Protein AF-A0AAN5CF04-F1 (afdb_monomer)

pLDDT: mean 75.04, std 16.61, range [27.14, 96.19]

Secondary structure (DSSP, 8-state):
----EEEEEEEEEE--TTEEEEE-TT--EEEEE-SSSPEEEEEETTEEEEEPPSSSSEEEEEEETTEEEEEETTSEEEEEEEETTTEEEEEEEEEPPTT-EE-TTSEEEEEETTEEEEEETTS-TTS--EE--S-GGGGTT-EEEEEETTEEEEEE-SS--TTSPPEEEE-SSSEEEEE--SS--EEEE-TT-SPEEEE-SSSEEEEESSS-EEEEEETT-SEEEEEEEEETTEEEEEEEETTEEEEEEEEPPHHHHTTT-S-HHHHHHHHHHHHHHHHH-----SSS----HHHHHEEEEEEEEEETTEEEEEEEETTT--EEEEEEEEE-S-HHHHHHHHHHHHHHTT---TTBPPEEEEEEE---TTHHHHHHHHHHHHTTS-GGG------TT-EEEEEEEE-SSS--TTSHHHH--SS--BHHHHHHH--SGGG--HHHHHHHHHHHHHHHHHHHHTT---SS--GGGEEEEETTEEEE---STT------SSS--------TTTTTT--HHHHTT-S---THHHHHHHHHHHHHHHS------

Foldseek 3Di:
DPDAAEFAFPDKDFDDPQWDWAAAQQGWIWTWRPPPVIWIWTQDPNDTQTDDDEADQWDQWAYDHQWIWTAYPQQWIKIWHADPVPGIDMDTDGGQDPQWDAASHQKIWHDDPNWIFIDGVNDDPPAGHQTDPDPVVVCVQWGFHDAEQQATEIEHAPDDDQPDDWDWDDPDPRYIYTYHHNQPWAWDDHLQFLWIWTFDQAQWIWIDNPPDTHTHGHPQFRGWPYFSQAAQQWTWTWTDGPVGIMTITTHHDVVRNVRHDDPLVRQLVVQLVVVVVQVVPPDDPPPDAFDDPCVVFWDFQDWPADDPFWTWTQTQGPRNQDTWTKTKGWDDPDVQRVVQLSVVLSLLSSDDDQQAWHWDHKHKGQHDFQPVVVVVCVVCVVNVHPPVVGDNDHHRRTIMMITITDQASSRHDNSDPVPRDRLVAFQVVVLVVQQDLVSQDPVLLVQQLVSVVRRLVRCVVVVFAQQQDARRQWTNRDPRGIHGHDRPNRDDPDPDDDDDDDDDRPDVPRCPLFDPCVVVVPVDDGSVRVVSSSVVRSVSSNHPDPPDD

Solvent-accessible surface area (backbone atoms only — not comparable to full-atom values): 31395 Å² total; per-residue (Å²): 137,92,80,68,49,66,38,52,73,77,44,78,43,83,44,67,87,71,58,44,64,42,35,22,62,84,53,54,51,41,42,34,33,75,57,87,80,67,42,42,33,35,76,53,97,90,39,80,49,71,41,84,71,67,77,67,73,71,38,56,74,30,66,60,59,69,29,39,34,34,34,28,81,88,44,37,31,28,41,34,35,71,42,96,90,70,45,64,47,59,37,83,70,49,69,67,54,92,75,54,43,81,45,89,50,32,34,29,34,36,75,55,96,92,39,45,26,37,41,51,66,91,50,65,84,89,52,82,46,42,59,63,88,61,66,66,80,81,45,72,79,41,47,74,55,48,76,57,67,51,21,42,33,27,37,33,46,89,81,40,63,82,91,50,79,64,43,82,43,74,82,52,95,34,35,34,33,36,39,28,23,75,68,80,66,28,74,35,74,47,78,83,50,80,45,40,37,36,23,36,64,79,29,32,37,32,43,34,73,87,86,59,75,47,57,32,31,51,71,82,39,68,24,29,67,30,54,31,34,64,33,68,33,26,41,31,32,37,27,33,33,101,90,46,45,28,44,37,30,23,45,48,59,67,85,76,12,75,80,59,50,53,58,68,65,55,41,20,49,54,50,42,51,48,40,50,53,56,63,68,60,72,71,81,64,87,85,59,83,90,73,61,68,64,68,73,46,28,51,75,75,47,79,77,45,78,55,81,47,36,41,25,28,38,24,31,29,74,82,82,50,39,57,26,34,36,38,37,35,54,37,68,86,52,69,64,66,48,51,53,53,50,51,52,52,47,55,50,48,49,55,83,50,89,22,38,56,45,59,75,49,61,49,72,46,78,52,60,71,48,48,58,59,54,52,50,52,57,49,38,54,75,68,76,44,70,68,87,80,57,85,84,68,61,67,60,70,35,29,37,42,37,40,35,29,60,44,46,86,64,58,28,93,49,50,44,105,86,62,68,59,45,46,76,43,27,46,38,58,48,49,70,74,43,56,51,70,90,73,46,51,66,68,59,52,54,56,50,51,52,38,54,50,52,33,52,54,51,39,45,77,72,76,45,62,50,84,66,54,46,46,71,36,27,32,32,52,48,102,86,39,52,23,42,48,80,72,50,86,87,60,84,84,83,79,67,95,82,73,79,83,75,87,69,82,86,50,89,75,66,62,77,42,52,29,72,57,63,74,71,63,49,98,74,82,60,65,61,41,48,53,48,15,50,53,52,52,52,49,48,63,71,43,70,68,82,94,74,132

Radius of gyration: 26.33 Å; Cα contacts (8 Å, |Δi|>4): 1046; chains: 1; bounding box: 70×70×63 Å

Organism: NCBI:txid1317129

Nearest PDB structures (foldseek):
  7qq6-assembly2_D  TM=8.889E-01  e=2.262E-14  Homo sapiens
  7qwk-assembly3_C  TM=8.958E-01  e=3.351E-13  Homo sapiens
  7qwk-assembly2_B  TM=8.814E-01  e=7.648E-13  Homo sapiens
  7qwk-assembly6_F  TM=8.794E-01  e=1.326E-12  Homo sapiens
  7qwk-assembly8_H  TM=8.498E-01  e=1.949E-12  Homo sapiens

Sequence (549 aa):
FSGVNVLKVTRKERIPDSTWIYQTDDGTIFYYYYVSPKKLYVKWMGNNIYARLPGEDLAYPSVHGNAMYFVESTKKIYKVMFTPSNGIQGGYLRDLSEGEKLHGSGLCSRLRDGQRYVYGMWEDPNRAGIIIDVPPHILDDHIMRRVHRGKVIFTNINNLPEENCPKVVQLSEKVIVIEAPENHPAIYVNDYSPFIYIANKEEHIYVHDTRTMEPLQLADADYIAYVAGVHNGEITVYATMSDGWYLVTAQLPREYVRWNNLTTAQHSEETVSRINRNLTNRNNGSGKGFESEFLKKFKPKKIIGQGAFGCVFEAENIVDEWIYAVKRIAISHDEETHNEILREVRMMARLDHPGIVRYHNTWLEYPAPGKQMKVDLQYLDSLGKPSTNYRLNYPYNSAFVYVQMQISPCCGRYICSRFVQLCKYSLGEWLDSNRASASRSLHKIKHWFKQIISAIAYIHKKGIIHRDLKPANILIFEEDTLKVCDLGLSTPRVVEEGGTEGYRTGEIGTVMYMSPEQNVAFPKYSSKTDVFALGLIFIEMCEWKPHTS

Mean predicted aligned error: 17.06 Å

InterPro domains:
  IPR000719 Protein kinase domain [PF00069] (299-365)
  IPR000719 Protein kinase domain [PF00069] (437-545)
  IPR000719 Protein kinase domain [PS50011] (298-549)
  IPR000719 Protein kinase domain [SM00220] (298-548)
  IPR008271 Serine/threonine-protein kinase, active site [PS00108] (464-476)
  IPR011009 Protein kinase-like domain superfamily [SSF56112] (294-546)
  IPR017441 Protein kinase, ATP binding site [PS00107] (304-327)
  IPR050339 Cell Cycle and Stress Response Kinase [PTHR11042] (223-542)

Structure (mmCIF, N/CA/C/O backbone):
data_AF-A0AAN5CF04-F1
#
_entry.id   AF-A0AAN5CF04-F1
#
loop_
_atom_site.group_PDB
_atom_site.id
_atom_site.type_symbol
_atom_site.label_atom_id
_atom_site.label_alt_id
_atom_site.label_comp_id
_atom_site.label_asym_id
_atom_site.label_entity_id
_atom_site.label_seq_id
_atom_site.pdbx_PDB_ins_code
_atom_site.Cartn_x
_atom_site.Cartn_y
_atom_site.Cartn_z
_atom_site.occupancy
_atom_site.B_iso_or_equiv
_atom_site.auth_seq_id
_atom_site.auth_comp_id
_atom_site.auth_asym_id
_atom_site.auth_atom_id
_atom_site.pdbx_PDB_model_num
ATOM 1 N N . PHE A 1 1 ? -30.263 -14.095 -12.518 1.00 41.47 1 PHE A N 1
ATOM 2 C CA . PHE A 1 1 ? -29.013 -13.314 -12.543 1.00 41.47 1 PHE A CA 1
ATOM 3 C C . PHE A 1 1 ? -28.198 -13.672 -13.785 1.00 41.47 1 PHE A C 1
ATOM 5 O O . PHE A 1 1 ? -27.461 -14.643 -13.773 1.00 41.47 1 PHE A O 1
ATOM 12 N N . SER A 1 2 ? -28.368 -12.942 -14.889 1.00 31.83 2 SER A N 1
ATOM 13 C CA . SER A 1 2 ? -27.526 -13.062 -16.090 1.00 31.83 2 SER A CA 1
ATOM 14 C C . SER A 1 2 ? -26.520 -11.908 -16.082 1.00 31.83 2 SER A C 1
ATOM 16 O O . SER A 1 2 ? -26.906 -10.779 -16.376 1.00 31.83 2 SER A O 1
ATOM 18 N N . GLY A 1 3 ? -25.271 -12.166 -15.678 1.00 53.41 3 GLY A N 1
ATOM 19 C CA . GLY A 1 3 ? -24.214 -11.141 -15.645 1.00 53.41 3 GLY A CA 1
ATOM 20 C C . GLY A 1 3 ? -23.184 -11.242 -14.513 1.00 53.41 3 GLY A C 1
ATOM 21 O O . GLY A 1 3 ? -22.426 -10.296 -14.331 1.00 53.41 3 GLY A O 1
ATOM 22 N N . VAL A 1 4 ? -23.143 -12.333 -13.740 1.00 64.38 4 VAL A N 1
ATOM 23 C CA . VAL A 1 4 ? -22.132 -12.498 -12.682 1.00 64.38 4 VAL A CA 1
ATOM 24 C C . VAL A 1 4 ? -20.783 -12.850 -13.314 1.00 64.38 4 VAL A C 1
ATOM 26 O O . VAL A 1 4 ? -20.693 -13.775 -14.123 1.00 64.38 4 VAL A O 1
ATOM 29 N N . ASN A 1 5 ? -19.735 -12.100 -12.969 1.00 75.88 5 ASN A N 1
ATOM 30 C CA . ASN A 1 5 ? -18.383 -12.367 -13.452 1.00 75.88 5 ASN A CA 1
ATOM 31 C C . ASN A 1 5 ? -17.828 -13.615 -12.756 1.00 75.88 5 ASN A C 1
ATOM 33 O O . ASN A 1 5 ? -17.480 -13.580 -11.574 1.00 75.88 5 ASN A O 1
ATOM 37 N N . VAL A 1 6 ? -17.735 -14.716 -13.501 1.00 84.06 6 VAL A N 1
ATOM 38 C CA . VAL A 1 6 ? -17.148 -15.967 -13.011 1.00 84.06 6 VAL A CA 1
ATOM 39 C C . VAL A 1 6 ? -15.625 -15.856 -13.027 1.00 84.06 6 VAL A C 1
ATOM 41 O O . VAL A 1 6 ? -15.008 -15.595 -14.063 1.00 84.06 6 VAL A O 1
ATOM 44 N N . LEU A 1 7 ? -15.008 -16.054 -11.866 1.00 87.81 7 LEU A N 1
ATOM 45 C CA . LEU A 1 7 ? -13.565 -15.987 -11.691 1.00 87.81 7 LEU A CA 1
ATOM 46 C C . LEU A 1 7 ? -12.876 -17.189 -12.335 1.00 87.81 7 LEU A C 1
ATOM 48 O O . LEU A 1 7 ? -13.254 -18.343 -12.132 1.00 87.81 7 LEU A O 1
ATOM 52 N N . LYS A 1 8 ? -11.793 -16.920 -13.068 1.00 87.19 8 LYS A N 1
ATOM 53 C CA . LYS A 1 8 ? -10.946 -17.974 -13.627 1.00 87.19 8 LYS A CA 1
ATOM 54 C C . LYS A 1 8 ? -10.049 -18.542 -12.530 1.00 87.19 8 LYS A C 1
ATOM 56 O O . LYS A 1 8 ? -9.077 -17.896 -12.140 1.00 87.19 8 LYS A O 1
ATOM 61 N N . VAL A 1 9 ? -10.344 -19.758 -12.076 1.00 89.94 9 VAL A N 1
ATOM 62 C CA . VAL A 1 9 ? -9.498 -20.496 -11.127 1.00 89.94 9 VAL A CA 1
ATOM 63 C C . VAL A 1 9 ? -8.130 -20.773 -11.760 1.00 89.94 9 VAL A C 1
ATOM 65 O O . VAL A 1 9 ? -8.038 -21.319 -12.860 1.00 89.94 9 VAL A O 1
ATOM 68 N N . THR A 1 10 ? -7.062 -20.375 -11.072 1.00 89.38 10 THR A N 1
ATOM 69 C CA . THR A 1 10 ? -5.667 -20.581 -11.495 1.00 89.38 10 THR A CA 1
ATOM 70 C C . THR A 1 10 ? -4.999 -21.696 -10.702 1.00 89.38 10 THR A C 1
ATOM 72 O O . THR A 1 10 ? -4.178 -22.435 -11.248 1.00 89.38 10 THR A O 1
ATOM 75 N N . ARG A 1 11 ? -5.378 -21.867 -9.431 1.00 90.81 11 ARG A N 1
ATOM 76 C CA . ARG A 1 11 ? -4.852 -22.914 -8.554 1.00 90.81 11 ARG A CA 1
ATOM 77 C C . ARG A 1 11 ? -5.937 -23.415 -7.609 1.00 90.81 11 ARG A C 1
ATOM 79 O O . ARG A 1 11 ? -6.735 -22.641 -7.093 1.00 90.81 11 ARG A O 1
ATOM 86 N N . LYS A 1 12 ? -5.927 -24.718 -7.348 1.00 92.25 12 LYS A N 1
ATOM 87 C CA . LYS A 1 12 ? -6.795 -25.379 -6.373 1.00 92.25 12 LYS A CA 1
ATOM 88 C C . LYS A 1 12 ? -5.949 -26.340 -5.551 1.00 92.25 12 LYS A C 1
ATOM 90 O O . LYS A 1 12 ? -5.176 -27.121 -6.103 1.00 92.25 12 LYS A O 1
ATOM 95 N N . GLU A 1 13 ? -6.074 -26.264 -4.235 1.00 92.44 13 GLU A N 1
ATOM 96 C CA . GLU A 1 13 ? -5.329 -27.092 -3.293 1.00 92.44 13 GLU A CA 1
ATOM 97 C C . GLU A 1 13 ? -6.283 -27.642 -2.236 1.00 92.44 13 GLU A C 1
ATOM 99 O O . GLU A 1 13 ? -6.981 -26.871 -1.585 1.00 92.44 13 GLU A O 1
ATOM 104 N N . ARG A 1 14 ? -6.331 -28.968 -2.066 1.00 92.44 14 ARG A N 1
ATOM 105 C CA . ARG A 1 14 ? -7.155 -29.592 -1.024 1.00 92.44 14 ARG A CA 1
ATOM 106 C C . ARG A 1 14 ? -6.529 -29.344 0.341 1.00 92.44 14 ARG A C 1
ATOM 108 O O . ARG A 1 14 ? -5.337 -29.595 0.528 1.00 92.44 14 ARG A O 1
ATOM 115 N N . ILE A 1 15 ? -7.340 -28.879 1.280 1.00 90.06 15 ILE A N 1
ATOM 116 C CA . ILE A 1 15 ? -6.905 -28.497 2.619 1.00 90.06 15 ILE A CA 1
ATOM 117 C C . ILE A 1 15 ? -7.530 -29.449 3.638 1.00 90.06 15 ILE A C 1
ATOM 119 O O . ILE A 1 15 ? -8.716 -29.752 3.525 1.00 90.06 15 ILE A O 1
ATOM 123 N N . PRO A 1 16 ? -6.766 -29.937 4.630 1.00 84.81 16 PRO A N 1
ATOM 124 C CA . PRO A 1 16 ? -7.341 -30.725 5.709 1.00 84.81 16 PRO A CA 1
ATOM 125 C C . PRO A 1 16 ? -8.348 -29.913 6.523 1.00 84.81 16 PRO A C 1
ATOM 127 O O . PRO A 1 16 ? -8.148 -28.717 6.760 1.00 84.81 16 PRO A O 1
ATOM 130 N N . ASP A 1 17 ? -9.372 -30.591 7.031 1.00 78.25 17 ASP A N 1
ATOM 131 C CA . ASP A 1 17 ? -10.358 -29.990 7.924 1.00 78.25 17 ASP A CA 1
ATOM 132 C C . ASP A 1 17 ? -9.678 -29.297 9.119 1.00 78.25 17 ASP A C 1
ATOM 134 O O . ASP A 1 17 ? -8.629 -29.724 9.608 1.00 78.25 17 ASP A O 1
ATOM 138 N N . SER A 1 18 ? -10.289 -28.222 9.623 1.00 82.00 18 SER A N 1
ATOM 139 C CA . SER A 1 18 ? -9.775 -27.421 10.754 1.00 82.00 18 SER A CA 1
ATOM 140 C C . SER A 1 18 ? -8.453 -26.672 10.502 1.00 82.00 18 SER A C 1
ATOM 142 O O . SER A 1 18 ? -7.793 -26.239 11.457 1.00 82.00 18 SER A O 1
ATOM 144 N N . THR A 1 19 ? -8.068 -26.475 9.238 1.00 88.19 19 THR A N 1
ATOM 145 C CA . THR A 1 19 ? -6.947 -25.599 8.867 1.00 88.19 19 THR A CA 1
ATOM 146 C C . THR A 1 19 ? -7.450 -24.195 8.564 1.00 88.19 19 THR A C 1
ATOM 148 O O . THR A 1 19 ? -8.333 -24.004 7.733 1.00 88.19 19 THR A O 1
ATOM 151 N N . TRP A 1 20 ? -6.850 -23.198 9.202 1.00 89.12 20 TRP A N 1
ATOM 152 C CA . TRP A 1 20 ? -7.069 -21.797 8.874 1.00 89.12 20 TRP A CA 1
ATOM 153 C C . TRP A 1 20 ? -5.930 -21.270 8.021 1.00 89.12 20 TRP A C 1
ATOM 155 O O . TRP A 1 20 ? -4.768 -21.622 8.234 1.00 89.12 20 TRP A O 1
ATOM 165 N N . ILE A 1 21 ? -6.274 -20.431 7.053 1.00 92.94 21 ILE A N 1
ATOM 166 C CA . ILE A 1 21 ? -5.357 -19.956 6.030 1.00 92.94 21 ILE A CA 1
ATOM 167 C C . ILE A 1 21 ? -5.288 -18.441 6.092 1.00 92.94 21 ILE A C 1
ATOM 169 O O . ILE A 1 21 ? -6.311 -17.763 6.121 1.00 92.94 21 ILE A O 1
ATOM 173 N N . TYR A 1 22 ? -4.073 -17.911 6.076 1.00 92.00 22 TYR A N 1
ATOM 174 C CA . TYR A 1 22 ? -3.844 -16.474 6.059 1.00 92.00 22 TYR A CA 1
ATOM 175 C C . TYR A 1 22 ? -2.789 -16.148 5.017 1.00 92.00 22 TYR A C 1
ATOM 177 O O . TYR A 1 22 ? -1.725 -16.767 5.009 1.00 92.00 22 TYR A O 1
ATOM 185 N N . GLN A 1 23 ? -3.070 -15.184 4.148 1.00 92.25 23 GLN A N 1
ATOM 186 C CA . GLN A 1 23 ? -2.109 -14.698 3.169 1.00 92.25 23 GLN A CA 1
ATOM 187 C C . GLN A 1 23 ? -1.626 -13.301 3.564 1.00 92.25 23 GLN A C 1
ATOM 189 O O . GLN A 1 23 ? -2.432 -12.411 3.834 1.00 92.25 23 GLN A O 1
ATOM 194 N N . THR A 1 24 ? -0.310 -13.124 3.617 1.00 85.25 24 THR A N 1
ATOM 195 C CA . THR A 1 24 ? 0.331 -11.819 3.804 1.00 85.25 24 THR A CA 1
ATOM 196 C C . THR A 1 24 ? 0.400 -11.039 2.496 1.00 85.25 24 THR A C 1
ATOM 198 O O . THR A 1 24 ? 0.190 -11.589 1.414 1.00 85.25 24 THR A O 1
ATOM 201 N N . ASP A 1 25 ? 0.739 -9.754 2.577 1.00 77.50 25 ASP A N 1
ATOM 202 C CA . ASP A 1 25 ? 0.708 -8.862 1.413 1.00 77.50 25 ASP A CA 1
ATOM 203 C C . ASP A 1 25 ? 1.736 -9.224 0.326 1.00 77.50 25 ASP A C 1
ATOM 205 O O . ASP A 1 25 ? 1.487 -9.022 -0.866 1.00 77.50 25 ASP A O 1
ATOM 209 N N . ASP A 1 26 ? 2.864 -9.833 0.706 1.00 72.94 26 ASP A N 1
ATOM 210 C CA . ASP A 1 26 ? 3.849 -10.416 -0.217 1.00 72.94 26 ASP A CA 1
ATOM 211 C C . ASP A 1 26 ? 3.433 -11.764 -0.830 1.00 72.94 26 ASP A C 1
ATOM 213 O O . ASP A 1 26 ? 4.199 -12.357 -1.589 1.00 72.94 26 ASP A O 1
ATOM 217 N N . GLY A 1 27 ? 2.228 -12.246 -0.517 1.00 82.38 27 GLY A N 1
ATOM 218 C CA . GLY A 1 27 ? 1.664 -13.474 -1.062 1.00 82.38 27 GLY A CA 1
ATOM 219 C C . GLY A 1 27 ? 2.006 -14.734 -0.280 1.00 82.38 27 GLY A C 1
ATOM 220 O O . GLY A 1 27 ? 1.532 -15.809 -0.658 1.00 82.38 27 GLY A O 1
ATOM 221 N N . THR A 1 28 ? 2.778 -14.637 0.805 1.00 85.75 28 THR A N 1
ATOM 222 C CA . THR A 1 28 ? 3.094 -15.796 1.646 1.00 85.75 28 THR A CA 1
ATOM 223 C C . THR A 1 28 ? 1.830 -16.345 2.306 1.00 85.75 28 THR A C 1
ATOM 225 O O . THR A 1 28 ? 1.071 -15.611 2.933 1.00 85.75 28 THR A O 1
ATOM 228 N N . ILE A 1 29 ? 1.604 -17.657 2.189 1.00 94.25 29 ILE A N 1
ATOM 229 C CA . ILE A 1 29 ? 0.426 -18.330 2.750 1.00 94.25 29 ILE A CA 1
ATOM 230 C C . ILE A 1 29 ? 0.823 -19.122 3.992 1.00 94.25 29 ILE A C 1
ATOM 232 O O . ILE A 1 29 ? 1.538 -20.124 3.906 1.00 94.25 29 ILE A O 1
ATOM 236 N N . PHE A 1 30 ? 0.308 -18.693 5.138 1.00 94.31 30 PHE A N 1
ATOM 237 C CA . PHE A 1 30 ? 0.403 -19.399 6.405 1.00 94.31 30 PHE A CA 1
ATOM 238 C C . PHE A 1 30 ? -0.768 -20.362 6.573 1.00 94.31 30 PHE A C 1
ATOM 240 O O . PHE A 1 30 ? -1.932 -19.989 6.431 1.00 94.31 30 PHE A O 1
ATOM 247 N N . TYR A 1 31 ? -0.437 -21.593 6.944 1.00 93.69 31 TYR A N 1
ATOM 248 C CA . TYR A 1 31 ? -1.386 -22.642 7.275 1.00 93.69 31 TYR A CA 1
ATOM 249 C C . TYR A 1 31 ? -1.329 -22.882 8.781 1.00 93.69 31 TYR A C 1
ATOM 251 O O . TYR A 1 31 ? -0.280 -23.249 9.323 1.00 93.69 31 TYR A O 1
ATOM 259 N N . TYR A 1 32 ? -2.453 -22.669 9.457 1.00 90.81 32 TYR A N 1
ATOM 260 C CA . TYR A 1 32 ? -2.554 -22.717 10.907 1.00 90.81 32 TYR A CA 1
ATOM 261 C C . TYR A 1 32 ? -3.609 -23.732 11.357 1.00 90.81 32 TYR A C 1
ATOM 263 O O . TYR A 1 32 ? -4.807 -23.556 11.136 1.00 90.81 32 TYR A O 1
ATOM 271 N N . TYR A 1 33 ? -3.162 -24.805 12.007 1.00 86.75 33 TYR A N 1
ATOM 272 C CA . TYR A 1 33 ? -4.047 -25.799 12.610 1.00 86.75 33 TYR A CA 1
ATOM 273 C C . TYR A 1 33 ? -4.472 -25.339 14.001 1.00 86.75 33 TYR A C 1
ATOM 275 O O . TYR A 1 33 ? -3.635 -25.206 14.895 1.00 86.75 33 TYR A O 1
ATOM 283 N N . TYR A 1 34 ? -5.777 -25.152 14.191 1.00 78.00 34 TYR A N 1
ATOM 284 C CA . TYR A 1 34 ? -6.343 -24.755 15.484 1.00 78.00 34 TYR A CA 1
ATOM 285 C C . TYR A 1 34 ? -6.458 -25.911 16.489 1.00 78.00 34 TYR A C 1
ATOM 287 O O . TYR A 1 34 ? -6.661 -25.670 17.679 1.00 78.00 34 TYR A O 1
ATOM 295 N N . VAL A 1 35 ? -6.315 -27.158 16.030 1.00 78.38 35 VAL A N 1
ATOM 296 C CA . VAL A 1 35 ? -6.369 -28.356 16.878 1.00 78.38 35 VAL A CA 1
ATOM 297 C C . VAL A 1 35 ? -5.085 -28.476 17.696 1.00 78.38 35 VAL A C 1
ATOM 299 O O . VAL A 1 35 ? -3.992 -28.281 17.171 1.00 78.38 35 VAL A O 1
ATOM 302 N N . SER A 1 36 ? -5.209 -28.808 18.983 1.00 73.00 36 SER A N 1
ATOM 303 C CA . SER A 1 36 ? -4.058 -28.982 19.873 1.00 73.00 36 SER A CA 1
ATOM 304 C C . SER A 1 36 ? -3.241 -30.242 19.513 1.00 73.00 36 SER A C 1
ATOM 306 O O . SER A 1 36 ? -3.837 -31.308 19.356 1.00 73.00 36 SER A O 1
ATOM 308 N N . PRO A 1 37 ? -1.897 -30.167 19.411 1.00 73.50 37 PRO A N 1
ATOM 309 C CA . PRO A 1 37 ? -1.081 -28.961 19.534 1.00 73.50 37 PRO A CA 1
ATOM 310 C C . PRO A 1 37 ? -1.192 -28.073 18.287 1.00 73.50 37 PRO A C 1
ATOM 312 O O . PRO A 1 37 ? -1.029 -28.555 17.163 1.00 73.50 37 PRO A O 1
ATOM 315 N N . LYS A 1 38 ? -1.403 -26.767 18.504 1.00 79.75 38 LYS A N 1
ATOM 316 C CA . LYS A 1 38 ? -1.477 -25.747 17.446 1.00 79.75 38 LYS A CA 1
ATOM 317 C C . LYS A 1 38 ? -0.202 -25.787 16.596 1.00 79.75 38 LYS A C 1
ATOM 319 O O . LYS A 1 38 ? 0.907 -25.759 17.134 1.00 79.75 38 LYS A O 1
ATOM 324 N N . LYS A 1 39 ? -0.343 -25.850 15.269 1.00 84.69 39 LYS A N 1
ATOM 325 C CA . LYS A 1 39 ? 0.786 -25.958 14.323 1.00 84.69 39 LYS A CA 1
ATOM 326 C C . LYS A 1 39 ? 0.693 -24.884 13.251 1.00 84.69 39 LYS A C 1
ATOM 328 O O . LYS A 1 39 ? -0.358 -24.724 12.639 1.00 84.69 39 LYS A O 1
ATOM 333 N N . LEU A 1 40 ? 1.813 -2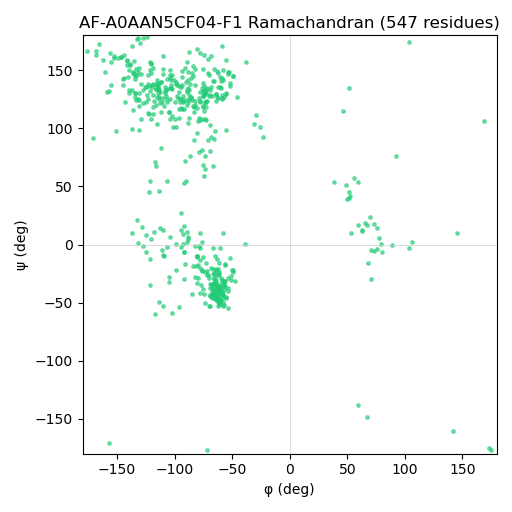4.211 12.991 1.00 91.44 40 LEU A N 1
ATOM 334 C CA . LEU A 1 40 ? 1.965 -23.233 11.916 1.00 91.44 40 LEU A CA 1
ATOM 335 C C . LEU A 1 40 ? 2.995 -23.733 10.903 1.00 91.44 40 LEU A C 1
ATOM 337 O O . LEU A 1 40 ? 4.080 -24.178 11.290 1.00 91.44 40 LEU A O 1
ATOM 341 N N . TYR A 1 41 ? 2.667 -23.640 9.618 1.00 93.25 41 TYR A N 1
ATOM 342 C CA . TYR A 1 41 ? 3.612 -23.928 8.546 1.00 93.25 41 TYR A CA 1
ATOM 343 C C . TYR A 1 41 ? 3.385 -23.063 7.306 1.00 93.25 41 TYR A C 1
ATOM 345 O O . TYR A 1 41 ? 2.310 -22.497 7.112 1.00 93.25 41 TYR A O 1
ATOM 353 N N . VAL A 1 42 ? 4.413 -22.985 6.461 1.00 91.38 42 VAL A N 1
ATOM 354 C CA . VAL A 1 42 ? 4.360 -22.390 5.116 1.00 91.38 42 VAL A CA 1
ATOM 355 C C . VAL A 1 42 ? 4.759 -23.451 4.102 1.00 91.38 42 VAL A C 1
ATOM 357 O O . VAL A 1 42 ? 5.585 -24.315 4.401 1.00 91.38 42 VAL A O 1
ATOM 360 N N . LYS A 1 43 ? 4.226 -23.371 2.884 1.00 87.44 43 LYS A N 1
ATOM 361 C CA . LYS A 1 43 ? 4.716 -24.167 1.753 1.00 87.44 43 LYS A CA 1
ATOM 362 C C . LYS A 1 43 ? 5.735 -23.357 0.961 1.00 87.44 43 LYS A C 1
ATOM 364 O O . LYS A 1 43 ? 5.386 -22.331 0.388 1.00 87.44 43 LYS A O 1
ATOM 369 N N . TRP A 1 44 ? 6.980 -23.824 0.905 1.00 83.06 44 TRP A N 1
ATOM 370 C CA . TRP A 1 44 ? 8.066 -23.162 0.179 1.00 83.06 44 TRP A CA 1
ATOM 371 C C . TRP A 1 44 ? 8.864 -24.166 -0.648 1.00 83.06 44 TRP A C 1
ATOM 373 O O . TRP A 1 44 ? 9.321 -25.183 -0.128 1.00 83.06 44 TRP A O 1
ATOM 383 N N . MET A 1 45 ? 9.017 -23.895 -1.949 1.00 82.19 45 MET A N 1
ATOM 384 C CA . MET A 1 45 ? 9.671 -24.805 -2.907 1.00 82.19 45 MET A CA 1
ATOM 385 C C . MET A 1 45 ? 9.137 -26.251 -2.828 1.00 82.19 45 MET A C 1
ATOM 387 O O . MET A 1 45 ? 9.897 -27.212 -2.885 1.00 82.19 45 MET A O 1
ATOM 391 N N . GLY A 1 46 ? 7.821 -26.402 -2.640 1.00 82.94 46 GLY A N 1
ATOM 392 C CA . GLY A 1 46 ? 7.147 -27.702 -2.515 1.00 82.94 46 GLY A CA 1
ATOM 393 C C . GLY A 1 46 ? 7.242 -28.367 -1.136 1.00 82.94 46 GLY A C 1
ATOM 394 O O . GLY A 1 46 ? 6.563 -29.363 -0.911 1.00 82.94 46 GLY A O 1
ATOM 395 N N . ASN A 1 47 ? 8.016 -27.812 -0.200 1.00 86.31 47 ASN A N 1
ATOM 396 C CA . ASN A 1 47 ? 8.203 -28.371 1.138 1.00 86.31 47 ASN A CA 1
ATOM 397 C C . ASN A 1 47 ? 7.370 -27.630 2.189 1.00 86.31 47 ASN A C 1
ATOM 399 O O . ASN A 1 47 ? 7.224 -26.408 2.131 1.00 86.31 47 ASN A O 1
ATOM 403 N N . ASN A 1 48 ? 6.881 -28.360 3.193 1.00 92.94 48 ASN A N 1
ATOM 404 C CA . ASN A 1 48 ? 6.247 -27.762 4.366 1.00 92.94 48 ASN A CA 1
ATOM 405 C C . ASN A 1 48 ? 7.329 -27.336 5.370 1.00 92.94 48 ASN A C 1
ATOM 407 O O . ASN A 1 48 ? 8.013 -28.179 5.950 1.00 92.94 48 ASN A O 1
ATOM 411 N N . ILE A 1 49 ? 7.461 -26.032 5.603 1.00 91.75 49 ILE A N 1
ATOM 412 C CA . ILE A 1 49 ? 8.340 -25.460 6.625 1.00 91.75 49 ILE A CA 1
ATOM 413 C C . ILE A 1 49 ? 7.497 -25.189 7.866 1.00 91.75 49 ILE A C 1
ATOM 415 O O . ILE A 1 49 ? 6.668 -24.283 7.863 1.00 91.75 49 ILE A O 1
ATOM 419 N N . TYR A 1 50 ? 7.701 -25.978 8.918 1.00 91.69 50 TYR A N 1
ATOM 420 C CA . TYR A 1 50 ? 7.004 -25.830 10.197 1.00 91.69 50 TYR A CA 1
ATOM 421 C C . TYR A 1 50 ? 7.779 -24.923 11.152 1.00 91.69 50 TYR A C 1
ATOM 423 O O . TYR A 1 50 ? 9.009 -24.898 11.132 1.00 91.69 50 TYR A O 1
ATOM 431 N N . ALA A 1 51 ? 7.060 -24.250 12.049 1.00 85.62 51 ALA A N 1
ATOM 432 C CA . ALA A 1 51 ? 7.661 -23.590 13.202 1.00 85.62 51 ALA A CA 1
ATOM 433 C C . ALA A 1 51 ? 6.949 -23.928 14.504 1.00 85.62 51 ALA A C 1
ATOM 435 O O . ALA A 1 51 ? 5.739 -24.159 14.553 1.00 85.62 51 ALA A O 1
ATOM 436 N N . ARG A 1 52 ? 7.732 -23.879 15.584 1.00 83.25 52 ARG A N 1
ATOM 437 C CA . ARG A 1 52 ? 7.189 -23.761 16.930 1.00 83.25 52 ARG A CA 1
ATOM 438 C C . ARG A 1 52 ? 6.679 -22.336 17.104 1.00 83.25 52 ARG A C 1
ATOM 440 O O . ARG A 1 52 ? 7.431 -21.380 16.928 1.00 83.25 52 ARG A O 1
ATOM 447 N N . LEU A 1 53 ? 5.402 -22.212 17.437 1.00 84.88 53 LEU A N 1
ATOM 448 C CA . LEU A 1 53 ? 4.798 -20.923 17.726 1.00 84.88 53 LEU A CA 1
ATOM 449 C C . LEU A 1 53 ? 5.402 -20.311 19.001 1.00 84.88 53 LEU A C 1
ATOM 451 O O . LEU A 1 53 ? 5.686 -21.049 19.949 1.00 84.88 53 LEU A O 1
ATOM 455 N N . PRO A 1 54 ? 5.630 -18.988 19.026 1.00 80.94 54 PRO A N 1
ATOM 456 C CA . PRO A 1 54 ? 6.178 -18.319 20.196 1.00 80.94 54 PRO A CA 1
ATOM 457 C C . PRO A 1 54 ? 5.062 -18.074 21.225 1.00 80.94 54 PRO A C 1
ATOM 459 O O . PRO A 1 54 ? 4.116 -17.356 20.932 1.00 80.94 54 PRO A O 1
ATOM 462 N N . GLY A 1 55 ? 5.170 -18.664 22.417 1.00 82.00 55 GLY A N 1
ATOM 463 C CA . GLY A 1 55 ? 4.152 -18.570 23.476 1.00 82.00 55 GLY A CA 1
ATOM 464 C C . GLY A 1 55 ? 3.290 -19.828 23.625 1.00 82.00 55 GLY A C 1
ATOM 465 O O . GLY A 1 55 ? 3.403 -20.783 22.851 1.00 82.00 55 GLY A O 1
ATOM 466 N N . GLU A 1 56 ? 2.442 -19.832 24.648 1.00 81.00 56 GLU A N 1
ATOM 467 C CA . GLU A 1 56 ? 1.548 -20.930 25.014 1.00 81.00 56 GLU A CA 1
ATOM 468 C C . GLU A 1 56 ? 0.084 -20.510 24.846 1.00 81.00 56 GLU A C 1
ATOM 470 O O . GLU A 1 56 ? -0.343 -19.469 25.319 1.00 81.00 56 GLU A O 1
ATOM 475 N N . ASP A 1 57 ? -0.717 -21.332 24.168 1.00 84.44 57 ASP A N 1
ATOM 476 C CA . ASP A 1 57 ? -2.138 -21.045 23.929 1.00 84.44 57 ASP A CA 1
ATOM 477 C C . ASP A 1 57 ? -2.425 -19.737 23.150 1.00 84.44 57 ASP A C 1
ATOM 479 O O . ASP A 1 57 ? -3.220 -18.883 23.539 1.00 84.44 57 ASP A O 1
ATOM 483 N N . LEU A 1 58 ? -1.794 -19.596 21.982 1.00 86.19 58 LEU A N 1
ATOM 484 C CA . LEU A 1 58 ? -2.010 -18.460 21.081 1.00 86.19 58 LEU A CA 1
ATOM 485 C C . LEU A 1 58 ? -3.404 -18.452 20.434 1.00 86.19 58 LEU A C 1
ATOM 487 O O . LEU A 1 58 ? -3.865 -19.463 19.899 1.00 86.19 58 LEU A O 1
ATOM 491 N N . ALA A 1 59 ? -4.042 -17.289 20.401 1.00 85.12 59 ALA A N 1
ATOM 492 C CA . ALA A 1 59 ? -5.350 -17.030 19.812 1.00 85.12 59 ALA A CA 1
ATOM 493 C C . ALA A 1 59 ? -5.325 -15.779 18.913 1.00 85.12 59 ALA A C 1
ATOM 495 O O . ALA A 1 59 ? -4.304 -15.104 18.780 1.00 85.12 59 ALA A O 1
ATOM 496 N N . TYR A 1 60 ? -6.469 -15.488 18.286 1.00 83.38 60 TYR A N 1
ATOM 497 C CA . TYR A 1 60 ? -6.696 -14.309 17.436 1.00 83.38 60 TYR A CA 1
ATOM 498 C C . TYR A 1 60 ? -5.617 -14.057 16.365 1.00 83.38 60 TYR A C 1
ATOM 500 O O . TYR A 1 60 ? -5.097 -12.943 16.275 1.00 83.38 60 TYR A O 1
ATOM 508 N N . PRO A 1 61 ? -5.267 -15.067 15.546 1.00 88.88 61 PRO A N 1
ATOM 509 C CA . PRO A 1 61 ? -4.374 -14.858 14.418 1.00 88.88 61 PRO A CA 1
ATOM 510 C C . PRO A 1 61 ? -4.898 -13.755 13.493 1.00 88.88 61 PRO A C 1
ATOM 512 O O . PRO A 1 61 ? -6.052 -13.773 13.060 1.00 88.88 61 PRO A O 1
ATOM 515 N N . SER A 1 62 ? -4.028 -12.810 13.158 1.00 89.06 62 SER A N 1
ATOM 516 C CA . SER A 1 62 ? -4.296 -11.800 12.136 1.00 89.06 62 SER A CA 1
ATOM 517 C C . SER A 1 62 ? -3.054 -11.562 11.299 1.00 89.06 62 SER A C 1
ATOM 519 O O . SER A 1 62 ? -1.937 -11.659 11.798 1.00 89.06 62 SER A O 1
ATOM 521 N N . VAL A 1 63 ? -3.254 -11.203 10.039 1.00 88.69 63 VAL A N 1
ATOM 522 C CA . VAL A 1 63 ? -2.186 -10.754 9.144 1.00 88.69 63 VAL A CA 1
ATOM 523 C C . VAL A 1 63 ? -2.240 -9.246 8.973 1.00 88.69 63 VAL A C 1
ATOM 525 O O . VAL A 1 63 ? -3.319 -8.657 9.024 1.00 88.69 63 VAL A O 1
ATOM 528 N N . HIS A 1 64 ? -1.064 -8.648 8.823 1.00 84.50 64 HIS A N 1
ATOM 529 C CA . HIS A 1 64 ? -0.875 -7.259 8.417 1.00 84.50 64 HIS A CA 1
ATOM 530 C C . HIS A 1 64 ? 0.541 -7.117 7.856 1.00 84.50 64 HIS A C 1
ATOM 532 O O . HIS A 1 64 ? 1.509 -7.563 8.492 1.00 84.50 64 HIS A O 1
ATOM 538 N N . GLY A 1 65 ? 0.690 -6.508 6.679 1.00 78.38 65 GLY A N 1
ATOM 539 C CA . GLY A 1 65 ? 1.969 -6.515 5.980 1.00 78.38 65 GLY A CA 1
ATOM 540 C C . GLY A 1 65 ? 2.433 -7.941 5.668 1.00 78.38 65 GLY A C 1
ATOM 541 O O . GLY A 1 65 ? 1.655 -8.844 5.352 1.00 78.38 65 GLY A O 1
ATOM 542 N N . ASN A 1 66 ? 3.732 -8.168 5.865 1.00 82.88 66 ASN A N 1
ATOM 543 C CA . ASN A 1 66 ? 4.392 -9.462 5.646 1.00 82.88 66 ASN A CA 1
ATOM 544 C C . ASN A 1 66 ? 4.486 -10.315 6.923 1.00 82.88 66 ASN A C 1
ATOM 546 O O . ASN A 1 66 ? 5.426 -11.093 7.100 1.00 82.88 66 ASN A O 1
ATOM 550 N N . ALA A 1 67 ? 3.562 -10.117 7.866 1.00 87.38 67 ALA A N 1
ATOM 551 C CA . ALA A 1 67 ? 3.617 -10.746 9.177 1.00 87.38 67 ALA A CA 1
ATOM 552 C C . ALA A 1 67 ? 2.252 -11.231 9.668 1.00 87.38 67 ALA A C 1
ATOM 554 O O . ALA A 1 67 ? 1.201 -10.687 9.332 1.00 87.38 67 ALA A O 1
ATOM 555 N N . MET A 1 68 ? 2.313 -12.239 10.533 1.00 92.12 68 MET A N 1
ATOM 556 C CA . MET A 1 68 ? 1.189 -12.790 11.269 1.00 92.12 68 MET A CA 1
ATOM 557 C C . MET A 1 68 ? 1.353 -12.479 12.757 1.00 92.12 68 MET A C 1
ATOM 559 O O . MET A 1 68 ? 2.455 -12.544 13.304 1.00 92.12 68 MET A O 1
ATOM 563 N N . TYR A 1 69 ? 0.258 -12.136 13.414 1.00 92.56 69 TYR A N 1
ATOM 564 C CA . TYR A 1 69 ? 0.217 -11.692 14.798 1.00 92.56 69 TYR A CA 1
ATOM 565 C C . TYR A 1 69 ? -0.717 -12.582 15.600 1.00 92.56 69 TYR A C 1
ATOM 567 O O . TYR A 1 69 ? -1.727 -13.045 15.074 1.00 92.56 69 TYR A O 1
ATOM 575 N N . PHE A 1 70 ? -0.383 -12.799 16.867 1.00 91.94 70 PHE A N 1
ATOM 576 C CA . PHE A 1 70 ? -1.133 -13.654 17.780 1.00 91.94 70 PHE A CA 1
ATOM 577 C C . PHE A 1 70 ? -1.228 -13.011 19.154 1.00 91.94 70 PHE A C 1
ATOM 579 O O . PHE A 1 70 ? -0.341 -12.250 19.541 1.00 91.94 70 PHE A O 1
ATOM 586 N N . VAL A 1 71 ? -2.254 -13.389 19.912 1.00 90.50 71 VAL A N 1
ATOM 587 C CA . VAL A 1 71 ? -2.403 -13.006 21.317 1.00 90.50 71 VAL A CA 1
ATOM 588 C C . VAL A 1 71 ? -2.407 -14.245 22.198 1.00 90.50 71 VAL A C 1
ATOM 590 O O . VAL A 1 71 ? -3.157 -15.183 21.958 1.00 90.50 71 VAL A O 1
ATOM 593 N N . GLU A 1 72 ? -1.570 -14.244 23.222 1.00 89.50 72 GLU A N 1
ATOM 594 C CA . GLU A 1 72 ? -1.523 -15.261 24.268 1.00 89.50 72 GLU A CA 1
ATOM 595 C C . GLU A 1 72 ? -2.588 -14.990 25.335 1.00 89.50 72 GLU A C 1
ATOM 597 O O . GLU A 1 72 ? -2.918 -13.833 25.613 1.00 89.50 72 GLU A O 1
ATOM 602 N N . SER A 1 73 ? -3.087 -16.036 25.996 1.00 81.56 73 SER A N 1
ATOM 603 C CA . SER A 1 73 ? -4.047 -15.921 27.107 1.00 81.56 73 SER A CA 1
ATOM 604 C C . SER A 1 73 ? -3.572 -14.979 28.228 1.00 81.56 73 SER A C 1
ATOM 606 O O . SER A 1 73 ? -4.389 -14.302 28.856 1.00 81.56 73 SER A O 1
ATOM 608 N N . THR A 1 74 ? -2.253 -14.842 28.419 1.00 75.44 74 THR A N 1
ATOM 609 C CA . THR A 1 74 ? -1.637 -13.900 29.371 1.00 75.44 74 THR A CA 1
ATOM 610 C C . THR A 1 74 ? -1.599 -12.442 28.891 1.00 75.44 74 THR A C 1
ATOM 612 O O . THR A 1 74 ? -0.991 -11.597 29.544 1.00 75.44 74 THR A O 1
ATOM 615 N N . LYS A 1 75 ? -2.287 -12.124 27.784 1.00 86.25 75 LYS A N 1
ATOM 616 C CA . LYS A 1 75 ? -2.366 -10.797 27.153 1.00 86.25 75 LYS A CA 1
ATOM 617 C C . LYS A 1 75 ? -1.070 -10.318 26.484 1.00 86.25 75 LYS A C 1
ATOM 619 O O . LYS A 1 75 ? -0.895 -9.119 26.275 1.00 86.25 75 LYS A O 1
ATOM 624 N N . LYS A 1 76 ? -0.193 -11.242 26.093 1.00 91.94 76 LYS A N 1
ATOM 625 C CA . LYS A 1 76 ? 1.018 -10.964 25.304 1.00 91.94 76 LYS A CA 1
ATOM 626 C C . LYS A 1 76 ? 0.739 -11.062 23.815 1.00 91.94 76 LYS A C 1
ATOM 628 O O . LYS A 1 76 ? 0.049 -11.977 23.378 1.00 91.94 76 LYS A O 1
ATOM 633 N N . ILE A 1 77 ? 1.305 -10.158 23.029 1.00 92.19 77 ILE A N 1
ATOM 634 C CA . ILE A 1 77 ? 1.210 -10.157 21.571 1.00 92.19 77 ILE A CA 1
ATOM 635 C C . ILE A 1 77 ? 2.516 -10.682 20.991 1.00 92.19 77 ILE A C 1
ATOM 637 O O . ILE A 1 77 ? 3.608 -10.266 21.384 1.00 92.19 77 ILE A O 1
ATOM 641 N N . TYR A 1 78 ? 2.393 -11.568 20.014 1.00 93.19 78 TYR A N 1
ATOM 642 C CA . TYR A 1 78 ? 3.501 -12.191 19.309 1.00 93.19 78 TYR A CA 1
ATOM 643 C C . TYR A 1 78 ? 3.426 -11.887 17.819 1.00 93.19 78 TYR A C 1
ATOM 645 O O . TYR A 1 78 ? 2.339 -11.776 17.255 1.00 93.19 78 TYR A O 1
ATOM 653 N N . LYS A 1 79 ? 4.591 -11.778 17.178 1.00 93.56 79 LYS A N 1
ATOM 654 C CA . LYS A 1 79 ? 4.738 -11.561 15.736 1.00 93.56 79 LYS A CA 1
ATOM 655 C C . LYS A 1 79 ? 5.512 -12.718 15.122 1.00 93.56 79 LYS A C 1
ATOM 657 O O . LYS A 1 79 ? 6.534 -13.132 15.664 1.00 93.56 79 LYS A O 1
ATOM 662 N N . VAL A 1 80 ? 5.054 -13.194 13.973 1.00 92.38 80 VAL A N 1
ATOM 663 C CA . VAL A 1 80 ? 5.675 -14.248 13.173 1.00 92.38 80 VAL A CA 1
ATOM 664 C C . VAL A 1 80 ? 5.819 -13.765 11.730 1.00 92.38 80 VAL A C 1
ATOM 666 O O . VAL A 1 80 ? 4.919 -13.135 11.186 1.00 92.38 80 VAL A O 1
ATOM 669 N N . MET A 1 81 ? 6.960 -14.043 11.107 1.00 88.56 81 MET A N 1
ATOM 670 C CA . MET A 1 81 ? 7.276 -13.713 9.717 1.00 88.56 81 MET A CA 1
ATOM 671 C C . MET A 1 81 ? 7.936 -14.910 9.040 1.00 88.56 81 MET A C 1
ATOM 673 O O . MET A 1 81 ? 8.526 -15.763 9.703 1.00 88.56 81 MET A O 1
ATOM 677 N N . PHE A 1 82 ? 7.878 -14.953 7.715 1.00 86.62 82 PHE A N 1
ATOM 678 C CA . PHE A 1 82 ? 8.595 -15.936 6.915 1.00 86.62 82 PHE A CA 1
ATOM 679 C C . PHE A 1 82 ? 9.656 -15.243 6.063 1.00 86.62 82 PHE A C 1
ATOM 681 O O . PHE A 1 82 ? 9.408 -14.191 5.482 1.00 86.62 82 PHE A O 1
ATOM 688 N N . THR A 1 83 ? 10.844 -15.839 5.974 1.00 79.38 83 THR A N 1
ATOM 689 C CA . THR A 1 83 ? 11.867 -15.434 5.003 1.00 79.38 83 THR A CA 1
ATOM 690 C C . THR A 1 83 ? 12.454 -16.672 4.329 1.00 79.38 83 THR A C 1
ATOM 692 O O . THR A 1 83 ? 12.698 -17.670 5.013 1.00 79.38 83 THR A O 1
ATOM 695 N N . PRO A 1 84 ? 12.766 -16.628 3.022 1.00 75.44 84 PRO A N 1
ATOM 696 C CA . PRO A 1 84 ? 13.367 -17.772 2.337 1.00 75.44 84 PRO A CA 1
ATOM 697 C C . PRO A 1 84 ? 14.684 -18.257 2.958 1.00 75.44 84 PRO A C 1
ATOM 699 O O . PRO A 1 84 ? 14.980 -19.445 2.896 1.00 75.44 84 PRO A O 1
ATOM 702 N N . SER A 1 85 ? 15.475 -17.357 3.554 1.00 76.25 85 SER A N 1
ATOM 703 C CA . SER A 1 85 ? 16.773 -17.704 4.144 1.00 76.25 85 SER A CA 1
ATOM 704 C C . SER A 1 85 ? 16.662 -18.329 5.533 1.00 76.25 85 SER A C 1
ATOM 706 O O . SER A 1 85 ? 17.485 -19.172 5.874 1.00 76.25 85 SER A O 1
ATOM 708 N N . ASN A 1 86 ? 15.669 -17.922 6.333 1.00 75.81 86 ASN A N 1
ATOM 709 C CA . ASN A 1 86 ? 15.604 -18.284 7.751 1.00 75.81 86 ASN A CA 1
ATOM 710 C C . ASN A 1 86 ? 14.332 -19.051 8.142 1.00 75.81 86 ASN A C 1
ATOM 712 O O . ASN A 1 86 ? 14.120 -19.318 9.324 1.00 75.81 86 ASN A O 1
ATOM 716 N N . GLY A 1 87 ? 13.475 -19.389 7.177 1.00 87.75 87 GLY A N 1
ATOM 717 C CA . GLY A 1 87 ? 12.197 -20.042 7.434 1.00 87.75 87 GLY A CA 1
ATOM 718 C C . GLY A 1 87 ? 11.221 -19.135 8.185 1.00 87.75 87 GLY A C 1
ATOM 719 O O . GLY A 1 87 ? 11.221 -17.913 8.013 1.00 87.75 87 GLY A O 1
ATOM 720 N N . ILE A 1 88 ? 10.364 -19.747 9.004 1.00 92.38 88 ILE A N 1
ATOM 721 C CA . ILE A 1 88 ? 9.433 -19.022 9.871 1.00 92.38 88 ILE A CA 1
ATOM 722 C C . ILE A 1 88 ? 10.166 -18.598 11.145 1.00 92.38 88 ILE A C 1
ATOM 724 O O . ILE A 1 88 ? 10.675 -19.438 11.886 1.00 92.38 88 ILE A O 1
ATOM 728 N N . GLN A 1 89 ? 10.159 -17.301 11.433 1.00 87.19 89 GLN A N 1
ATOM 729 C CA . GLN A 1 89 ? 10.715 -16.725 12.652 1.00 87.19 89 GLN A CA 1
ATOM 730 C C . GLN A 1 89 ? 9.642 -15.939 13.389 1.00 87.19 89 GLN A C 1
ATOM 732 O O . GLN A 1 89 ? 8.879 -15.196 12.777 1.00 87.19 89 GLN A O 1
ATOM 737 N N . GLY A 1 90 ? 9.590 -16.071 14.710 1.00 87.38 90 GLY A N 1
ATOM 738 C CA . GLY A 1 90 ? 8.636 -15.326 15.514 1.00 87.38 90 GLY A CA 1
ATOM 739 C C . GLY A 1 90 ? 9.114 -15.081 16.931 1.00 87.38 90 GLY A C 1
ATOM 740 O O . GLY A 1 90 ? 10.008 -15.764 17.427 1.00 87.38 90 GLY A O 1
ATOM 741 N N . GLY A 1 91 ? 8.510 -14.088 17.573 1.00 90.50 91 GLY A N 1
ATOM 742 C CA . GLY A 1 91 ? 8.879 -13.669 18.915 1.00 90.50 91 GLY A CA 1
ATOM 743 C C . GLY A 1 91 ? 7.840 -12.762 19.554 1.00 90.50 91 GLY A C 1
ATOM 744 O O . GLY A 1 91 ? 6.861 -12.352 18.926 1.00 90.50 91 GLY A O 1
ATOM 745 N N . TYR A 1 92 ? 8.062 -12.489 20.835 1.00 93.69 92 TYR A N 1
ATOM 746 C CA . TYR A 1 92 ? 7.280 -11.531 21.606 1.00 93.69 92 TYR A CA 1
ATOM 747 C C . TYR A 1 92 ? 7.384 -10.137 20.976 1.00 93.69 92 TYR A C 1
ATOM 749 O O . TYR A 1 92 ? 8.474 -9.702 20.603 1.00 93.69 92 TYR A O 1
ATOM 757 N N . LEU A 1 93 ? 6.246 -9.458 20.853 1.00 90.62 93 LEU A N 1
ATOM 758 C CA . LEU A 1 93 ? 6.158 -8.092 20.349 1.00 90.62 93 LEU A CA 1
ATOM 759 C C . LEU A 1 93 ? 5.965 -7.101 21.498 1.00 90.62 93 LEU A C 1
ATOM 761 O O . LEU A 1 93 ? 6.765 -6.181 21.649 1.00 90.62 93 LEU A O 1
ATOM 765 N N . ARG A 1 94 ? 4.885 -7.268 22.271 1.00 92.25 94 ARG A N 1
ATOM 766 C CA . ARG A 1 94 ? 4.494 -6.380 23.376 1.00 92.25 94 ARG A CA 1
ATOM 767 C C . ARG A 1 94 ? 3.391 -7.002 24.232 1.00 92.25 94 ARG A C 1
ATOM 769 O O . ARG A 1 94 ? 2.702 -7.908 23.776 1.00 92.25 94 ARG A O 1
ATOM 776 N N . ASP A 1 95 ? 3.140 -6.432 25.400 1.00 91.31 95 ASP A N 1
ATOM 777 C CA . ASP A 1 95 ? 1.952 -6.714 26.206 1.00 91.31 95 ASP A CA 1
ATOM 778 C C . ASP A 1 95 ? 0.754 -5.864 25.734 1.00 91.31 95 ASP A C 1
ATOM 780 O O . ASP A 1 95 ? 0.919 -4.761 25.190 1.00 91.31 95 ASP A O 1
ATOM 784 N N . LEU A 1 96 ? -0.471 -6.349 25.955 1.00 89.44 96 LEU A N 1
ATOM 785 C CA . LEU A 1 96 ? -1.658 -5.491 25.930 1.00 89.44 96 LEU A CA 1
ATOM 786 C C . LEU A 1 96 ? -1.591 -4.530 27.118 1.00 89.44 96 LEU A C 1
ATOM 788 O O . LEU A 1 96 ? -1.439 -4.937 28.270 1.00 89.44 96 LEU A O 1
ATOM 792 N N . SER A 1 97 ? -1.732 -3.242 26.829 1.00 86.19 97 SER A N 1
ATOM 793 C CA . SER A 1 97 ? -1.688 -2.192 27.843 1.00 86.19 97 SER A CA 1
ATOM 794 C C . SER A 1 97 ? -2.931 -2.200 28.734 1.00 86.19 97 SER A C 1
ATOM 796 O O . SER A 1 97 ? -4.008 -2.658 28.351 1.00 86.19 97 SER A O 1
ATOM 798 N N . GLU A 1 98 ? -2.822 -1.601 29.919 1.00 84.69 98 GLU A N 1
ATOM 799 C CA . GLU A 1 98 ? -3.968 -1.434 30.811 1.00 84.69 98 GLU A CA 1
ATOM 800 C C . GLU A 1 98 ? -5.097 -0.619 30.146 1.00 84.69 98 GLU A C 1
ATOM 802 O O . GLU A 1 98 ? -4.883 0.469 29.595 1.00 84.69 98 GLU A O 1
ATOM 807 N N . GLY A 1 99 ? -6.316 -1.165 30.176 1.00 86.69 99 GLY A N 1
ATOM 808 C CA . GLY A 1 99 ? -7.498 -0.586 29.528 1.00 86.69 99 GLY A CA 1
ATOM 809 C C . GLY A 1 99 ? -7.600 -0.825 28.014 1.00 86.69 99 GLY A C 1
ATOM 810 O O . GLY A 1 99 ? -8.568 -0.372 27.401 1.00 86.69 99 GLY A O 1
ATOM 811 N N . GLU A 1 100 ? -6.641 -1.525 27.399 1.00 90.12 100 GLU A N 1
ATOM 812 C CA . GLU A 1 100 ? -6.732 -1.990 26.011 1.00 90.12 100 GLU A CA 1
ATOM 813 C C . GLU A 1 100 ? -7.701 -3.184 25.918 1.00 90.12 100 GLU A C 1
ATOM 815 O O . GLU A 1 100 ? -7.611 -4.146 26.683 1.00 90.12 100 GLU A O 1
ATOM 820 N N . LYS A 1 101 ? -8.656 -3.117 24.985 1.00 89.69 101 LYS A N 1
ATOM 821 C CA . LYS A 1 101 ? -9.595 -4.203 24.669 1.00 89.69 101 LYS A CA 1
ATOM 822 C C . LYS A 1 101 ? -9.269 -4.781 23.299 1.00 89.69 101 LYS A C 1
ATOM 824 O O . LYS A 1 101 ? -9.238 -4.023 22.332 1.00 89.69 101 LYS A O 1
ATOM 829 N N . LEU A 1 102 ? -9.076 -6.095 23.230 1.00 88.88 102 LEU A N 1
ATOM 830 C CA . LEU A 1 102 ? -8.868 -6.842 21.989 1.00 88.88 102 LEU A CA 1
ATOM 831 C C . LEU A 1 102 ? -10.209 -7.204 21.336 1.00 88.88 102 LEU A C 1
ATOM 833 O O . LEU A 1 102 ? -11.173 -7.528 22.029 1.00 88.88 102 LEU A O 1
ATOM 837 N N . HIS A 1 103 ? -10.237 -7.203 20.008 1.00 86.69 103 HIS A N 1
ATOM 838 C CA . HIS A 1 103 ? -11.367 -7.593 19.169 1.00 86.69 103 HIS A CA 1
ATOM 839 C C . HIS A 1 103 ? -10.984 -8.765 18.254 1.00 86.69 103 HIS A C 1
ATOM 841 O O . HIS A 1 103 ? -9.811 -8.957 17.930 1.00 86.69 103 HIS A O 1
ATOM 847 N N . GLY A 1 104 ? -11.983 -9.535 17.804 1.00 69.69 104 GLY A N 1
ATOM 848 C CA . GLY A 1 104 ? -11.823 -10.825 17.105 1.00 69.69 104 GLY A CA 1
ATOM 849 C C . GLY A 1 104 ? -11.047 -10.814 15.779 1.00 69.69 104 GLY A C 1
ATOM 850 O O . GLY A 1 104 ? -10.813 -11.866 15.195 1.00 69.69 104 GLY A O 1
ATOM 851 N N . SER A 1 105 ? -10.627 -9.644 15.311 1.00 74.12 105 SER A N 1
ATOM 852 C CA . SER A 1 105 ? -9.865 -9.422 14.086 1.00 74.12 105 SER A CA 1
ATOM 853 C C . SER A 1 105 ? -8.434 -8.931 14.337 1.00 74.12 105 SER A C 1
ATOM 855 O O . SER A 1 105 ? -7.779 -8.445 13.425 1.00 74.12 105 SER A O 1
ATOM 857 N N . GLY A 1 106 ? -7.915 -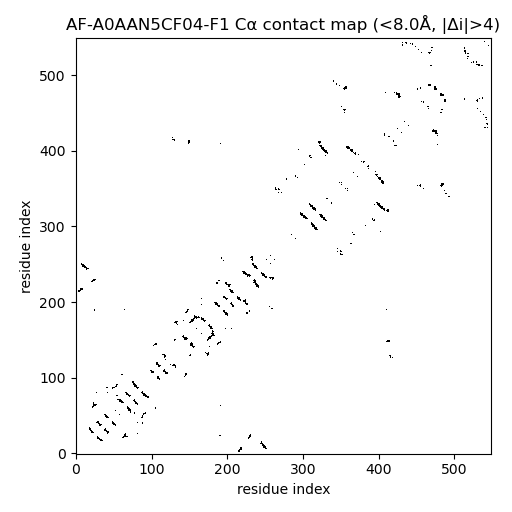9.015 15.562 1.00 84.19 106 GLY A N 1
ATOM 858 C CA . GLY A 1 106 ? -6.590 -8.459 15.864 1.00 84.19 106 GLY A CA 1
ATOM 859 C C . GLY A 1 106 ? -6.576 -6.931 15.921 1.00 84.19 106 GLY A C 1
ATOM 860 O O . GLY A 1 106 ? -5.514 -6.317 15.841 1.00 84.19 106 GLY A O 1
ATOM 861 N N . LEU A 1 107 ? -7.753 -6.318 16.054 1.00 89.94 107 LEU A N 1
ATOM 862 C CA . LEU A 1 107 ? -7.888 -4.913 16.407 1.00 89.94 107 LEU A CA 1
ATOM 863 C C . LEU A 1 107 ? -7.912 -4.757 17.923 1.00 89.94 107 LEU A C 1
ATOM 865 O O . LEU A 1 107 ? -8.443 -5.592 18.652 1.00 89.94 107 LEU A O 1
ATOM 869 N N . CYS A 1 108 ? -7.399 -3.631 18.376 1.00 91.06 108 CYS A N 1
ATOM 870 C CA . CYS A 1 108 ? -7.426 -3.175 19.744 1.00 91.06 108 CYS A CA 1
ATOM 871 C C . CYS A 1 108 ? -8.186 -1.853 19.829 1.00 91.06 108 CYS A C 1
ATOM 873 O O . CYS A 1 108 ? -8.233 -1.062 18.886 1.00 91.06 108 CYS A O 1
ATOM 875 N N . SER A 1 109 ? -8.785 -1.597 20.987 1.00 91.19 109 SER A N 1
ATOM 876 C CA . SER A 1 109 ? -9.388 -0.304 21.288 1.00 91.19 109 SER A CA 1
ATOM 877 C C . SER A 1 109 ? -9.049 0.164 22.691 1.00 91.19 109 SER A C 1
ATOM 879 O O . SER A 1 109 ? -8.908 -0.654 23.602 1.00 91.19 109 SER A O 1
ATOM 881 N N . ARG A 1 110 ? -8.956 1.480 22.880 1.00 89.38 110 ARG A N 1
ATOM 882 C CA . ARG A 1 110 ? -8.701 2.096 24.187 1.00 89.38 110 ARG A CA 1
ATOM 883 C C . ARG A 1 110 ? -9.466 3.407 24.320 1.00 89.38 110 ARG A C 1
ATOM 885 O O . ARG A 1 110 ? -9.600 4.148 23.348 1.00 89.38 110 ARG A O 1
ATOM 892 N N . LEU A 1 111 ? -9.958 3.689 25.523 1.00 88.62 111 LEU A N 1
ATOM 893 C CA . LEU A 1 111 ? -10.546 4.986 25.857 1.00 88.62 111 LEU A CA 1
ATOM 894 C C . LEU A 1 111 ? -9.443 5.941 26.328 1.00 88.62 111 LEU A C 1
ATOM 896 O O . LEU A 1 111 ? -8.661 5.585 27.208 1.00 88.62 111 LEU A O 1
ATOM 900 N N . ARG A 1 112 ? -9.382 7.140 25.743 1.00 83.06 112 ARG A N 1
ATOM 901 C CA . ARG A 1 112 ? -8.530 8.256 26.184 1.00 83.06 112 ARG A CA 1
ATOM 902 C C . ARG A 1 112 ? -9.319 9.549 26.065 1.00 83.06 112 ARG A C 1
ATOM 904 O O . ARG A 1 112 ? -9.931 9.779 25.028 1.00 83.06 112 ARG A O 1
ATOM 911 N N . ASP A 1 113 ? -9.336 10.350 27.125 1.00 83.62 113 ASP A N 1
ATOM 912 C CA . ASP A 1 113 ? -10.021 11.650 27.153 1.00 83.62 113 ASP A CA 1
ATOM 913 C C . ASP A 1 113 ? -11.491 11.572 26.684 1.00 83.62 113 ASP A C 1
ATOM 915 O O . ASP A 1 113 ? -11.978 12.404 25.924 1.00 83.62 113 ASP A O 1
ATOM 919 N N . GLY A 1 114 ? -12.195 10.504 27.084 1.00 82.31 114 GLY A N 1
ATOM 920 C CA . GLY A 1 114 ? -13.589 10.244 26.700 1.00 82.31 114 GLY A CA 1
ATOM 921 C C . GLY A 1 114 ? -13.798 9.727 25.269 1.00 82.31 114 GLY A C 1
ATOM 922 O O . GLY A 1 114 ? -14.919 9.370 24.917 1.00 82.31 114 GLY A O 1
ATOM 923 N N . GLN A 1 115 ? -12.746 9.624 24.453 1.00 84.44 115 GLN A N 1
ATOM 924 C CA . GLN A 1 115 ? -12.816 9.150 23.069 1.00 84.44 115 GLN A CA 1
ATOM 925 C C . GLN A 1 115 ? -12.294 7.718 22.922 1.00 84.44 115 GLN A C 1
ATOM 927 O O . GLN A 1 115 ? -11.324 7.315 23.569 1.00 84.44 115 GLN A O 1
ATOM 932 N N . ARG A 1 116 ? -12.934 6.932 22.047 1.00 88.81 116 ARG A N 1
ATOM 933 C CA . ARG A 1 116 ? -12.515 5.562 21.721 1.00 88.81 116 ARG A CA 1
ATOM 934 C C . ARG A 1 116 ? -11.571 5.580 20.522 1.00 88.81 116 ARG A C 1
ATOM 936 O O . ARG A 1 116 ? -11.980 5.929 19.419 1.00 88.81 116 ARG A O 1
ATOM 943 N N . TYR A 1 117 ? -10.336 5.150 20.751 1.00 88.69 117 TYR A N 1
ATOM 944 C CA . TYR A 1 117 ? -9.313 4.959 19.728 1.00 88.69 117 TYR A CA 1
ATOM 945 C C . TYR A 1 117 ? -9.266 3.489 19.325 1.00 88.69 117 TYR A C 1
ATOM 947 O O . TYR A 1 117 ? -9.308 2.624 20.201 1.00 88.69 117 TYR A O 1
ATOM 955 N N . VAL A 1 118 ? -9.155 3.219 18.028 1.00 90.31 118 VAL A N 1
ATOM 956 C CA . VAL A 1 118 ? -9.056 1.879 17.433 1.00 90.31 118 VAL A CA 1
ATOM 957 C C . VAL A 1 118 ? -7.769 1.775 16.626 1.00 90.31 118 VAL A C 1
ATOM 959 O O . VAL A 1 118 ? -7.413 2.703 15.907 1.00 90.31 118 VAL A O 1
ATOM 962 N N . TYR A 1 119 ? -7.060 0.665 16.769 1.00 87.06 119 TYR A N 1
ATOM 963 C CA . TYR A 1 119 ? -5.766 0.414 16.133 1.00 87.06 119 TYR A CA 1
ATOM 964 C C . TYR A 1 119 ? -5.533 -1.096 16.008 1.00 87.06 119 TYR A C 1
ATOM 966 O O . TYR A 1 119 ? -6.242 -1.885 16.627 1.00 87.06 119 TYR A O 1
ATOM 974 N N . GLY A 1 120 ? -4.580 -1.530 15.194 1.00 88.12 120 GLY A N 1
ATOM 975 C CA . GLY A 1 120 ? -4.172 -2.930 15.106 1.00 88.12 120 GLY A CA 1
ATOM 976 C C . GLY A 1 120 ? -3.321 -3.358 16.302 1.00 88.12 120 GLY A C 1
ATOM 977 O O . GLY A 1 120 ? -2.570 -2.563 16.864 1.00 88.12 120 GLY A O 1
ATOM 978 N N . MET A 1 121 ? -3.360 -4.635 16.684 1.00 89.38 121 MET A N 1
ATOM 979 C CA . MET A 1 121 ? -2.504 -5.150 17.768 1.00 89.38 121 MET A CA 1
ATOM 980 C C . MET A 1 121 ? -0.999 -5.033 17.459 1.00 89.38 121 MET A C 1
ATOM 982 O O . MET A 1 121 ? -0.170 -5.005 18.367 1.00 89.38 121 MET A O 1
ATOM 986 N N . TRP A 1 122 ? -0.646 -4.919 16.178 1.00 86.50 122 TRP A N 1
ATOM 987 C CA . TRP A 1 122 ? 0.709 -4.659 15.692 1.00 86.50 122 TRP A CA 1
ATOM 988 C C . TRP A 1 122 ? 1.170 -3.209 15.864 1.00 86.50 122 TRP A C 1
ATOM 990 O O . TRP A 1 122 ? 2.351 -2.924 15.669 1.00 86.50 122 TRP A O 1
ATOM 1000 N N . GLU A 1 123 ? 0.262 -2.299 16.209 1.00 83.56 123 GLU A N 1
ATOM 1001 C CA . GLU A 1 123 ? 0.561 -0.887 16.408 1.00 83.56 123 GLU A CA 1
ATOM 1002 C C . GLU A 1 123 ? 0.955 -0.603 17.864 1.00 83.56 123 GLU A C 1
ATOM 1004 O O . GLU A 1 123 ? 0.621 -1.346 18.795 1.00 83.56 123 GLU A O 1
ATOM 1009 N N . ASP A 1 124 ? 1.687 0.494 18.057 1.00 77.81 124 ASP A N 1
ATOM 1010 C CA . ASP A 1 124 ? 2.041 1.002 19.381 1.00 77.81 124 ASP A CA 1
ATOM 1011 C C . ASP A 1 124 ? 0.792 1.614 20.043 1.00 77.81 124 ASP A C 1
ATOM 1013 O O . ASP A 1 124 ? 0.258 2.608 19.536 1.00 77.81 124 ASP A O 1
ATOM 1017 N N . PRO A 1 125 ? 0.335 1.080 21.192 1.00 76.25 125 PRO A N 1
ATOM 1018 C CA . PRO A 1 125 ? -0.876 1.552 21.850 1.00 76.25 125 PRO A CA 1
ATOM 1019 C C . PRO A 1 125 ? -0.750 2.998 22.331 1.00 76.25 125 PRO A C 1
ATOM 1021 O O . PRO A 1 125 ? -1.767 3.650 22.555 1.00 76.25 125 PRO A O 1
ATOM 1024 N N . ASN A 1 126 ? 0.460 3.534 22.516 1.00 72.81 126 ASN A N 1
ATOM 1025 C CA . ASN A 1 126 ? 0.693 4.924 22.919 1.00 72.81 126 ASN A CA 1
ATOM 1026 C C . ASN A 1 126 ? 0.591 5.918 21.758 1.00 72.81 126 ASN A C 1
ATOM 1028 O O . ASN A 1 126 ? 0.502 7.124 21.996 1.00 72.81 126 ASN A O 1
ATOM 1032 N N . ARG A 1 127 ? 0.516 5.434 20.515 1.00 66.50 127 ARG A N 1
ATOM 1033 C CA . ARG A 1 127 ? 0.215 6.274 19.355 1.00 66.50 127 ARG A CA 1
ATOM 1034 C C . ARG A 1 127 ? -1.282 6.572 19.273 1.00 66.50 127 ARG A C 1
ATOM 1036 O O . ARG A 1 127 ? -2.116 5.975 19.958 1.00 66.50 127 ARG A O 1
ATOM 1043 N N . ALA A 1 128 ? -1.618 7.570 18.466 1.00 58.12 128 ALA A N 1
ATOM 1044 C CA . ALA A 1 128 ? -2.999 7.946 18.217 1.00 58.12 128 ALA A CA 1
ATOM 1045 C C . ALA A 1 128 ? -3.619 6.974 17.202 1.00 58.12 128 ALA A C 1
ATOM 1047 O O . ALA A 1 128 ? -3.269 7.013 16.026 1.00 5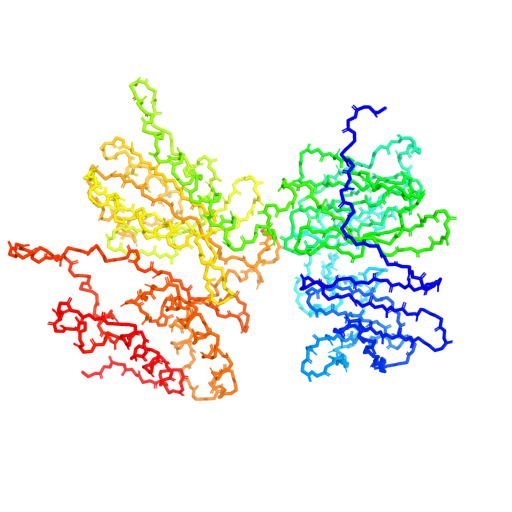8.12 128 ALA A O 1
ATOM 1048 N N . GLY A 1 129 ? -4.524 6.111 17.670 1.00 75.19 129 GLY A N 1
ATOM 1049 C CA . GLY A 1 129 ? -5.364 5.281 16.802 1.00 75.19 129 GLY A CA 1
ATOM 1050 C C . GLY A 1 129 ? -6.450 6.088 16.081 1.00 75.19 129 GLY A C 1
ATOM 1051 O O . GLY A 1 129 ? -6.566 7.307 16.234 1.00 75.19 129 GLY A O 1
ATOM 1052 N N . ILE A 1 130 ? -7.293 5.401 15.319 1.00 84.88 130 ILE A N 1
ATOM 1053 C CA . ILE A 1 130 ? -8.455 5.997 14.660 1.00 84.88 130 ILE A CA 1
ATOM 1054 C C . ILE A 1 130 ? -9.524 6.280 15.711 1.00 84.88 130 ILE A C 1
ATOM 1056 O O . ILE A 1 130 ? -9.972 5.384 16.424 1.00 84.88 130 ILE A O 1
ATOM 1060 N N . ILE A 1 131 ? -9.927 7.543 15.809 1.00 87.56 131 ILE A N 1
ATOM 1061 C CA . ILE A 1 131 ? -11.009 7.969 16.698 1.00 87.56 131 ILE A CA 1
ATOM 1062 C C . ILE A 1 131 ? -12.339 7.547 16.082 1.00 87.56 131 ILE A C 1
ATOM 1064 O O . ILE A 1 131 ? -12.615 7.897 14.936 1.00 87.56 131 ILE A O 1
ATOM 1068 N N . ILE A 1 132 ? -13.171 6.856 16.857 1.00 90.38 132 ILE A N 1
ATOM 1069 C CA . ILE A 1 132 ? -14.574 6.642 16.505 1.00 90.38 132 ILE A CA 1
ATOM 1070 C C . ILE A 1 132 ? -15.320 7.962 16.721 1.00 90.38 132 ILE A C 1
ATOM 1072 O O . ILE A 1 132 ? -15.523 8.396 17.851 1.00 90.38 132 ILE A O 1
ATOM 1076 N N . ASP A 1 133 ? -15.686 8.606 15.619 1.00 88.75 133 ASP A N 1
ATOM 1077 C CA . ASP A 1 133 ? -16.380 9.898 15.531 1.00 88.75 133 ASP A CA 1
ATOM 1078 C C . ASP A 1 133 ? -17.912 9.751 15.477 1.00 88.75 133 ASP A C 1
ATOM 1080 O O . ASP A 1 133 ? -18.627 10.690 15.138 1.00 88.75 133 ASP A O 1
ATOM 1084 N N . VAL A 1 134 ? -18.414 8.571 15.843 1.00 89.38 134 VAL A N 1
ATOM 1085 C CA . VAL A 1 134 ? -19.838 8.245 15.936 1.00 89.38 134 VAL A CA 1
ATOM 1086 C C . VAL A 1 134 ? -20.190 7.968 17.405 1.00 89.38 134 VAL A C 1
ATOM 1088 O O . VAL A 1 134 ? -19.425 7.282 18.091 1.00 89.38 134 VAL A O 1
ATOM 1091 N N . PRO A 1 135 ? -21.330 8.472 17.918 1.00 88.69 135 PRO A N 1
ATOM 1092 C CA . PRO A 1 135 ? -21.796 8.157 19.264 1.00 88.69 135 PRO A CA 1
ATOM 1093 C C . PRO A 1 135 ? -21.862 6.640 19.535 1.00 88.69 135 PRO A C 1
ATOM 1095 O O . PRO A 1 135 ? -22.380 5.908 18.691 1.00 88.69 135 PRO A O 1
ATOM 1098 N N . PRO A 1 136 ? -21.405 6.152 20.709 1.00 85.88 136 PRO A N 1
ATOM 1099 C CA . PRO A 1 136 ? -21.333 4.716 20.996 1.00 85.88 136 PRO A CA 1
ATOM 1100 C C . PRO A 1 136 ? -22.647 3.958 20.784 1.00 85.88 136 PRO A C 1
ATOM 1102 O O . PRO A 1 136 ? -22.611 2.887 20.195 1.00 85.88 136 PRO A O 1
ATOM 1105 N N . HIS A 1 137 ? -23.782 4.558 21.162 1.00 87.81 137 HIS A N 1
ATOM 1106 C CA . HIS A 1 137 ? -25.108 3.938 21.062 1.00 87.81 137 HIS A CA 1
ATOM 1107 C C . HIS A 1 137 ? -25.531 3.583 19.629 1.00 87.81 137 HIS A C 1
ATOM 1109 O O . HIS A 1 137 ? -26.349 2.696 19.427 1.00 87.81 137 HIS A O 1
ATOM 1115 N N . ILE A 1 138 ? -24.970 4.252 18.615 1.00 87.75 138 ILE A N 1
ATOM 1116 C CA . ILE A 1 138 ? -25.231 3.923 17.204 1.00 87.75 138 ILE A CA 1
ATOM 1117 C C . ILE A 1 138 ? -24.540 2.606 16.821 1.00 87.75 138 ILE A C 1
ATOM 1119 O O . ILE A 1 138 ? -24.978 1.909 15.912 1.00 87.75 138 ILE A O 1
ATOM 1123 N N . LEU A 1 139 ? -23.457 2.255 17.517 1.00 88.38 139 LEU A N 1
ATOM 1124 C CA . LEU A 1 139 ? -22.612 1.097 17.236 1.00 88.38 139 LEU A CA 1
ATOM 1125 C C . LEU A 1 139 ? -22.833 -0.066 18.213 1.00 88.38 139 LEU A C 1
ATOM 1127 O O . LEU A 1 139 ? -22.092 -1.042 18.129 1.00 88.38 139 LEU A O 1
ATOM 1131 N N . ASP A 1 140 ? -23.816 0.014 19.115 1.00 84.94 140 ASP A N 1
ATOM 1132 C CA . ASP A 1 140 ? -24.045 -1.013 20.144 1.00 84.94 140 ASP A CA 1
ATOM 1133 C C . ASP A 1 140 ? -24.339 -2.393 19.526 1.00 84.94 140 ASP A C 1
ATOM 1135 O O . ASP A 1 140 ? -23.796 -3.397 19.984 1.00 84.94 140 ASP A O 1
ATOM 1139 N N . ASP A 1 141 ? -25.073 -2.424 18.409 1.00 83.88 141 ASP A N 1
ATOM 1140 C CA . ASP A 1 141 ? -25.396 -3.652 17.666 1.00 83.88 141 ASP A CA 1
ATOM 1141 C C . ASP A 1 141 ? -24.401 -3.976 16.532 1.00 83.88 141 ASP A C 1
ATOM 1143 O O . ASP A 1 141 ? -24.637 -4.857 15.702 1.00 83.88 141 ASP A O 1
ATOM 1147 N N . HIS A 1 142 ? -23.279 -3.256 16.454 1.00 88.50 142 HIS A N 1
ATOM 1148 C CA . HIS A 1 142 ? -22.327 -3.369 15.352 1.00 88.50 142 HIS A CA 1
ATOM 1149 C C . HIS A 1 142 ? -21.044 -4.090 15.770 1.00 88.50 142 HIS A C 1
ATOM 1151 O O . HIS A 1 142 ? -20.383 -3.746 16.751 1.00 88.50 142 HIS A O 1
ATOM 1157 N N . ILE A 1 143 ? -20.608 -5.052 14.956 1.00 88.31 143 ILE A N 1
ATOM 1158 C CA . ILE A 1 143 ? -19.374 -5.804 15.213 1.00 88.31 143 ILE A CA 1
ATOM 1159 C C . ILE A 1 143 ? -18.209 -5.120 14.502 1.00 88.31 143 ILE A C 1
ATOM 1161 O O . ILE A 1 143 ? -18.228 -4.967 13.283 1.00 88.31 143 ILE A O 1
ATOM 1165 N N . MET A 1 144 ? -17.171 -4.743 15.247 1.00 89.88 144 MET A N 1
ATOM 1166 C CA . MET A 1 144 ? -15.940 -4.181 14.685 1.00 89.88 144 MET A CA 1
ATOM 1167 C C . MET A 1 144 ? -15.155 -5.257 13.926 1.00 89.88 144 MET A C 1
ATOM 1169 O O . MET A 1 144 ? -14.881 -6.330 14.466 1.00 89.88 144 MET A O 1
ATOM 1173 N N . ARG A 1 145 ? -14.779 -4.978 12.673 1.00 88.31 145 ARG A N 1
ATOM 1174 C CA . ARG A 1 145 ? -14.150 -5.971 11.789 1.00 88.31 145 ARG A CA 1
ATOM 1175 C C . ARG A 1 145 ? -12.744 -5.600 11.380 1.00 88.31 145 ARG A C 1
ATOM 1177 O O . ARG A 1 145 ? -11.831 -6.370 11.647 1.00 88.31 145 ARG A O 1
ATOM 1184 N N . ARG A 1 146 ? -12.533 -4.467 10.720 1.00 86.94 146 ARG A N 1
ATOM 1185 C CA . ARG A 1 146 ? -11.226 -4.124 10.139 1.00 86.94 146 ARG A CA 1
ATOM 1186 C C . ARG A 1 146 ? -10.984 -2.627 10.180 1.00 86.94 146 ARG A C 1
ATOM 1188 O O . ARG A 1 146 ? -11.916 -1.845 10.316 1.00 86.94 146 ARG A O 1
ATOM 1195 N N . VAL A 1 147 ? -9.723 -2.248 10.044 1.00 84.31 147 VAL A N 1
ATOM 1196 C CA . VAL A 1 147 ? -9.345 -0.895 9.652 1.00 84.31 147 VAL A CA 1
ATOM 1197 C C . VAL A 1 147 ? -8.971 -0.955 8.183 1.00 84.31 147 VAL A C 1
ATOM 1199 O O . VAL A 1 147 ? -8.259 -1.861 7.766 1.00 84.31 147 VAL A O 1
ATOM 1202 N N . HIS A 1 148 ? -9.468 -0.007 7.403 1.00 80.50 148 HIS A N 1
ATOM 1203 C CA . HIS A 1 148 ? -9.094 0.139 6.009 1.00 80.50 148 HIS A CA 1
ATOM 1204 C C . HIS A 1 148 ? -9.035 1.622 5.664 1.00 80.50 148 HIS A C 1
ATOM 1206 O O . HIS A 1 148 ? -10.012 2.345 5.852 1.00 80.50 148 HIS A O 1
ATOM 1212 N N . ARG A 1 149 ? -7.876 2.089 5.186 1.00 71.56 149 ARG A N 1
ATOM 1213 C CA . ARG A 1 149 ? -7.677 3.470 4.702 1.00 71.56 149 ARG A CA 1
ATOM 1214 C C . ARG A 1 149 ? -8.119 4.557 5.696 1.00 71.56 149 ARG A C 1
ATOM 1216 O O . ARG A 1 149 ? -8.739 5.546 5.318 1.00 71.56 149 ARG A O 1
ATOM 1223 N N . GLY A 1 150 ? -7.807 4.369 6.979 1.00 75.25 150 GLY A N 1
ATOM 1224 C CA . GLY A 1 150 ? -8.149 5.329 8.039 1.00 75.25 150 GLY A CA 1
ATOM 1225 C C . GLY A 1 150 ? -9.609 5.285 8.498 1.00 75.25 150 GLY A C 1
ATOM 1226 O O . GLY A 1 150 ? -10.002 6.104 9.327 1.00 75.25 150 GLY A O 1
ATOM 1227 N N . LYS A 1 151 ? -10.397 4.324 8.001 1.00 83.75 151 LYS A N 1
ATOM 1228 C CA . LYS A 1 151 ? -11.779 4.084 8.414 1.00 83.75 151 LYS A CA 1
ATOM 1229 C C . LYS A 1 151 ? -11.883 2.756 9.157 1.00 83.75 151 LYS A C 1
ATOM 1231 O O . LYS A 1 151 ? -11.256 1.766 8.777 1.00 83.75 151 LYS A O 1
ATOM 1236 N N . VAL A 1 152 ? -12.678 2.728 10.218 1.00 89.31 152 VAL A N 1
ATOM 1237 C CA . VAL A 1 152 ? -13.041 1.508 10.936 1.00 89.31 152 VAL A CA 1
ATOM 1238 C C . VAL A 1 152 ? -14.285 0.926 10.279 1.00 89.31 152 VAL A C 1
ATOM 1240 O O . VAL A 1 152 ? -15.315 1.590 10.166 1.00 89.31 152 VAL A O 1
ATOM 1243 N N . ILE A 1 153 ? -14.167 -0.319 9.834 1.00 89.44 153 ILE A N 1
ATOM 1244 C CA . ILE A 1 153 ? -15.234 -1.094 9.218 1.00 89.44 153 ILE A CA 1
ATOM 1245 C C . ILE A 1 153 ? -15.925 -1.913 10.302 1.00 89.44 153 ILE A C 1
ATOM 1247 O O . ILE A 1 153 ? -15.301 -2.733 10.986 1.00 89.44 153 ILE A O 1
ATOM 1251 N N . PHE A 1 154 ? -17.229 -1.720 10.402 1.00 90.44 154 PHE A N 1
ATOM 1252 C CA . PHE A 1 154 ? -18.143 -2.496 11.218 1.00 90.44 154 PHE A CA 1
ATOM 1253 C C . PHE A 1 154 ? -19.055 -3.344 10.336 1.00 90.44 154 PHE A C 1
ATOM 1255 O O . PHE A 1 154 ? -19.228 -3.065 9.153 1.00 90.44 154 PHE A O 1
ATOM 1262 N N . THR A 1 155 ? -19.675 -4.362 10.923 1.00 88.31 155 THR A N 1
ATOM 1263 C CA . THR A 1 155 ? -20.784 -5.095 10.304 1.00 88.31 155 THR A CA 1
ATOM 1264 C C . THR A 1 155 ? -22.036 -4.975 11.138 1.00 88.31 155 THR A C 1
ATOM 1266 O O . THR A 1 155 ? -21.953 -5.146 12.356 1.00 88.31 155 THR A O 1
ATOM 1269 N N . ASN A 1 156 ? -23.166 -4.773 10.470 1.00 86.00 156 ASN A N 1
ATOM 1270 C CA . ASN A 1 156 ? -24.494 -4.923 11.046 1.00 86.00 156 ASN A CA 1
ATOM 1271 C C . ASN A 1 156 ? -25.182 -6.121 10.390 1.00 86.00 156 ASN A C 1
ATOM 1273 O O . ASN A 1 156 ? -25.161 -6.246 9.167 1.00 86.00 156 ASN A O 1
ATOM 1277 N N . ILE A 1 157 ? -25.745 -6.993 11.217 1.00 74.56 157 ILE A N 1
ATOM 1278 C CA . ILE A 1 157 ? -26.295 -8.293 10.823 1.00 74.56 157 ILE A CA 1
ATOM 1279 C C . ILE A 1 157 ? -27.833 -8.291 10.903 1.00 74.56 157 ILE A C 1
ATOM 1281 O O . ILE A 1 157 ? -28.490 -9.183 10.384 1.00 74.56 157 ILE A O 1
ATOM 1285 N N . ASN A 1 158 ? -28.428 -7.245 11.484 1.00 65.75 158 ASN A N 1
ATOM 1286 C CA . ASN A 1 158 ? -29.833 -7.243 11.894 1.00 65.75 158 ASN A CA 1
ATOM 1287 C C . ASN A 1 158 ? -30.808 -6.694 10.833 1.00 65.75 158 ASN A C 1
ATOM 1289 O O . ASN A 1 158 ? -32.002 -6.616 11.103 1.00 65.75 158 ASN A O 1
ATOM 1293 N N . ASN A 1 159 ? -30.333 -6.277 9.650 1.00 56.47 159 ASN A N 1
ATOM 1294 C CA . ASN A 1 159 ? -31.093 -5.340 8.806 1.00 56.47 159 ASN A CA 1
ATOM 1295 C C . ASN A 1 159 ? -31.339 -5.756 7.346 1.00 56.47 159 ASN A C 1
ATOM 1297 O O . ASN A 1 159 ? -32.001 -5.000 6.632 1.00 56.47 159 ASN A O 1
ATOM 1301 N N . LEU A 1 160 ? -30.849 -6.907 6.869 1.00 60.22 160 LEU A N 1
ATOM 1302 C CA . LEU A 1 160 ? -31.079 -7.331 5.481 1.00 60.22 160 LEU A CA 1
ATOM 1303 C C . LEU A 1 160 ? -31.740 -8.718 5.404 1.00 60.22 160 LEU A C 1
ATOM 1305 O O . LEU A 1 160 ? -31.215 -9.658 5.996 1.00 60.22 160 LEU A O 1
ATOM 1309 N N . PRO A 1 161 ? -32.854 -8.861 4.652 1.00 59.97 161 PRO A N 1
ATOM 1310 C CA . PRO A 1 161 ? -33.358 -10.164 4.217 1.00 59.97 161 PRO A CA 1
ATOM 1311 C C . PRO A 1 161 ? -32.242 -11.006 3.582 1.00 59.97 161 PRO A C 1
ATOM 1313 O O . PRO A 1 161 ? -31.391 -10.442 2.892 1.00 59.97 161 PRO A O 1
ATOM 1316 N N . GLU A 1 162 ? -32.269 -12.332 3.769 1.00 57.69 162 GLU A N 1
ATOM 1317 C CA . GLU A 1 162 ? -31.257 -13.276 3.246 1.00 57.69 162 GLU A CA 1
ATOM 1318 C C . GLU A 1 162 ? -30.982 -13.111 1.743 1.00 57.69 162 GLU A C 1
ATOM 1320 O O . GLU A 1 162 ? -29.848 -13.257 1.302 1.00 57.69 162 GLU A O 1
ATOM 1325 N N . GLU A 1 163 ? -31.983 -12.684 0.972 1.00 55.28 163 GLU A N 1
ATOM 1326 C CA . GLU A 1 163 ? -31.901 -12.513 -0.482 1.00 55.28 163 GLU A CA 1
ATOM 1327 C C . GLU A 1 163 ? -31.168 -11.232 -0.950 1.00 55.28 163 GLU A C 1
ATOM 1329 O O . GLU A 1 163 ? -31.004 -11.016 -2.154 1.00 55.28 163 GLU A O 1
ATOM 1334 N N . ASN A 1 164 ? -30.728 -10.351 -0.039 1.00 62.03 164 ASN A N 1
ATOM 1335 C CA . ASN A 1 164 ? -30.155 -9.050 -0.399 1.00 62.03 164 ASN A CA 1
ATOM 1336 C C . ASN A 1 164 ? -28.618 -9.018 -0.406 1.00 62.03 164 ASN A C 1
ATOM 1338 O O . ASN A 1 164 ? -27.939 -9.476 0.512 1.00 62.03 164 ASN A O 1
ATOM 1342 N N . CYS A 1 165 ? -28.063 -8.357 -1.428 1.00 70.88 165 CYS A N 1
ATOM 1343 C CA . CYS A 1 165 ? -26.631 -8.077 -1.534 1.00 70.88 165 CYS A CA 1
ATOM 1344 C C . CYS A 1 165 ? -26.142 -7.217 -0.350 1.00 70.88 165 CYS A C 1
ATOM 1346 O O . CYS A 1 165 ? -26.863 -6.298 0.058 1.00 70.88 165 CYS A O 1
ATOM 1348 N N . PRO A 1 166 ? -24.910 -7.431 0.157 1.00 77.94 166 PRO A N 1
ATOM 1349 C CA . PRO A 1 166 ? -24.366 -6.591 1.214 1.00 77.94 166 PRO A CA 1
ATOM 1350 C C . PRO A 1 166 ? -24.307 -5.124 0.778 1.00 77.94 166 PRO A C 1
ATOM 1352 O O . PRO A 1 166 ? -24.001 -4.810 -0.377 1.00 77.94 166 PRO A O 1
ATOM 1355 N N . LYS A 1 167 ? -24.573 -4.216 1.714 1.00 78.94 167 LYS A N 1
ATOM 1356 C CA . LYS A 1 167 ? -24.610 -2.775 1.472 1.00 78.94 167 LYS A CA 1
ATOM 1357 C C . LYS A 1 167 ? -23.580 -2.066 2.333 1.00 78.94 167 LYS A C 1
ATOM 1359 O O . LYS A 1 167 ? -23.457 -2.319 3.526 1.00 78.94 167 LYS A O 1
ATOM 1364 N N . VAL A 1 168 ? -22.855 -1.140 1.719 1.00 80.75 168 VAL A N 1
ATOM 1365 C CA . VAL A 1 168 ? -21.894 -0.291 2.422 1.00 80.75 168 VAL A CA 1
ATOM 1366 C C . VAL A 1 168 ? -22.573 1.023 2.796 1.00 80.75 168 VAL A C 1
ATOM 1368 O O . VAL A 1 168 ? -23.091 1.733 1.935 1.00 80.75 168 VAL A O 1
ATOM 1371 N N . VAL A 1 169 ? -22.571 1.341 4.086 1.00 84.38 169 VAL A N 1
ATOM 1372 C CA . VAL A 1 169 ? -23.137 2.558 4.667 1.00 84.38 169 VAL A CA 1
ATOM 1373 C C . VAL A 1 169 ? -22.018 3.336 5.345 1.00 84.38 169 VAL A C 1
ATOM 1375 O O . VAL A 1 169 ? -21.391 2.863 6.290 1.00 84.38 169 VAL A O 1
ATOM 1378 N N . GLN A 1 170 ? -21.753 4.548 4.870 1.00 86.56 170 GLN A N 1
ATOM 1379 C CA . GLN A 1 170 ? -20.804 5.443 5.520 1.00 86.56 170 GLN A CA 1
ATOM 1380 C C . GLN A 1 170 ? -21.533 6.253 6.599 1.00 86.56 170 GLN A C 1
ATOM 1382 O O . GLN A 1 170 ? -22.339 7.121 6.277 1.00 86.56 170 GLN A O 1
ATOM 1387 N N . LEU A 1 171 ? -21.261 5.957 7.875 1.00 85.88 171 LEU A N 1
ATOM 1388 C CA . LEU A 1 171 ? -21.878 6.660 9.008 1.00 85.88 171 LEU A CA 1
ATOM 1389 C C . LEU A 1 171 ? -21.172 7.981 9.334 1.00 85.88 171 LEU A C 1
ATOM 1391 O O . LEU A 1 171 ? -21.794 8.900 9.861 1.00 85.88 171 LEU A O 1
ATOM 1395 N N . SER A 1 172 ? -19.876 8.076 9.039 1.00 85.94 172 SER A N 1
ATOM 1396 C CA . SER A 1 172 ? -19.062 9.265 9.296 1.00 85.94 172 SER A CA 1
ATOM 1397 C C . SER A 1 172 ? -17.829 9.307 8.388 1.00 85.94 172 SER A C 1
ATOM 1399 O O . SER A 1 172 ? -17.679 8.510 7.460 1.00 85.94 172 SER A O 1
ATOM 1401 N N . GLU A 1 173 ? -16.909 10.235 8.644 1.00 79.44 173 GLU A N 1
ATOM 1402 C CA . GLU A 1 173 ? -15.624 10.274 7.949 1.00 79.44 173 GLU A CA 1
ATOM 1403 C C . GLU A 1 173 ? -14.753 9.049 8.273 1.00 79.44 173 GLU A C 1
ATOM 1405 O O . GLU A 1 173 ? -14.034 8.564 7.398 1.00 79.44 173 GLU A O 1
ATOM 1410 N N . LYS A 1 174 ? -14.852 8.514 9.499 1.00 83.19 174 LYS A N 1
ATOM 1411 C CA . LYS A 1 174 ? -13.997 7.422 9.996 1.00 83.19 174 LYS A CA 1
ATOM 1412 C C . LYS A 1 174 ? -14.714 6.093 10.206 1.00 83.19 174 LYS A C 1
ATOM 1414 O O . LYS A 1 174 ? -14.045 5.115 10.529 1.00 83.19 174 LYS A O 1
ATOM 1419 N N . VAL A 1 175 ? -16.031 6.017 10.032 1.00 89.19 175 VAL A N 1
ATOM 1420 C CA . VAL A 1 175 ? -16.812 4.801 10.301 1.00 89.19 175 VAL A CA 1
ATOM 1421 C C . VAL A 1 175 ? -17.611 4.382 9.074 1.00 89.19 175 VAL A C 1
ATOM 1423 O O . VAL A 1 175 ? -18.448 5.126 8.557 1.00 89.19 175 VAL A O 1
ATOM 1426 N N . ILE A 1 176 ? -17.363 3.147 8.639 1.00 89.12 176 ILE A N 1
ATOM 1427 C CA . ILE A 1 176 ? -18.132 2.452 7.608 1.00 89.12 176 ILE A CA 1
ATOM 1428 C C . ILE A 1 176 ? -18.810 1.245 8.250 1.00 89.12 176 ILE A C 1
ATOM 1430 O O . ILE A 1 176 ? -18.195 0.520 9.028 1.00 89.12 176 ILE A O 1
ATOM 1434 N N . VAL A 1 177 ? -20.061 1.005 7.883 1.00 89.12 177 VAL A N 1
ATOM 1435 C CA . VAL A 1 177 ? -20.821 -0.191 8.228 1.00 89.12 177 VAL A CA 1
ATOM 1436 C C . VAL A 1 177 ? -21.095 -0.983 6.960 1.00 89.12 177 VAL A C 1
ATOM 1438 O O . VAL A 1 177 ? -21.519 -0.432 5.949 1.00 89.12 177 VAL A O 1
ATOM 1441 N N . ILE A 1 178 ? -20.855 -2.286 7.020 1.00 86.88 178 ILE A N 1
ATOM 1442 C CA . ILE A 1 178 ? -21.313 -3.247 6.025 1.00 86.88 178 ILE A CA 1
ATOM 1443 C C . ILE A 1 178 ? -22.560 -3.909 6.599 1.00 86.88 178 ILE A C 1
ATOM 1445 O O . ILE A 1 178 ? -22.482 -4.684 7.553 1.00 86.88 178 ILE A O 1
ATOM 1449 N N . GLU A 1 179 ? -23.709 -3.558 6.041 1.00 84.44 179 GLU A N 1
ATOM 1450 C CA . GLU A 1 179 ? -24.973 -4.237 6.294 1.00 84.44 179 GLU A CA 1
ATOM 1451 C C . GLU A 1 179 ? -24.970 -5.526 5.470 1.00 84.44 179 GLU A C 1
ATOM 1453 O O . GLU A 1 179 ? -24.770 -5.487 4.254 1.00 84.44 179 GLU A O 1
ATOM 1458 N N . ALA A 1 180 ? -25.143 -6.668 6.126 1.00 77.25 180 ALA A N 1
ATOM 1459 C CA . ALA A 1 180 ? -25.196 -7.977 5.483 1.00 77.25 180 ALA A CA 1
ATOM 1460 C C . ALA A 1 180 ? -26.258 -8.856 6.169 1.00 77.25 180 ALA A C 1
ATOM 1462 O O . ALA A 1 180 ? -26.591 -8.581 7.324 1.00 77.25 180 ALA A O 1
ATOM 1463 N N . PRO A 1 181 ? -26.777 -9.898 5.494 1.00 72.44 181 PRO A N 1
ATOM 1464 C CA . PRO A 1 181 ? -27.686 -10.867 6.108 1.00 72.44 181 PRO A CA 1
ATOM 1465 C C . PRO A 1 181 ? -27.079 -11.600 7.319 1.00 72.44 181 PRO A C 1
ATOM 1467 O O . PRO A 1 181 ? -25.868 -11.525 7.545 1.00 72.44 181 PRO A O 1
ATOM 1470 N N . GLU A 1 182 ? -27.907 -12.361 8.057 1.00 64.62 182 GLU A N 1
ATOM 1471 C CA . GLU A 1 182 ? -27.565 -13.051 9.326 1.00 64.62 182 GLU A CA 1
ATOM 1472 C C . GLU A 1 182 ? -26.265 -13.883 9.292 1.00 64.62 182 GLU A C 1
ATOM 1474 O O . GLU A 1 182 ? -25.580 -14.100 10.299 1.00 64.62 182 GLU A O 1
ATOM 1479 N N . ASN A 1 183 ? -25.845 -14.272 8.095 1.00 63.72 183 ASN A N 1
ATOM 1480 C CA . ASN A 1 183 ? -24.580 -14.918 7.820 1.00 63.72 183 ASN A CA 1
ATOM 1481 C C . ASN A 1 183 ? -23.387 -13.957 7.963 1.00 63.72 183 ASN A C 1
ATOM 1483 O O . ASN A 1 183 ? -22.956 -13.357 6.985 1.00 63.72 183 ASN A O 1
ATOM 1487 N N . HIS A 1 184 ? -22.813 -13.871 9.176 1.00 62.56 184 HIS A N 1
A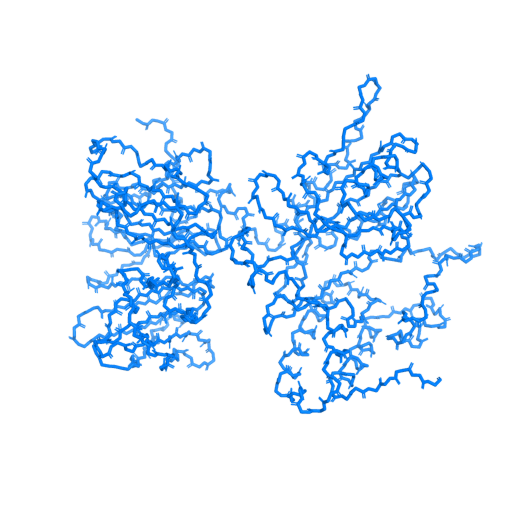TOM 1488 C CA . HIS A 1 184 ? -21.571 -13.143 9.506 1.00 62.56 184 HIS A CA 1
ATOM 1489 C C . HIS A 1 184 ? -20.613 -12.981 8.302 1.00 62.56 184 HIS A C 1
ATOM 1491 O O . HIS A 1 184 ? -19.869 -13.921 7.999 1.00 62.56 184 HIS A O 1
ATOM 1497 N N . PRO A 1 185 ? -20.572 -11.807 7.642 1.00 67.75 185 PRO A N 1
ATOM 1498 C CA . PRO A 1 185 ? -19.772 -11.642 6.438 1.00 67.75 185 PRO A CA 1
ATOM 1499 C C . PRO A 1 185 ? -18.288 -11.678 6.794 1.00 67.75 185 PRO A C 1
ATOM 1501 O O . PRO A 1 185 ? -17.813 -10.942 7.671 1.00 67.75 185 PRO A O 1
ATOM 1504 N N . ALA A 1 186 ? -17.536 -12.525 6.097 1.00 78.44 186 ALA A N 1
ATOM 1505 C CA . ALA A 1 186 ? -16.090 -12.527 6.208 1.00 78.44 186 ALA A CA 1
ATOM 1506 C C . ALA A 1 186 ? -15.525 -11.386 5.358 1.00 78.44 186 ALA A C 1
ATOM 1508 O O . ALA A 1 186 ? -15.512 -11.447 4.128 1.00 78.44 186 ALA A O 1
ATOM 1509 N N . ILE A 1 187 ? -15.076 -10.333 6.042 1.00 85.31 187 ILE A N 1
ATOM 1510 C CA . ILE A 1 187 ? -14.490 -9.151 5.411 1.00 85.31 187 ILE A CA 1
ATOM 1511 C C . ILE A 1 187 ? -12.981 -9.294 5.348 1.00 85.31 187 ILE A C 1
ATOM 1513 O O . ILE A 1 187 ? -12.305 -9.434 6.375 1.00 85.31 187 ILE A O 1
ATOM 1517 N N . TYR A 1 188 ? -12.469 -9.162 4.135 1.00 87.19 188 TYR A N 1
ATOM 1518 C CA . TYR A 1 188 ? -11.054 -9.035 3.863 1.00 87.19 188 TYR A CA 1
ATOM 1519 C C . TYR A 1 188 ? -10.759 -7.675 3.241 1.00 87.19 188 TYR A C 1
ATOM 1521 O O . TYR A 1 188 ? -11.474 -7.186 2.365 1.00 87.19 188 TYR A O 1
ATOM 1529 N N . VAL A 1 189 ? -9.677 -7.072 3.713 1.00 79.75 189 VAL A N 1
ATOM 1530 C CA . VAL A 1 189 ? -9.107 -5.849 3.164 1.00 79.75 189 VAL A CA 1
ATOM 1531 C C . VAL A 1 189 ? -7.611 -6.062 3.021 1.00 79.75 189 VAL A C 1
ATOM 1533 O O . VAL A 1 189 ? -7.004 -6.755 3.835 1.00 79.75 189 VAL A O 1
ATOM 1536 N N . ASN A 1 190 ? -7.039 -5.471 1.982 1.00 73.62 190 ASN A N 1
ATOM 1537 C CA . ASN A 1 190 ? -5.601 -5.435 1.756 1.00 73.62 190 ASN A CA 1
ATOM 1538 C C . ASN A 1 190 ? -5.153 -3.971 1.864 1.00 73.62 190 ASN A C 1
ATOM 1540 O O . ASN A 1 190 ? -5.797 -3.092 1.284 1.00 73.62 190 ASN A O 1
ATOM 1544 N N . ASP A 1 191 ? -4.066 -3.712 2.592 1.00 66.06 191 ASP A N 1
ATOM 1545 C CA . ASP A 1 191 ? -3.561 -2.358 2.865 1.00 66.06 191 ASP A CA 1
ATOM 1546 C C . ASP A 1 191 ? -3.145 -1.603 1.590 1.00 66.06 191 ASP A C 1
ATOM 1548 O O . ASP A 1 191 ? -3.229 -0.376 1.513 1.00 66.06 191 ASP A O 1
ATOM 1552 N N . TYR A 1 192 ? -2.773 -2.338 0.544 1.00 61.91 192 TYR A N 1
ATOM 1553 C CA . TYR A 1 192 ? -2.374 -1.826 -0.765 1.00 61.91 192 TYR A CA 1
ATOM 1554 C C . TYR A 1 192 ? -3.541 -1.718 -1.760 1.00 61.91 192 TYR A C 1
ATOM 1556 O O . TYR A 1 192 ? -3.373 -1.185 -2.858 1.00 61.91 192 TYR A O 1
ATOM 1564 N N . SER A 1 193 ? -4.730 -2.208 -1.402 1.00 68.56 193 SER A N 1
ATOM 1565 C CA . SER A 1 193 ? -5.903 -2.258 -2.280 1.00 68.56 193 SER A CA 1
ATOM 1566 C C . SER A 1 193 ? -6.936 -1.175 -1.931 1.00 68.56 193 SER A C 1
ATOM 1568 O O . SER A 1 193 ? -7.016 -0.745 -0.783 1.00 68.56 193 SER A O 1
ATOM 1570 N N . PRO A 1 194 ? -7.725 -0.662 -2.895 1.00 66.44 194 PRO A N 1
ATOM 1571 C CA . PRO A 1 194 ? -8.943 0.106 -2.605 1.00 66.44 194 PRO A CA 1
ATOM 1572 C C . PRO A 1 194 ? -10.152 -0.744 -2.270 1.00 66.44 194 PRO A C 1
ATOM 1574 O O . PRO A 1 194 ? -11.181 -0.199 -1.881 1.00 66.44 194 PRO A O 1
ATOM 1577 N N . PHE A 1 195 ? -10.034 -2.049 -2.463 1.00 78.38 195 PHE A N 1
ATOM 1578 C CA . PHE A 1 195 ? -11.179 -2.921 -2.482 1.00 78.38 195 PHE A CA 1
ATOM 1579 C C . PHE A 1 195 ? -11.426 -3.542 -1.112 1.00 78.38 195 PHE A C 1
ATOM 1581 O O . PHE A 1 195 ? -10.510 -4.054 -0.461 1.00 78.38 195 PHE A O 1
ATOM 1588 N N . ILE A 1 196 ? -12.695 -3.542 -0.715 1.00 83.50 196 ILE A N 1
ATOM 1589 C CA . ILE A 1 196 ? -13.193 -4.368 0.380 1.00 83.50 196 ILE A CA 1
ATOM 1590 C C . ILE A 1 196 ? -13.809 -5.614 -0.243 1.00 83.50 196 ILE A C 1
ATOM 1592 O O . ILE A 1 196 ? -14.685 -5.506 -1.102 1.00 83.50 196 ILE A O 1
ATOM 1596 N N . TYR A 1 197 ? -13.355 -6.781 0.199 1.00 87.56 197 TYR A N 1
ATOM 1597 C CA . TYR A 1 197 ? -13.855 -8.070 -0.257 1.00 87.56 197 TYR A CA 1
ATOM 1598 C C . TYR A 1 197 ? -14.761 -8.656 0.816 1.00 87.56 197 TYR A C 1
ATOM 1600 O O . TYR A 1 197 ? -14.361 -8.792 1.975 1.00 87.56 197 TYR A O 1
ATOM 1608 N N . ILE A 1 198 ? -15.983 -8.997 0.429 1.00 86.00 198 ILE A N 1
ATOM 1609 C CA . ILE A 1 198 ? -17.002 -9.552 1.314 1.00 86.00 198 ILE A CA 1
ATOM 1610 C C . ILE A 1 198 ? -17.383 -10.917 0.758 1.00 86.00 198 ILE A C 1
ATOM 1612 O O . ILE A 1 198 ? -18.036 -11.004 -0.280 1.00 86.00 198 ILE A O 1
ATOM 1616 N N . ALA A 1 199 ? -16.961 -11.984 1.433 1.00 82.19 199 ALA A N 1
ATOM 1617 C CA . ALA A 1 199 ? -17.421 -13.323 1.091 1.00 82.19 199 ALA A CA 1
ATOM 1618 C C . ALA A 1 199 ? -18.825 -13.546 1.667 1.00 82.19 199 ALA A C 1
ATOM 1620 O O . ALA A 1 199 ? -19.041 -13.359 2.869 1.00 82.19 199 ALA A O 1
ATOM 1621 N N . ASN A 1 200 ? -19.755 -13.945 0.802 1.00 72.06 200 ASN A N 1
ATOM 1622 C CA . ASN A 1 200 ? -21.038 -14.510 1.189 1.00 72.06 200 ASN A CA 1
ATOM 1623 C C . ASN A 1 200 ? -20.917 -16.040 1.214 1.00 72.06 200 ASN A C 1
ATOM 1625 O O . ASN A 1 200 ? -20.235 -16.644 0.387 1.00 72.06 200 ASN A O 1
ATOM 1629 N N . LYS A 1 201 ? -21.606 -16.656 2.171 1.00 66.62 201 LYS A N 1
ATOM 1630 C CA . LYS A 1 201 ? -21.689 -18.104 2.360 1.00 66.62 201 LYS A CA 1
ATOM 1631 C C . LYS A 1 201 ? -22.362 -18.831 1.183 1.00 66.62 201 LYS A C 1
ATOM 1633 O O . LYS A 1 201 ? -22.222 -20.039 1.074 1.00 66.62 201 LYS A O 1
ATOM 1638 N N . GLU A 1 202 ? -23.011 -18.102 0.279 1.00 66.44 202 GLU A N 1
ATOM 1639 C CA . GLU A 1 202 ? -23.714 -18.603 -0.911 1.00 66.44 202 GLU A CA 1
ATOM 1640 C C . GLU A 1 202 ? -22.938 -18.306 -2.216 1.00 66.44 202 GLU A C 1
ATOM 1642 O O . GLU A 1 202 ? -23.448 -17.657 -3.123 1.00 66.44 202 GLU A O 1
ATOM 1647 N N . GLU A 1 203 ? -21.671 -18.730 -2.303 1.00 68.56 203 GLU A N 1
ATOM 1648 C CA . GLU A 1 203 ? -20.833 -18.741 -3.532 1.00 68.56 203 GLU A CA 1
ATOM 1649 C C . GLU A 1 203 ? -20.300 -17.399 -4.083 1.00 68.56 203 GLU A C 1
ATOM 1651 O O . GLU A 1 203 ? -19.501 -17.387 -5.027 1.00 68.56 203 GLU A O 1
ATOM 1656 N N . HIS A 1 204 ? -20.692 -16.258 -3.513 1.00 78.19 204 HIS A N 1
ATOM 1657 C CA . HIS A 1 204 ? -20.332 -14.943 -4.056 1.00 78.19 204 HIS A CA 1
ATOM 1658 C C . HIS A 1 204 ? -19.270 -14.214 -3.229 1.00 78.19 204 HIS A C 1
ATOM 1660 O O . HIS A 1 204 ? -19.287 -14.207 -1.997 1.00 78.19 204 HIS A O 1
ATOM 1666 N N . ILE A 1 205 ? -18.374 -13.517 -3.925 1.00 83.25 205 ILE A N 1
ATOM 1667 C CA . ILE A 1 205 ? -17.449 -12.537 -3.359 1.00 83.25 205 ILE A CA 1
ATOM 1668 C C . ILE A 1 205 ? -17.868 -11.171 -3.882 1.00 83.25 205 ILE A C 1
ATOM 1670 O O . ILE A 1 205 ? -17.758 -10.897 -5.073 1.00 83.25 205 ILE A O 1
ATOM 1674 N N . TYR A 1 206 ? -18.327 -10.296 -2.999 1.00 79.81 206 TYR A N 1
ATOM 1675 C CA . TYR A 1 206 ? -18.633 -8.922 -3.366 1.00 79.81 206 TYR A CA 1
ATOM 1676 C C . TYR A 1 206 ? -17.393 -8.056 -3.216 1.00 79.81 206 TYR A C 1
ATOM 1678 O O . TYR A 1 206 ? -16.697 -8.125 -2.199 1.00 79.81 206 TYR A O 1
ATOM 1686 N N . VAL A 1 207 ? -17.141 -7.222 -4.220 1.00 75.62 207 VAL A N 1
ATOM 1687 C CA . VAL A 1 207 ? -16.031 -6.271 -4.216 1.00 75.62 207 VAL A CA 1
ATOM 1688 C C . VAL A 1 207 ? -16.587 -4.854 -4.185 1.00 75.62 207 VAL A C 1
ATOM 1690 O O . VAL A 1 207 ? -17.407 -4.483 -5.024 1.0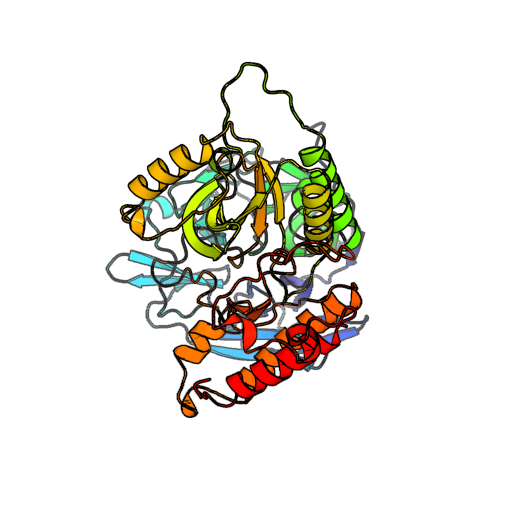0 75.62 207 VAL A O 1
ATOM 1693 N N . HIS A 1 208 ? -16.146 -4.065 -3.205 1.00 70.94 208 HIS A N 1
ATOM 1694 C CA . HIS A 1 208 ? -16.536 -2.666 -3.053 1.00 70.94 208 HIS A CA 1
ATOM 1695 C C . HIS A 1 208 ? -15.353 -1.730 -3.285 1.00 70.94 208 HIS A C 1
ATOM 1697 O O . HIS A 1 208 ? -14.337 -1.867 -2.605 1.00 70.94 208 HIS A O 1
ATOM 1703 N N . ASP A 1 209 ? -15.512 -0.746 -4.176 1.00 61.25 209 ASP A N 1
ATOM 1704 C CA . ASP A 1 209 ? -14.490 0.276 -4.463 1.00 61.25 209 ASP A CA 1
ATOM 1705 C C . ASP A 1 209 ? -14.947 1.732 -4.306 1.00 61.25 209 ASP A C 1
ATOM 1707 O O . ASP A 1 209 ? -14.157 2.623 -4.605 1.00 61.25 209 ASP A O 1
ATOM 1711 N N . THR A 1 210 ? -16.160 1.953 -3.761 1.00 47.22 210 THR A N 1
ATOM 1712 C CA . THR A 1 210 ? -16.880 3.229 -3.494 1.00 47.22 210 THR A CA 1
ATOM 1713 C C . THR A 1 210 ? -18.020 3.637 -4.441 1.00 47.22 210 THR A C 1
ATOM 1715 O O . THR A 1 210 ? -18.694 4.621 -4.140 1.00 47.22 210 THR A O 1
ATOM 1718 N N . ARG A 1 211 ? -18.338 2.905 -5.525 1.00 43.28 211 ARG A N 1
ATOM 1719 C CA . ARG A 1 211 ? -19.482 3.282 -6.404 1.00 43.28 211 ARG A CA 1
ATOM 1720 C C . ARG A 1 211 ? -20.582 2.239 -6.556 1.00 43.28 211 ARG A C 1
ATOM 1722 O O . ARG A 1 211 ? -21.747 2.614 -6.635 1.00 43.28 211 ARG A O 1
ATOM 1729 N N . THR A 1 212 ? -20.241 0.957 -6.554 1.00 52.03 212 THR A N 1
ATOM 1730 C CA . THR A 1 212 ? -21.195 -0.155 -6.674 1.00 52.03 212 THR A CA 1
ATOM 1731 C C . THR A 1 212 ? -20.673 -1.380 -5.922 1.00 52.03 212 THR A C 1
ATOM 1733 O O . THR A 1 212 ? -19.498 -1.451 -5.561 1.00 52.03 212 THR A O 1
ATOM 1736 N N . MET A 1 213 ? -21.573 -2.311 -5.607 1.00 67.56 213 MET A N 1
ATOM 1737 C CA . MET A 1 213 ? -21.245 -3.644 -5.103 1.00 67.56 213 MET A CA 1
ATOM 1738 C C . MET A 1 213 ? -21.409 -4.621 -6.258 1.00 67.56 213 MET A C 1
ATOM 1740 O O . MET A 1 213 ? -22.534 -4.844 -6.705 1.00 67.56 213 MET A O 1
ATOM 1744 N N . GLU A 1 214 ? -20.305 -5.168 -6.761 1.00 70.94 214 GLU A N 1
ATOM 1745 C CA . GLU A 1 214 ? -20.337 -6.125 -7.869 1.00 70.94 214 GLU A CA 1
ATOM 1746 C C . GLU A 1 214 ? -20.046 -7.541 -7.352 1.00 70.94 214 GLU A C 1
ATOM 1748 O O . GLU A 1 214 ? -19.031 -7.745 -6.674 1.00 70.94 214 GLU A O 1
ATOM 1753 N N . PRO A 1 215 ? -20.931 -8.521 -7.620 1.00 78.75 215 PRO A N 1
ATOM 1754 C CA . PRO A 1 215 ? -20.689 -9.907 -7.255 1.00 78.75 215 PRO A CA 1
ATOM 1755 C C . PRO A 1 215 ? -19.709 -10.563 -8.235 1.00 78.75 215 PRO A C 1
ATOM 1757 O O . PRO A 1 215 ? -19.891 -10.524 -9.454 1.00 78.75 215 PRO A O 1
ATOM 1760 N N . LEU A 1 216 ? -18.698 -11.227 -7.684 1.00 83.88 216 LEU A N 1
ATOM 1761 C CA . LEU A 1 216 ? -17.818 -12.163 -8.374 1.00 83.88 216 LEU A CA 1
ATOM 1762 C C . LEU A 1 216 ? -18.184 -13.577 -7.923 1.00 83.88 216 LEU A C 1
ATOM 1764 O O . LEU A 1 216 ? -18.339 -13.815 -6.726 1.00 83.88 216 LEU A O 1
ATOM 1768 N N . GLN A 1 217 ? -18.313 -14.513 -8.859 1.00 84.00 217 GLN A N 1
ATOM 1769 C CA . GLN A 1 217 ? -18.615 -15.910 -8.539 1.00 84.00 217 GLN A CA 1
ATOM 1770 C C . GLN A 1 217 ? -17.359 -16.759 -8.667 1.00 84.00 217 GLN A C 1
ATOM 1772 O O . GLN A 1 217 ? -16.623 -16.652 -9.650 1.00 84.00 217 GLN A O 1
ATOM 1777 N N . LEU A 1 218 ? -17.121 -17.626 -7.689 1.00 84.00 218 LEU A N 1
ATOM 1778 C CA . LEU A 1 218 ? -16.089 -18.646 -7.796 1.00 84.00 218 LEU A CA 1
ATOM 1779 C C . LEU A 1 218 ? -16.693 -19.905 -8.420 1.00 84.00 218 LEU A C 1
ATOM 1781 O O . LEU A 1 218 ? -17.622 -20.476 -7.861 1.00 84.00 218 LEU A O 1
ATOM 1785 N N . ALA A 1 219 ? -16.171 -20.336 -9.568 1.00 81.00 219 ALA A N 1
ATOM 1786 C CA . ALA A 1 219 ? -16.650 -21.555 -10.215 1.00 81.00 219 ALA A CA 1
ATOM 1787 C C . ALA A 1 219 ? -16.481 -22.786 -9.303 1.00 81.00 219 ALA A C 1
ATOM 1789 O O . ALA A 1 219 ? -15.452 -22.928 -8.637 1.00 81.00 219 ALA A O 1
ATOM 1790 N N . ASP A 1 220 ? -17.476 -23.676 -9.332 1.00 80.50 220 ASP A N 1
ATOM 1791 C CA . ASP A 1 220 ? -17.490 -24.992 -8.673 1.00 80.50 220 ASP A CA 1
ATOM 1792 C C . ASP A 1 220 ? -17.392 -24.980 -7.134 1.00 80.50 220 ASP A C 1
ATOM 1794 O O . ASP A 1 220 ? -17.129 -26.020 -6.525 1.00 80.50 220 ASP A O 1
ATOM 1798 N N . ALA A 1 221 ? -17.560 -23.821 -6.494 1.00 83.44 221 ALA A N 1
ATOM 1799 C CA . ALA A 1 221 ? -17.560 -23.703 -5.042 1.00 83.44 221 ALA A CA 1
ATOM 1800 C C . ALA A 1 221 ? -18.986 -23.735 -4.498 1.00 83.44 221 ALA A C 1
ATOM 1802 O O . ALA A 1 221 ? -19.787 -22.890 -4.872 1.00 83.44 221 ALA A O 1
ATOM 1803 N N . ASP A 1 222 ? -19.259 -24.652 -3.569 1.00 83.31 222 ASP A N 1
ATOM 1804 C CA . ASP A 1 222 ? -20.569 -24.758 -2.912 1.00 83.31 222 ASP A CA 1
ATOM 1805 C C . ASP A 1 222 ? -20.725 -23.711 -1.794 1.00 83.31 222 ASP A C 1
ATOM 1807 O O . ASP A 1 222 ? -21.826 -23.295 -1.448 1.00 83.31 222 ASP A O 1
ATOM 1811 N N . TYR A 1 223 ? -19.610 -23.306 -1.177 1.00 84.12 223 TYR A N 1
ATOM 1812 C CA . TYR A 1 223 ? -19.596 -22.376 -0.048 1.00 84.12 223 TYR A CA 1
ATOM 1813 C C . TYR A 1 223 ? -18.243 -21.676 0.059 1.00 84.12 223 TYR A C 1
ATOM 1815 O O . TYR A 1 223 ? -17.197 -22.327 0.063 1.00 84.12 223 TYR A O 1
ATOM 1823 N N . ILE A 1 224 ? -18.245 -20.351 0.216 1.00 87.06 224 ILE A N 1
ATOM 1824 C CA . ILE A 1 224 ? -17.031 -19.563 0.468 1.00 87.06 224 ILE A CA 1
ATOM 1825 C C . ILE A 1 224 ? -17.014 -19.162 1.943 1.00 87.06 224 ILE A C 1
ATOM 1827 O O . ILE A 1 224 ? -17.837 -18.371 2.397 1.00 87.06 224 ILE A O 1
ATOM 1831 N N . ALA A 1 225 ? -16.052 -19.685 2.705 1.00 86.06 225 ALA A N 1
ATOM 1832 C CA . ALA A 1 225 ? -15.927 -19.365 4.124 1.00 86.06 225 ALA A CA 1
ATOM 1833 C C . ALA A 1 225 ? -15.379 -17.956 4.345 1.00 86.06 225 ALA A C 1
ATOM 1835 O O . ALA A 1 225 ? -15.917 -17.202 5.152 1.00 86.06 225 ALA A O 1
ATOM 1836 N N . TYR A 1 226 ? -14.269 -17.631 3.677 1.00 88.38 226 TYR A N 1
ATOM 1837 C CA . TYR A 1 226 ? -13.624 -16.324 3.745 1.00 88.38 226 TYR A CA 1
ATOM 1838 C C . TYR A 1 226 ? -12.553 -16.166 2.663 1.00 88.38 226 TYR A C 1
ATOM 1840 O O . TYR A 1 226 ? -12.043 -17.134 2.094 1.00 88.38 226 TYR A O 1
ATOM 1848 N N . VAL A 1 227 ? -12.170 -14.914 2.421 1.00 91.06 227 VAL A N 1
ATOM 1849 C CA . VAL A 1 227 ? -11.005 -14.560 1.606 1.00 91.06 227 VAL A CA 1
ATOM 1850 C C . VAL A 1 227 ? -9.752 -14.632 2.480 1.00 91.06 227 VAL A C 1
ATOM 1852 O O . VAL A 1 227 ? -9.649 -13.916 3.475 1.00 91.06 227 VAL A O 1
ATOM 1855 N N . ALA A 1 228 ? -8.816 -15.515 2.127 1.00 91.81 228 ALA A N 1
ATOM 1856 C CA . ALA A 1 228 ? -7.549 -15.688 2.837 1.00 91.81 228 ALA A CA 1
ATOM 1857 C C . ALA A 1 228 ? -6.547 -14.577 2.489 1.00 91.81 228 ALA A C 1
ATOM 1859 O O . ALA A 1 228 ? -5.789 -14.140 3.356 1.00 91.81 228 ALA A O 1
ATOM 1860 N N . GLY A 1 229 ? -6.575 -14.109 1.237 1.00 90.62 229 GLY A N 1
ATOM 1861 C CA . GLY A 1 229 ? -6.003 -12.827 0.858 1.00 90.62 229 GLY A CA 1
ATOM 1862 C C . GLY A 1 229 ? -6.030 -12.523 -0.632 1.00 90.62 229 GLY A C 1
ATOM 1863 O O . GLY A 1 229 ? -6.603 -13.268 -1.426 1.00 90.62 229 GLY A O 1
ATOM 1864 N N . VAL A 1 230 ? -5.452 -11.380 -0.995 1.00 87.25 230 VAL A N 1
ATOM 1865 C CA . VAL A 1 230 ? -5.309 -10.933 -2.383 1.00 87.25 230 VAL A CA 1
ATOM 1866 C C . VAL A 1 230 ? -3.866 -10.519 -2.595 1.00 87.25 230 VAL A C 1
ATOM 1868 O O . VAL A 1 230 ? -3.391 -9.584 -1.954 1.00 87.25 230 VAL A O 1
ATOM 1871 N N . HIS A 1 231 ? -3.181 -11.179 -3.517 1.00 81.50 231 HIS A N 1
ATOM 1872 C CA . HIS A 1 231 ? -1.786 -10.905 -3.825 1.00 81.50 231 HIS A CA 1
ATOM 1873 C C . HIS A 1 231 ? -1.556 -11.103 -5.307 1.00 81.50 231 HIS A C 1
ATOM 1875 O O . HIS A 1 231 ? -2.060 -12.071 -5.872 1.00 81.50 231 HIS A O 1
ATOM 1881 N N . ASN A 1 232 ? -0.807 -10.182 -5.923 1.00 74.81 232 ASN A N 1
ATOM 1882 C CA . ASN A 1 232 ? -0.616 -10.158 -7.365 1.00 74.81 232 ASN A CA 1
ATOM 1883 C C . ASN A 1 232 ? -1.929 -10.532 -8.066 1.00 74.81 232 ASN A C 1
ATOM 1885 O O . ASN A 1 232 ? -1.952 -11.436 -8.897 1.00 74.81 232 ASN A O 1
ATOM 1889 N N . GLY A 1 233 ? -3.019 -9.813 -7.733 1.00 76.81 233 GLY A N 1
ATOM 1890 C CA . GLY A 1 233 ? -4.238 -9.733 -8.559 1.00 76.81 233 GLY A CA 1
ATOM 1891 C C . GLY A 1 233 ? -4.942 -11.066 -8.729 1.00 76.81 233 GLY A C 1
ATOM 1892 O O . GLY A 1 233 ? -5.848 -11.210 -9.548 1.00 76.81 233 GLY A O 1
ATOM 1893 N N . GLU A 1 234 ? -4.521 -12.031 -7.935 1.00 87.38 234 GLU A N 1
ATOM 1894 C CA . GLU A 1 234 ? -5.227 -13.241 -7.659 1.00 87.38 234 GLU A CA 1
ATOM 1895 C C . GLU A 1 234 ? -5.846 -13.092 -6.277 1.00 87.38 234 GLU A C 1
ATOM 1897 O O . GLU A 1 234 ? -5.233 -12.579 -5.334 1.00 87.38 234 GLU A O 1
ATOM 1902 N N . ILE A 1 235 ? -7.088 -13.533 -6.176 1.00 91.06 235 ILE A N 1
ATOM 1903 C CA . ILE A 1 235 ? -7.781 -13.679 -4.911 1.00 91.06 235 ILE A CA 1
ATOM 1904 C C . ILE A 1 235 ? -7.641 -15.127 -4.465 1.00 91.06 235 ILE A C 1
ATOM 1906 O O . ILE A 1 235 ? -7.854 -16.052 -5.248 1.00 91.06 235 ILE A O 1
ATOM 1910 N N . THR A 1 236 ? -7.254 -15.318 -3.211 1.00 93.62 236 THR A N 1
ATOM 1911 C CA . THR A 1 236 ? -7.125 -16.626 -2.581 1.00 93.62 236 THR A CA 1
ATOM 1912 C C . THR A 1 236 ? -8.211 -16.769 -1.527 1.00 93.62 236 THR A C 1
ATOM 1914 O O . THR A 1 236 ? -8.304 -15.962 -0.599 1.00 93.62 236 THR A O 1
ATOM 1917 N N . VAL A 1 237 ? -9.039 -17.800 -1.657 1.00 92.81 237 VAL A N 1
ATOM 1918 C CA . VAL A 1 237 ? -10.221 -18.021 -0.821 1.00 92.81 237 VAL A CA 1
ATOM 1919 C C . VAL A 1 237 ? -10.254 -19.426 -0.248 1.00 92.81 237 VAL A C 1
ATOM 1921 O O . VAL A 1 237 ? -9.801 -20.383 -0.876 1.00 92.81 237 VAL A O 1
ATOM 1924 N N . TYR A 1 238 ? -10.799 -19.531 0.960 1.00 91.44 238 TYR A N 1
ATOM 1925 C CA . TYR A 1 238 ? -11.087 -20.799 1.610 1.00 91.44 238 TYR A CA 1
ATOM 1926 C C . TYR A 1 238 ? -12.553 -21.156 1.355 1.00 91.44 238 TYR A C 1
ATOM 1928 O O . TYR A 1 238 ? -13.452 -20.416 1.761 1.00 91.44 238 TYR A O 1
ATOM 1936 N N . ALA A 1 239 ? -12.788 -22.260 0.650 1.00 90.19 239 ALA A N 1
ATOM 1937 C CA . ALA A 1 239 ? -14.108 -22.652 0.162 1.00 90.19 239 ALA A CA 1
ATOM 1938 C C . ALA A 1 239 ? -14.315 -24.170 0.261 1.00 90.19 239 ALA A C 1
ATOM 1940 O O . ALA A 1 239 ? -13.342 -24.929 0.239 1.00 90.19 239 ALA A O 1
ATOM 1941 N N . THR A 1 240 ? -15.567 -24.623 0.352 1.00 88.88 240 THR A N 1
ATOM 1942 C CA . THR A 1 240 ? -15.907 -26.037 0.143 1.00 88.88 240 THR A CA 1
ATOM 1943 C C . THR A 1 240 ? -16.305 -26.282 -1.298 1.00 88.88 240 THR A C 1
ATOM 1945 O O . THR A 1 240 ? -16.875 -25.425 -1.972 1.00 88.88 240 THR A O 1
ATOM 1948 N N . MET A 1 241 ? -16.015 -27.494 -1.738 1.00 87.38 241 MET A N 1
ATOM 1949 C CA . MET A 1 241 ? -16.511 -28.081 -2.972 1.00 87.38 241 MET A CA 1
ATOM 1950 C C . MET A 1 241 ? -17.080 -29.464 -2.640 1.00 87.38 241 MET A C 1
ATOM 1952 O O . MET A 1 241 ? -16.878 -29.957 -1.524 1.00 87.38 241 MET A O 1
ATOM 1956 N N . SER A 1 242 ? -17.713 -30.110 -3.620 1.00 86.00 242 SER A N 1
ATOM 1957 C CA . SER A 1 242 ? -18.439 -31.379 -3.443 1.00 86.00 242 SER A CA 1
ATOM 1958 C C . SER A 1 242 ? -17.686 -32.493 -2.697 1.00 86.00 242 SER A C 1
ATOM 1960 O O . SER A 1 242 ? -18.318 -33.369 -2.110 1.00 86.00 242 SER A O 1
ATOM 1962 N N . ASP A 1 243 ? -16.349 -32.475 -2.684 1.00 88.94 243 ASP A N 1
ATOM 1963 C CA . ASP A 1 243 ? -15.492 -33.489 -2.066 1.00 88.94 243 ASP A CA 1
ATOM 1964 C C . ASP A 1 243 ? -14.592 -32.979 -0.913 1.00 88.94 243 ASP A C 1
ATOM 1966 O O . ASP A 1 243 ? -13.713 -33.713 -0.437 1.00 88.94 243 ASP A O 1
ATOM 1970 N N . GLY A 1 244 ? -14.797 -31.751 -0.421 1.00 90.19 244 GLY A N 1
ATOM 1971 C CA . GLY A 1 244 ? -14.164 -31.248 0.807 1.00 90.19 244 GLY A CA 1
ATOM 1972 C C . GLY A 1 244 ? -13.726 -29.782 0.770 1.00 90.19 244 GLY A C 1
ATOM 1973 O O . GLY A 1 244 ? -14.200 -28.986 -0.037 1.00 90.19 244 GLY A O 1
ATOM 1974 N N . TRP A 1 245 ? -12.808 -29.421 1.672 1.00 91.69 245 TRP A N 1
ATOM 1975 C CA . TRP A 1 245 ? -12.278 -28.062 1.809 1.00 91.69 245 TRP A CA 1
ATOM 1976 C C . TRP A 1 245 ? -11.087 -27.794 0.888 1.00 91.69 245 TRP A C 1
ATOM 1978 O O . TRP A 1 245 ? -10.169 -28.609 0.753 1.00 91.69 245 TRP A O 1
ATOM 1988 N N . TYR A 1 246 ? -11.079 -26.605 0.290 1.00 92.88 246 TYR A N 1
ATOM 1989 C CA . TYR A 1 246 ? -10.068 -26.170 -0.659 1.00 92.88 246 TYR A CA 1
ATOM 1990 C C . TYR A 1 246 ? -9.591 -24.750 -0.386 1.00 92.88 246 TYR A C 1
ATOM 1992 O O . TYR A 1 246 ? -10.347 -23.859 0.002 1.00 92.88 246 TYR A O 1
ATOM 2000 N N . LEU A 1 247 ? -8.311 -24.544 -0.672 1.00 94.00 247 LEU A N 1
ATOM 2001 C CA . LEU A 1 247 ? -7.743 -23.240 -0.938 1.00 94.00 247 LEU A CA 1
ATOM 2002 C C . LEU A 1 247 ? -7.764 -23.034 -2.448 1.00 94.00 247 LEU A C 1
ATOM 2004 O O . LEU A 1 247 ? -7.132 -23.784 -3.200 1.00 94.00 247 LEU A O 1
ATOM 2008 N N . VAL A 1 248 ? -8.514 -22.034 -2.886 1.00 93.50 248 VAL A N 1
ATOM 2009 C CA . VAL A 1 248 ? -8.711 -21.733 -4.300 1.00 93.50 248 VAL A CA 1
ATOM 2010 C C . VAL A 1 248 ? -8.111 -20.373 -4.583 1.00 93.50 248 VAL A C 1
ATOM 2012 O O . VAL A 1 248 ? -8.438 -19.396 -3.916 1.00 93.50 248 VAL A O 1
ATOM 2015 N N . THR A 1 249 ? -7.238 -20.308 -5.576 1.00 93.31 249 THR A N 1
ATOM 2016 C CA . THR A 1 249 ? -6.698 -19.058 -6.099 1.00 93.31 249 THR A CA 1
ATOM 2017 C C . THR A 1 249 ? -7.310 -18.823 -7.470 1.00 93.31 249 THR A C 1
ATOM 2019 O O . THR A 1 249 ? -7.336 -19.727 -8.311 1.00 93.31 249 THR A O 1
ATOM 2022 N N . ALA A 1 250 ? -7.837 -17.624 -7.686 1.00 91.88 250 ALA A N 1
ATOM 2023 C CA . ALA A 1 250 ? -8.484 -17.250 -8.930 1.00 91.88 250 ALA A CA 1
ATOM 2024 C C . ALA A 1 250 ? -8.063 -15.851 -9.378 1.00 91.88 250 ALA A C 1
ATOM 2026 O O . ALA A 1 250 ? -7.802 -14.964 -8.566 1.00 91.88 250 ALA A O 1
ATOM 2027 N N . GLN A 1 251 ? -8.011 -15.653 -10.691 1.00 87.88 251 GLN A N 1
ATOM 2028 C CA . GLN A 1 251 ? -7.634 -14.384 -11.296 1.00 87.88 251 GLN A CA 1
ATOM 2029 C C . GLN A 1 251 ? -8.752 -13.356 -11.105 1.00 87.88 251 GLN A C 1
ATOM 2031 O O . GLN A 1 251 ? -9.874 -13.577 -11.566 1.00 87.88 251 GLN A O 1
ATOM 2036 N N . LEU A 1 252 ? -8.437 -12.212 -10.493 1.00 83.31 252 LEU A N 1
ATOM 2037 C CA . LEU A 1 252 ? -9.369 -11.089 -10.447 1.00 83.31 252 LEU A CA 1
ATOM 2038 C C . LEU A 1 252 ? -9.511 -10.442 -11.838 1.00 83.31 252 LEU A C 1
ATOM 2040 O O . LEU A 1 252 ? -8.537 -10.393 -12.601 1.00 83.31 252 LEU A O 1
ATOM 2044 N N . PRO A 1 253 ? -10.696 -9.902 -12.171 1.00 78.50 253 PRO A N 1
ATOM 2045 C CA . PRO A 1 253 ? -10.883 -9.049 -13.340 1.00 78.50 253 PRO A CA 1
ATOM 2046 C C . PRO A 1 253 ? -9.909 -7.863 -13.373 1.00 78.50 253 PRO A C 1
ATOM 2048 O O . PRO A 1 253 ? -9.485 -7.348 -12.334 1.00 78.50 253 PRO A O 1
ATOM 2051 N N . ARG A 1 254 ? -9.531 -7.418 -14.580 1.00 68.44 254 ARG A N 1
ATOM 2052 C CA . ARG A 1 254 ? -8.438 -6.446 -14.795 1.00 68.44 254 ARG A CA 1
ATOM 2053 C C . ARG A 1 254 ? -8.647 -5.135 -14.035 1.00 68.44 254 ARG A C 1
ATOM 2055 O O . ARG A 1 254 ? -7.683 -4.518 -13.591 1.00 68.44 254 ARG A O 1
ATOM 2062 N N . GLU A 1 255 ? -9.891 -4.713 -13.896 1.00 65.94 255 GLU A N 1
ATOM 2063 C CA . GLU A 1 255 ? -10.346 -3.551 -13.143 1.00 65.94 255 GLU A CA 1
ATOM 2064 C C . GLU A 1 255 ? -9.947 -3.609 -11.661 1.00 65.94 255 GLU A C 1
ATOM 2066 O O . GLU A 1 255 ? -9.524 -2.584 -11.125 1.00 65.94 255 GLU A O 1
ATOM 2071 N N . TYR A 1 256 ? -9.943 -4.797 -11.047 1.00 67.69 256 TYR A N 1
ATOM 2072 C CA . TYR A 1 256 ? -9.505 -5.002 -9.662 1.00 67.69 256 TYR A CA 1
ATOM 2073 C C . TYR A 1 256 ? -8.007 -5.339 -9.548 1.00 67.69 256 TYR A C 1
ATOM 2075 O O . TYR A 1 256 ? -7.398 -5.182 -8.491 1.00 67.69 256 TYR A O 1
ATOM 2083 N N . VAL A 1 257 ? -7.377 -5.746 -10.655 1.00 59.94 257 VAL A N 1
ATOM 2084 C CA . VAL A 1 257 ? -5.933 -6.039 -10.754 1.00 59.94 257 VAL A CA 1
ATOM 2085 C C . VAL A 1 257 ? -5.081 -4.776 -10.940 1.00 59.94 257 VAL A C 1
ATOM 2087 O O . VAL A 1 257 ? -3.878 -4.802 -10.662 1.00 59.94 257 VAL A O 1
ATOM 2090 N N . ARG A 1 258 ? -5.686 -3.654 -11.366 1.00 47.59 258 ARG A N 1
ATOM 2091 C CA . ARG A 1 258 ? -5.015 -2.390 -11.753 1.00 47.59 258 ARG A CA 1
ATOM 2092 C C . ARG A 1 258 ? -4.022 -1.805 -10.742 1.00 47.59 258 ARG A C 1
ATOM 2094 O O . ARG A 1 258 ? -3.273 -0.905 -11.112 1.00 47.59 258 ARG A O 1
ATOM 2101 N N . TRP A 1 259 ? -3.984 -2.309 -9.514 1.00 43.59 259 TRP A N 1
ATOM 2102 C CA . TRP A 1 259 ? -3.083 -1.831 -8.473 1.00 43.59 259 TRP A CA 1
ATOM 2103 C C . TRP A 1 259 ? -1.894 -2.766 -8.187 1.00 43.59 259 TRP A C 1
ATOM 2105 O O . TRP A 1 259 ? -0.811 -2.249 -7.889 1.00 43.59 259 TRP A O 1
ATOM 2115 N N . ASN A 1 260 ? -2.026 -4.087 -8.408 1.00 35.75 260 ASN A N 1
ATOM 2116 C CA . ASN A 1 260 ? -1.029 -5.076 -7.959 1.00 35.75 260 ASN A CA 1
ATOM 2117 C C . ASN A 1 260 ? -0.376 -5.973 -9.036 1.00 35.75 260 ASN A C 1
ATOM 2119 O O . ASN A 1 260 ? 0.641 -6.577 -8.719 1.00 35.75 260 ASN A O 1
ATOM 2123 N N . ASN A 1 261 ? -0.846 -6.057 -10.291 1.00 31.80 261 ASN A N 1
ATOM 2124 C CA . ASN A 1 261 ? -0.140 -6.866 -11.320 1.00 31.80 261 ASN A CA 1
ATOM 2125 C C . ASN A 1 261 ? -0.680 -6.663 -12.720 1.00 31.80 261 ASN A C 1
ATOM 2127 O O . ASN A 1 261 ? -1.432 -7.449 -13.293 1.00 31.80 261 ASN A O 1
ATOM 2131 N N . LEU A 1 262 ? -0.048 -5.713 -13.366 1.00 33.28 262 LEU A N 1
ATOM 2132 C CA . LEU A 1 262 ? 0.482 -6.067 -14.660 1.00 33.28 262 LEU A CA 1
ATOM 2133 C C . LEU A 1 262 ? 1.890 -6.632 -14.403 1.00 33.28 262 LEU A C 1
ATOM 2135 O O . LEU A 1 262 ? 2.598 -6.121 -13.533 1.00 33.28 262 LEU A O 1
ATOM 2139 N N . THR A 1 263 ? 2.316 -7.676 -15.124 1.00 36.28 263 THR A N 1
ATOM 2140 C CA . THR A 1 263 ? 3.757 -7.998 -15.158 1.00 36.28 263 THR A CA 1
ATOM 2141 C C . THR A 1 263 ? 4.512 -6.707 -15.481 1.00 36.28 263 THR A C 1
ATOM 2143 O O . THR A 1 263 ? 3.998 -5.880 -16.238 1.00 36.28 263 THR A O 1
ATOM 2146 N N . THR A 1 264 ? 5.711 -6.495 -14.931 1.00 41.88 264 THR A N 1
ATOM 2147 C CA . THR A 1 264 ? 6.469 -5.242 -15.125 1.00 41.88 264 THR A CA 1
ATOM 2148 C C . THR A 1 264 ? 6.525 -4.808 -16.603 1.00 41.88 264 THR A C 1
ATOM 2150 O O . THR A 1 264 ? 6.494 -3.618 -16.905 1.00 41.88 264 THR A O 1
ATOM 2153 N N . ALA A 1 265 ? 6.516 -5.769 -17.538 1.00 37.94 265 ALA A N 1
ATOM 2154 C CA . ALA A 1 265 ? 6.395 -5.532 -18.975 1.00 37.94 265 ALA A CA 1
ATOM 2155 C C . ALA A 1 265 ? 4.997 -5.035 -19.407 1.00 37.94 265 ALA A C 1
ATOM 2157 O O . ALA A 1 265 ? 4.902 -3.972 -20.016 1.00 37.94 265 ALA A O 1
ATOM 2158 N N . GLN A 1 266 ? 3.912 -5.724 -19.047 1.00 36.66 266 GLN A N 1
ATOM 2159 C CA . GLN A 1 266 ? 2.542 -5.330 -19.410 1.00 36.66 266 GLN A CA 1
ATOM 2160 C C . GLN A 1 266 ? 2.108 -4.007 -18.750 1.00 36.66 266 GLN A C 1
ATOM 2162 O O . GLN A 1 266 ? 1.408 -3.220 -19.387 1.00 36.66 266 GLN A O 1
ATOM 2167 N N . HIS A 1 267 ? 2.574 -3.704 -17.524 1.00 44.72 267 HIS A N 1
ATOM 2168 C CA . HIS A 1 267 ? 2.276 -2.433 -16.841 1.00 44.72 267 HIS A CA 1
ATOM 2169 C C . HIS A 1 267 ? 2.888 -1.302 -17.634 1.00 44.72 267 HIS A C 1
ATOM 2171 O O . HIS A 1 267 ? 2.250 -0.291 -17.925 1.00 44.72 267 HIS A O 1
ATOM 2177 N N . SER A 1 268 ? 4.144 -1.516 -18.012 1.00 50.44 268 SER A N 1
ATOM 2178 C CA . SER A 1 268 ? 4.913 -0.563 -18.773 1.00 50.44 268 SER A CA 1
ATOM 2179 C C . SER A 1 268 ? 4.325 -0.348 -20.164 1.00 50.44 268 SER A C 1
ATOM 2181 O O . SER A 1 268 ? 4.252 0.791 -20.606 1.00 50.44 268 SER A O 1
ATOM 2183 N N . GLU A 1 269 ? 3.836 -1.389 -20.840 1.00 54.03 269 GLU A N 1
ATOM 2184 C CA . GLU A 1 269 ? 3.270 -1.275 -22.186 1.00 54.03 269 GLU A CA 1
ATOM 2185 C C . GLU A 1 269 ? 1.884 -0.635 -22.198 1.00 54.03 269 GLU A C 1
ATOM 2187 O O . GLU A 1 269 ? 1.636 0.241 -23.027 1.00 54.03 269 GLU A O 1
ATOM 2192 N N . GLU A 1 270 ? 0.993 -0.986 -21.267 1.00 52.22 270 GLU A N 1
ATOM 2193 C CA . GLU A 1 270 ? -0.313 -0.329 -21.147 1.00 52.22 270 GLU A CA 1
ATOM 2194 C C . GLU A 1 270 ? -0.170 1.127 -20.696 1.00 52.22 270 GLU A C 1
ATOM 2196 O O . GLU A 1 270 ? -0.839 2.010 -21.241 1.00 52.22 270 GLU A O 1
ATOM 2201 N N . THR A 1 271 ? 0.736 1.402 -19.753 1.00 52.41 271 THR A N 1
ATOM 2202 C CA . THR A 1 271 ? 1.044 2.766 -19.303 1.00 52.41 271 THR A CA 1
ATOM 2203 C C . THR A 1 271 ? 1.642 3.583 -20.444 1.00 52.41 271 THR A C 1
ATOM 2205 O O . THR A 1 271 ? 1.151 4.672 -20.727 1.00 52.41 271 THR A O 1
ATOM 2208 N N . VAL A 1 272 ? 2.612 3.042 -21.189 1.00 58.84 272 VAL A N 1
ATOM 2209 C CA . VAL A 1 272 ? 3.179 3.689 -22.387 1.00 58.84 272 VAL A CA 1
ATOM 2210 C C . VAL A 1 272 ? 2.125 3.877 -23.482 1.00 58.84 272 VAL A C 1
ATOM 2212 O O . VAL A 1 272 ? 2.091 4.926 -24.119 1.00 58.84 272 VAL A O 1
ATOM 2215 N N . SER A 1 273 ? 1.211 2.927 -23.673 1.00 58.88 273 SER A N 1
ATOM 2216 C CA . SER A 1 273 ? 0.115 3.045 -24.644 1.00 58.88 273 SER A CA 1
ATOM 2217 C C . SER A 1 273 ? -0.928 4.088 -24.231 1.00 58.88 273 SER A C 1
ATOM 2219 O O . SER A 1 273 ? -1.506 4.763 -25.084 1.00 58.88 273 SER A O 1
ATOM 2221 N N . ARG A 1 274 ? -1.188 4.249 -22.928 1.00 59.25 274 ARG A N 1
ATOM 2222 C CA . ARG A 1 274 ? -2.024 5.330 -22.377 1.00 59.25 274 ARG A CA 1
ATOM 2223 C C . ARG A 1 274 ? -1.347 6.685 -22.515 1.00 59.25 274 ARG A C 1
ATOM 2225 O O . ARG A 1 274 ? -2.006 7.622 -22.947 1.00 59.25 274 ARG A O 1
ATOM 2232 N N . ILE A 1 275 ? -0.051 6.765 -22.209 1.00 59.53 275 ILE A N 1
ATOM 2233 C CA . ILE A 1 275 ? 0.783 7.945 -22.452 1.00 59.53 275 ILE A CA 1
ATOM 2234 C C . ILE A 1 275 ? 0.643 8.333 -23.927 1.00 59.53 275 ILE A C 1
ATOM 2236 O O . ILE A 1 275 ? 0.175 9.423 -24.220 1.00 59.53 275 ILE A O 1
ATOM 2240 N N . ASN A 1 276 ? 0.896 7.412 -24.861 1.00 60.47 276 ASN A N 1
ATOM 2241 C CA . ASN A 1 276 ? 0.773 7.685 -26.294 1.00 60.47 276 ASN A CA 1
ATOM 2242 C C . ASN A 1 276 ? -0.623 8.205 -26.681 1.00 60.47 276 ASN A C 1
ATOM 2244 O O . ASN A 1 276 ? -0.703 9.219 -27.363 1.00 60.47 276 ASN A O 1
ATOM 2248 N N . ARG A 1 277 ? -1.709 7.593 -26.186 1.00 61.22 277 ARG A N 1
ATOM 2249 C CA . ARG A 1 277 ? -3.088 8.058 -26.442 1.00 61.22 277 ARG A CA 1
ATOM 2250 C C . ARG A 1 277 ? -3.383 9.452 -25.880 1.00 61.22 277 ARG A C 1
ATOM 2252 O O . ARG A 1 277 ? -4.001 10.267 -26.561 1.00 61.22 277 ARG A O 1
ATOM 2259 N N . ASN A 1 278 ? -2.939 9.733 -24.655 1.00 56.41 278 ASN A N 1
ATOM 2260 C CA . ASN A 1 278 ? -3.131 11.033 -24.006 1.00 56.41 278 ASN A CA 1
ATOM 2261 C C . ASN A 1 278 ? -2.350 12.153 -24.711 1.00 56.41 278 ASN A C 1
ATOM 2263 O O . ASN A 1 278 ? -2.741 13.311 -24.627 1.00 56.41 278 ASN A O 1
ATOM 2267 N N . LEU A 1 279 ? -1.266 11.806 -25.406 1.00 55.78 279 LEU A N 1
ATOM 2268 C CA . LEU A 1 279 ? -0.390 12.743 -26.111 1.00 55.78 279 LEU A CA 1
ATOM 2269 C C . LEU A 1 279 ? -0.789 12.967 -27.572 1.00 55.78 279 LEU A C 1
ATOM 2271 O O . LEU A 1 279 ? -0.549 14.043 -28.110 1.00 55.78 279 LEU A O 1
ATOM 2275 N N . THR A 1 280 ? -1.400 11.971 -28.222 1.00 52.28 280 THR A N 1
ATOM 2276 C CA . THR A 1 280 ? -1.919 12.102 -29.594 1.00 52.28 280 THR A CA 1
ATOM 2277 C C . THR A 1 280 ? -3.221 12.892 -29.659 1.00 52.28 280 THR A C 1
ATOM 2279 O O . THR A 1 280 ? -3.529 13.460 -30.703 1.00 52.28 280 THR A O 1
ATOM 2282 N N . ASN A 1 281 ? -3.966 12.988 -28.551 1.00 49.91 281 ASN A N 1
ATOM 2283 C CA . ASN A 1 281 ? -5.096 13.908 -28.416 1.00 49.91 281 ASN A CA 1
ATOM 2284 C C . ASN A 1 281 ? -4.593 15.355 -28.248 1.00 49.91 281 ASN A C 1
ATOM 2286 O O . ASN A 1 281 ? -4.827 16.007 -27.231 1.00 49.91 281 ASN A O 1
ATOM 2290 N N . ARG A 1 282 ? -3.943 15.891 -29.291 1.00 50.34 282 ARG A N 1
ATOM 2291 C CA . ARG A 1 282 ? -3.867 17.336 -29.547 1.00 50.34 282 ARG A CA 1
ATOM 2292 C C . ARG A 1 282 ? -5.282 17.809 -29.897 1.00 50.34 282 ARG A C 1
ATOM 2294 O O . ARG A 1 282 ? -5.570 18.112 -31.050 1.00 50.34 282 ARG A O 1
ATOM 2301 N N . ASN A 1 283 ? -6.215 17.787 -28.946 1.00 45.06 283 ASN A N 1
ATOM 2302 C CA . ASN A 1 283 ? -7.546 18.304 -29.224 1.00 45.06 283 ASN A CA 1
ATOM 2303 C C . ASN A 1 283 ? -7.452 19.822 -29.378 1.00 45.06 283 ASN A C 1
ATOM 2305 O O . ASN A 1 283 ? -7.34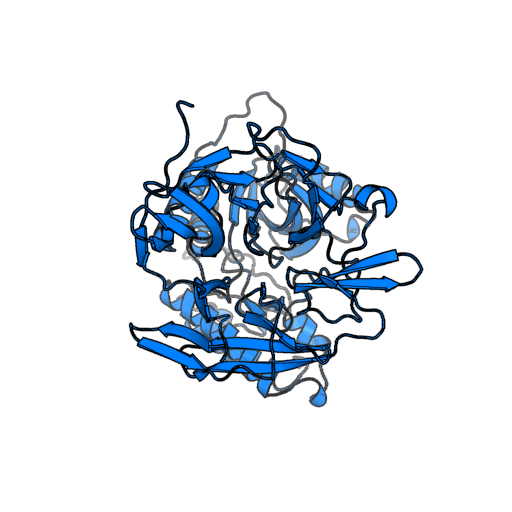5 20.563 -28.403 1.00 45.06 283 ASN A O 1
ATOM 2309 N N . ASN A 1 284 ? -7.489 20.226 -30.648 1.00 44.50 284 ASN A N 1
ATOM 2310 C CA . ASN A 1 284 ? -8.071 21.445 -31.186 1.00 44.50 284 ASN A CA 1
ATOM 2311 C C . ASN A 1 284 ? -9.157 22.010 -30.261 1.00 44.50 284 ASN A C 1
ATOM 2313 O O . ASN A 1 284 ? -10.332 21.664 -30.357 1.00 44.50 284 ASN A O 1
ATOM 2317 N N . GLY A 1 285 ? -8.757 22.907 -29.367 1.00 39.31 285 GLY A N 1
ATOM 2318 C CA . GLY A 1 285 ? -9.652 23.768 -28.610 1.00 39.31 285 GLY A CA 1
ATOM 2319 C C . GLY A 1 285 ? -9.902 25.069 -29.360 1.00 39.31 285 GLY A C 1
ATOM 2320 O O . GLY A 1 285 ? -9.665 26.143 -28.813 1.00 39.31 285 GLY A O 1
ATOM 2321 N N . SER A 1 286 ? -10.361 25.005 -30.612 1.00 44.50 286 SER A N 1
ATOM 2322 C CA . SER A 1 286 ? -11.002 26.160 -31.238 1.00 44.50 286 SER A CA 1
ATOM 2323 C C . SER A 1 286 ? -12.342 26.406 -30.528 1.00 44.50 286 SER A C 1
ATOM 2325 O O . SER A 1 286 ? -13.367 25.815 -30.851 1.00 44.50 286 SER A O 1
ATOM 2327 N N . GLY A 1 287 ? -12.326 27.272 -29.509 1.00 45.75 287 GLY A N 1
ATOM 2328 C CA . GLY A 1 287 ? -13.523 27.988 -29.049 1.00 45.75 287 GLY A CA 1
ATOM 2329 C C . GLY A 1 287 ? -14.194 27.557 -27.737 1.00 45.75 287 GLY A C 1
ATOM 2330 O O . GLY A 1 287 ? -15.186 28.180 -27.369 1.00 45.75 287 GLY A O 1
ATOM 2331 N N . LYS A 1 288 ? -13.686 26.574 -26.979 1.00 49.56 288 LYS A N 1
ATOM 2332 C CA . LYS A 1 288 ? -14.152 26.306 -25.597 1.00 49.56 288 LYS A CA 1
ATOM 2333 C C . LYS A 1 288 ? -13.014 26.534 -24.602 1.00 49.56 288 LYS A C 1
ATOM 2335 O O . LYS A 1 288 ? -11.886 26.130 -24.860 1.00 49.56 288 LYS A O 1
ATOM 2340 N N . GLY A 1 289 ? -13.304 27.249 -23.512 1.00 60.06 289 GLY A N 1
ATOM 2341 C CA . GLY A 1 289 ? -12.311 27.739 -22.551 1.00 60.06 289 GLY A CA 1
ATOM 2342 C C . GLY A 1 289 ? -11.364 26.650 -22.040 1.00 60.06 289 GLY A C 1
ATOM 2343 O O . GLY A 1 289 ? -11.789 25.533 -21.762 1.00 60.06 289 GLY A O 1
ATOM 2344 N N . PHE A 1 290 ? -10.078 26.992 -21.917 1.00 66.62 290 PHE A N 1
ATOM 2345 C CA . PHE A 1 290 ? -9.064 26.113 -21.335 1.00 66.62 290 PHE A CA 1
ATOM 2346 C C . PHE A 1 290 ? -9.434 25.747 -19.894 1.00 66.62 290 PHE A C 1
ATOM 2348 O O . PHE A 1 290 ? -9.623 26.630 -19.053 1.00 66.62 290 PHE A O 1
ATOM 2355 N N . GLU A 1 291 ? -9.480 24.449 -19.616 1.00 76.44 291 GLU A N 1
ATOM 2356 C CA . GLU A 1 291 ? -9.778 23.887 -18.305 1.00 76.44 291 GLU A CA 1
ATOM 2357 C C . GLU A 1 291 ? -8.661 22.900 -17.937 1.00 76.44 291 GLU A C 1
ATOM 2359 O O . GLU A 1 291 ? -8.385 21.971 -18.694 1.00 76.44 291 GLU A O 1
ATOM 2364 N N . SER A 1 292 ? -7.986 23.124 -16.806 1.00 83.44 292 SER A N 1
ATOM 2365 C CA . SER A 1 292 ? -6.802 22.347 -16.411 1.00 83.44 292 SER A CA 1
ATOM 2366 C C . SER A 1 292 ? -7.187 20.936 -15.961 1.00 83.44 292 SER A C 1
ATOM 2368 O O . SER A 1 292 ? -7.960 20.759 -15.019 1.00 83.44 292 SER A O 1
ATOM 2370 N N . GLU A 1 293 ? -6.611 19.920 -16.605 1.00 85.38 293 GLU A N 1
ATOM 2371 C CA . GLU A 1 293 ? -6.792 18.512 -16.238 1.00 85.38 293 GLU A CA 1
ATOM 2372 C C . GLU A 1 293 ? -6.232 18.201 -14.846 1.00 85.38 293 GLU A C 1
ATOM 2374 O O . GLU A 1 293 ? -6.787 17.371 -14.124 1.00 85.38 293 GLU A O 1
ATOM 2379 N N . PHE A 1 294 ? -5.164 18.891 -14.446 1.00 87.94 294 PHE A N 1
ATOM 2380 C CA . PHE A 1 294 ? -4.604 18.808 -13.108 1.00 87.94 294 PHE A CA 1
ATOM 2381 C C . PHE A 1 294 ? -5.624 19.245 -12.057 1.00 87.94 294 PHE A C 1
ATOM 2383 O O . PHE A 1 294 ? -5.898 18.482 -11.136 1.00 87.94 294 PHE A O 1
ATOM 2390 N N . LEU A 1 295 ? -6.244 20.417 -12.224 1.00 86.38 295 LEU A N 1
ATOM 2391 C CA . LEU A 1 295 ? -7.222 20.938 -11.260 1.00 86.38 295 LEU A CA 1
ATOM 2392 C C . LEU A 1 295 ? -8.559 20.185 -11.278 1.00 86.38 295 LEU A C 1
ATOM 2394 O O . LEU A 1 295 ? -9.266 20.176 -10.275 1.00 86.38 295 LEU A O 1
ATOM 2398 N N . LYS A 1 296 ? -8.895 19.509 -12.383 1.00 85.19 296 LYS A N 1
ATOM 2399 C CA . LYS A 1 296 ? -10.035 18.580 -12.430 1.00 85.19 296 LYS A CA 1
ATOM 2400 C C . LYS A 1 296 ? -9.810 17.323 -11.610 1.00 85.19 296 LYS A C 1
ATOM 2402 O O . LYS A 1 296 ? -10.761 16.782 -11.066 1.00 85.19 296 LYS A O 1
ATOM 2407 N N . LYS A 1 297 ? -8.584 16.795 -11.605 1.00 82.50 297 LYS A N 1
ATOM 2408 C CA . LYS A 1 297 ? -8.271 15.482 -11.016 1.00 82.50 297 LYS A CA 1
ATOM 2409 C C . LYS A 1 297 ? -7.675 15.581 -9.626 1.00 82.50 297 LYS A C 1
ATOM 2411 O O . LYS A 1 297 ? -7.722 14.605 -8.882 1.00 82.50 297 LYS A O 1
ATOM 2416 N N . PHE A 1 298 ? -7.101 16.726 -9.283 1.00 85.25 298 PHE A N 1
ATOM 2417 C CA . PHE A 1 298 ? -6.363 16.902 -8.051 1.00 85.25 298 PHE A CA 1
ATOM 2418 C C . PHE A 1 298 ? -6.743 18.196 -7.345 1.00 85.25 298 PHE A C 1
ATOM 2420 O O . PHE A 1 298 ? -6.950 19.233 -7.969 1.00 85.25 298 PHE A O 1
ATOM 2427 N N . LYS A 1 299 ? -6.746 18.129 -6.015 1.00 85.50 299 LYS A N 1
ATOM 2428 C CA . LYS A 1 299 ? -6.733 19.265 -5.104 1.00 85.50 299 LYS A CA 1
ATOM 2429 C C . LYS A 1 299 ? -5.292 19.489 -4.628 1.00 85.50 299 LYS A C 1
ATOM 2431 O O . LYS A 1 299 ? -4.828 18.759 -3.743 1.00 85.50 299 LYS A O 1
ATOM 2436 N N . PRO A 1 300 ? -4.564 20.468 -5.190 1.00 85.00 300 PRO A N 1
ATOM 2437 C CA . PRO A 1 300 ? -3.189 20.738 -4.793 1.00 85.00 300 PRO A CA 1
ATOM 2438 C C . PRO A 1 300 ? -3.150 21.260 -3.345 1.00 85.00 300 PRO A C 1
ATOM 2440 O O . PRO A 1 300 ? -4.045 21.991 -2.917 1.00 85.00 300 PRO A O 1
ATOM 2443 N N . LYS A 1 301 ? -2.154 20.828 -2.563 1.00 80.12 301 LYS A N 1
ATOM 2444 C CA . LYS A 1 301 ? -2.029 21.133 -1.125 1.00 80.12 301 LYS A CA 1
ATOM 2445 C C . LYS A 1 301 ? -0.874 22.071 -0.832 1.00 80.12 301 LYS A C 1
ATOM 2447 O O . LYS A 1 301 ? -1.045 23.077 -0.154 1.00 80.12 301 LYS A O 1
ATOM 2452 N N . LYS A 1 302 ? 0.319 21.718 -1.312 1.00 74.69 302 LYS A N 1
ATOM 2453 C CA . LYS A 1 302 ? 1.542 22.501 -1.116 1.00 74.69 302 LYS A CA 1
ATOM 2454 C C . LYS A 1 302 ? 2.545 22.212 -2.225 1.00 74.69 302 LYS A C 1
ATOM 2456 O O . LYS A 1 302 ? 2.499 21.159 -2.854 1.00 74.69 302 LYS A O 1
ATOM 2461 N N . ILE A 1 303 ? 3.462 23.144 -2.449 1.00 76.44 303 ILE A N 1
ATOM 2462 C CA . ILE A 1 303 ? 4.639 22.912 -3.288 1.00 76.44 303 ILE A CA 1
ATOM 2463 C C . ILE A 1 303 ? 5.713 22.276 -2.403 1.00 76.44 303 ILE A C 1
ATOM 2465 O O . ILE A 1 303 ? 6.042 22.829 -1.352 1.00 76.44 303 ILE A O 1
ATOM 2469 N N . ILE A 1 304 ? 6.212 21.113 -2.819 1.00 72.00 304 ILE A N 1
ATOM 2470 C CA . ILE A 1 304 ? 7.213 20.305 -2.100 1.00 72.00 304 ILE A CA 1
ATOM 2471 C C . ILE A 1 304 ? 8.580 20.291 -2.779 1.00 72.00 304 ILE A C 1
ATOM 2473 O O . ILE A 1 304 ? 9.545 19.816 -2.199 1.00 72.00 304 ILE A O 1
ATOM 2477 N N . GLY A 1 305 ? 8.671 20.819 -3.995 1.00 70.56 305 GLY A N 1
ATOM 2478 C CA . GLY A 1 305 ? 9.930 20.979 -4.708 1.00 70.56 305 GLY A CA 1
ATOM 2479 C C . GLY A 1 305 ? 9.783 22.013 -5.812 1.00 70.56 305 GLY A C 1
ATOM 2480 O O . GLY A 1 305 ? 8.706 22.166 -6.391 1.00 70.56 305 GLY A O 1
ATOM 2481 N N . GLN A 1 306 ? 10.857 22.731 -6.104 1.00 69.06 306 GLN A N 1
ATOM 2482 C CA . GLN A 1 306 ? 10.900 23.729 -7.162 1.00 69.06 306 GLN A CA 1
ATOM 2483 C C . GLN A 1 306 ? 12.242 23.622 -7.876 1.00 69.06 306 GLN A C 1
ATOM 2485 O O . GLN A 1 306 ? 13.274 23.509 -7.227 1.00 69.06 306 GLN A O 1
ATOM 2490 N N . GLY A 1 307 ? 12.210 23.617 -9.205 1.00 63.06 307 GLY A N 1
ATOM 2491 C CA . GLY A 1 307 ? 13.398 23.593 -10.051 1.00 63.06 307 GLY A CA 1
ATOM 2492 C C . GLY A 1 307 ? 13.296 24.633 -11.161 1.00 63.06 307 GLY A C 1
ATOM 2493 O O . GLY A 1 307 ? 12.267 25.293 -11.314 1.00 63.06 307 GLY A O 1
ATOM 2494 N N . ALA A 1 308 ? 14.354 24.756 -11.964 1.00 56.19 308 ALA A N 1
ATOM 2495 C CA . ALA A 1 308 ? 14.451 25.771 -13.018 1.00 56.19 308 ALA A CA 1
ATOM 2496 C C . ALA A 1 308 ? 13.288 25.723 -14.026 1.00 56.19 308 ALA A C 1
ATOM 2498 O O . ALA A 1 308 ? 12.799 26.760 -14.458 1.00 56.19 308 ALA A O 1
ATOM 2499 N N . PHE A 1 309 ? 12.812 24.521 -14.353 1.00 61.09 309 PHE A N 1
ATOM 2500 C CA . PHE A 1 309 ? 11.789 24.304 -15.377 1.00 61.09 309 PHE A CA 1
ATOM 2501 C C . PHE A 1 309 ? 10.449 23.854 -14.797 1.00 61.09 309 PHE A C 1
ATOM 2503 O O . PHE A 1 309 ? 9.601 23.375 -15.539 1.00 61.09 309 PHE A O 1
ATOM 2510 N N . GLY A 1 310 ? 10.220 23.936 -13.483 1.00 73.50 310 GLY A N 1
ATOM 2511 C CA . GLY A 1 310 ? 8.995 23.369 -12.932 1.00 73.50 310 GLY A CA 1
ATOM 2512 C C . GLY A 1 310 ? 8.874 23.341 -11.420 1.00 73.50 310 GLY A C 1
ATOM 2513 O O . GLY A 1 310 ? 9.717 23.835 -10.675 1.00 73.50 310 GLY A O 1
ATOM 2514 N N . CYS A 1 311 ? 7.794 22.726 -10.958 1.00 77.56 311 CYS A N 1
ATOM 2515 C CA . CYS A 1 311 ? 7.512 22.545 -9.541 1.00 77.56 311 CYS A CA 1
ATOM 2516 C C . CYS A 1 311 ? 6.890 21.177 -9.274 1.00 77.56 311 CYS A C 1
ATOM 2518 O O . CYS A 1 311 ? 6.314 20.544 -10.157 1.00 77.56 311 CYS A O 1
ATOM 2520 N N . VAL A 1 312 ? 7.013 20.716 -8.038 1.00 80.62 312 VAL A N 1
ATOM 2521 C CA . VAL A 1 312 ? 6.405 19.486 -7.549 1.00 80.62 312 VAL A CA 1
ATOM 2522 C C . VAL A 1 312 ? 5.347 19.862 -6.528 1.00 80.62 312 VAL A C 1
ATOM 2524 O O . VAL A 1 312 ? 5.640 20.517 -5.527 1.00 80.62 312 VAL A O 1
ATOM 2527 N N . PHE A 1 313 ? 4.114 19.446 -6.788 1.00 82.44 313 PHE A N 1
ATOM 2528 C CA . PHE A 1 313 ? 2.992 19.613 -5.879 1.00 82.44 313 PHE A CA 1
ATOM 2529 C C . PHE A 1 313 ? 2.797 18.345 -5.061 1.00 82.44 313 PHE A C 1
ATOM 2531 O O . PHE A 1 313 ? 2.774 17.255 -5.618 1.00 82.44 313 PHE A 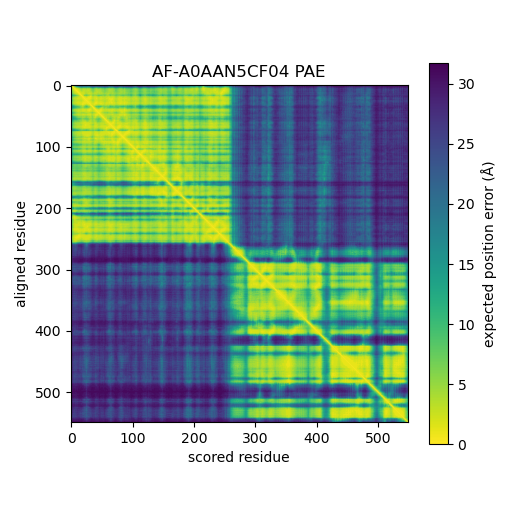O 1
ATOM 2538 N N . GLU A 1 314 ? 2.565 18.488 -3.764 1.00 83.12 314 GLU A N 1
ATOM 2539 C CA . GLU A 1 314 ? 1.751 17.523 -3.038 1.00 83.12 314 GLU A CA 1
ATOM 2540 C C . GLU A 1 314 ? 0.294 17.790 -3.418 1.00 83.12 314 GLU A C 1
ATOM 2542 O O . GLU A 1 314 ? -0.213 18.899 -3.215 1.00 83.12 314 GLU A O 1
ATOM 2547 N N . ALA A 1 315 ? -0.366 16.801 -4.007 1.00 83.56 315 ALA A N 1
ATOM 2548 C CA . ALA A 1 315 ? -1.715 16.948 -4.519 1.00 83.56 315 ALA A CA 1
ATOM 2549 C C . ALA A 1 315 ? -2.560 15.725 -4.167 1.00 83.56 315 ALA A C 1
ATOM 2551 O O . ALA A 1 315 ? -2.140 14.585 -4.352 1.00 83.56 315 ALA A O 1
ATOM 2552 N N . GLU A 1 316 ? -3.761 15.975 -3.660 1.00 81.12 316 GLU A N 1
ATOM 2553 C CA . GLU A 1 316 ? -4.737 14.933 -3.360 1.00 81.12 316 GLU A CA 1
ATOM 2554 C C . GLU A 1 316 ? -5.563 14.656 -4.606 1.00 81.12 316 GLU A C 1
ATOM 2556 O O . GLU A 1 316 ? -6.142 15.584 -5.165 1.00 81.12 316 GLU A O 1
ATOM 2561 N N . ASN A 1 317 ? -5.627 13.413 -5.061 1.00 78.75 317 ASN A N 1
ATOM 2562 C CA . ASN A 1 317 ? -6.532 13.067 -6.146 1.00 78.75 317 ASN A CA 1
ATOM 2563 C C . ASN A 1 317 ? -7.978 13.075 -5.629 1.00 78.75 317 ASN A C 1
ATOM 2565 O O . ASN A 1 317 ? -8.271 12.521 -4.575 1.00 78.75 317 ASN A O 1
ATOM 2569 N N . ILE A 1 318 ? -8.887 13.711 -6.364 1.00 76.06 318 ILE A N 1
ATOM 2570 C CA . ILE A 1 318 ? -10.266 13.921 -5.896 1.00 76.06 318 ILE A CA 1
ATOM 2571 C C . ILE A 1 318 ? -11.120 12.646 -5.900 1.00 76.06 318 ILE A C 1
ATOM 2573 O O . ILE A 1 318 ? -12.209 12.651 -5.339 1.00 76.06 318 ILE A O 1
ATOM 2577 N N . VAL A 1 319 ? -10.674 11.597 -6.597 1.00 69.06 319 VAL A N 1
ATOM 2578 C CA . VAL A 1 319 ? -11.422 10.348 -6.767 1.00 69.06 319 VAL A CA 1
ATOM 2579 C C . VAL A 1 319 ? -10.978 9.307 -5.756 1.00 69.06 319 VAL A C 1
ATOM 2581 O O . VAL A 1 319 ? -11.819 8.724 -5.085 1.00 69.06 319 VAL A O 1
ATOM 2584 N N . ASP A 1 320 ? -9.675 9.030 -5.696 1.00 63.34 320 ASP A N 1
ATOM 2585 C CA . ASP A 1 320 ? -9.139 7.984 -4.818 1.00 63.34 320 ASP A CA 1
ATOM 2586 C C . ASP A 1 320 ? -8.717 8.517 -3.436 1.00 63.34 320 ASP A C 1
ATOM 2588 O O . ASP A 1 320 ? -8.384 7.723 -2.556 1.00 63.34 320 ASP A O 1
ATOM 2592 N N . GLU A 1 321 ? -8.754 9.843 -3.244 1.00 67.50 321 GLU A N 1
ATOM 2593 C CA . GLU A 1 321 ? -8.369 10.568 -2.023 1.00 67.50 321 GLU A CA 1
ATOM 2594 C C . GLU A 1 321 ? -6.906 10.337 -1.591 1.00 67.50 321 GLU A C 1
ATOM 2596 O O . GLU A 1 321 ? -6.518 10.627 -0.453 1.00 67.50 321 GLU A O 1
ATOM 2601 N N . TRP A 1 322 ? -6.059 9.820 -2.488 1.00 66.69 322 TRP A N 1
ATOM 2602 C CA . TRP A 1 322 ? -4.644 9.587 -2.221 1.00 66.69 322 TRP A CA 1
ATOM 2603 C C . TRP A 1 322 ? -3.813 10.837 -2.471 1.00 66.69 322 TRP A C 1
ATOM 2605 O O . TRP A 1 322 ? -4.077 11.643 -3.368 1.00 66.69 322 TRP A O 1
ATOM 2615 N N . ILE A 1 323 ? -2.754 10.970 -1.675 1.00 71.44 323 ILE A N 1
ATOM 2616 C CA . ILE A 1 323 ? -1.772 12.032 -1.832 1.00 71.44 323 ILE A CA 1
ATOM 2617 C C . ILE A 1 323 ? -0.654 11.570 -2.766 1.00 71.44 323 ILE A C 1
ATOM 2619 O O . ILE A 1 323 ? 0.022 10.568 -2.521 1.00 71.44 323 ILE A O 1
ATOM 2623 N N . TYR A 1 324 ? -0.435 12.349 -3.818 1.00 80.38 324 TYR A N 1
ATOM 2624 C CA . TYR A 1 324 ? 0.589 12.127 -4.828 1.00 80.38 324 TYR A CA 1
ATOM 2625 C C . TYR A 1 324 ? 1.555 13.308 -4.894 1.00 80.38 324 TYR A C 1
ATOM 2627 O O . TYR A 1 324 ? 1.188 14.444 -4.585 1.00 80.38 324 TYR A O 1
ATOM 2635 N N . ALA A 1 325 ? 2.777 13.049 -5.365 1.00 84.31 325 ALA A N 1
ATOM 2636 C CA . ALA A 1 325 ? 3.601 14.108 -5.923 1.00 84.31 325 ALA A CA 1
ATOM 2637 C C . ALA A 1 325 ? 3.231 14.267 -7.387 1.00 84.31 325 ALA A C 1
ATOM 2639 O O . ALA A 1 325 ? 3.274 13.306 -8.151 1.00 84.31 325 ALA A O 1
ATOM 2640 N N . VAL A 1 326 ? 2.915 15.485 -7.793 1.00 86.75 326 VAL A N 1
ATOM 2641 C CA . VAL A 1 326 ? 2.703 15.821 -9.193 1.00 86.75 326 VAL A CA 1
ATOM 2642 C C . VAL A 1 326 ? 3.793 16.800 -9.602 1.00 86.75 326 VAL A C 1
ATOM 2644 O O . VAL A 1 326 ? 3.756 17.970 -9.222 1.00 86.75 326 VAL A O 1
ATOM 2647 N N . LYS A 1 327 ? 4.791 16.313 -10.346 1.00 84.69 327 LYS A N 1
ATOM 2648 C CA . LYS A 1 327 ? 5.846 17.151 -10.930 1.00 84.69 327 LYS A CA 1
ATOM 2649 C C . LYS A 1 327 ? 5.319 17.761 -12.219 1.00 84.69 327 LYS A C 1
ATOM 2651 O O . LYS A 1 327 ? 4.947 17.036 -13.135 1.00 84.69 327 LYS A O 1
ATOM 2656 N N . ARG A 1 328 ? 5.273 19.086 -12.276 1.00 86.56 328 ARG A N 1
ATOM 2657 C CA . ARG A 1 328 ? 4.889 19.868 -13.446 1.00 86.56 328 ARG A CA 1
ATOM 2658 C C . ARG A 1 328 ? 6.133 20.504 -14.048 1.00 86.56 328 ARG A C 1
ATOM 2660 O O . ARG A 1 328 ? 6.820 21.254 -13.359 1.00 86.56 328 ARG A O 1
ATOM 2667 N N . ILE A 1 329 ? 6.388 20.224 -15.318 1.00 81.50 329 ILE A N 1
ATOM 2668 C CA . ILE A 1 329 ? 7.562 20.672 -16.068 1.00 81.50 329 ILE A CA 1
ATOM 2669 C C . ILE A 1 329 ? 7.077 21.555 -17.215 1.00 81.50 329 ILE A C 1
ATOM 2671 O O . ILE A 1 329 ? 6.242 21.130 -18.009 1.00 81.50 329 ILE A O 1
ATOM 2675 N N . ALA A 1 330 ? 7.570 22.784 -17.272 1.00 83.00 330 ALA A N 1
ATOM 2676 C CA . ALA A 1 330 ? 7.361 23.708 -18.369 1.00 83.00 330 ALA A CA 1
ATOM 2677 C C . ALA A 1 330 ? 8.236 23.305 -19.554 1.00 83.00 330 ALA A C 1
ATOM 2679 O O . ALA A 1 330 ? 9.429 23.050 -19.399 1.00 83.00 330 ALA A O 1
ATOM 2680 N N . ILE A 1 331 ? 7.629 23.265 -20.733 1.00 78.94 331 ILE A N 1
ATOM 2681 C CA . ILE A 1 331 ? 8.282 22.868 -21.975 1.00 78.94 331 ILE A CA 1
ATOM 2682 C C . ILE A 1 331 ? 7.946 23.864 -23.078 1.00 78.94 331 ILE A C 1
ATOM 2684 O O . ILE A 1 331 ? 6.889 24.508 -23.072 1.00 78.94 331 ILE A O 1
ATOM 2688 N N . SER A 1 332 ? 8.862 24.007 -24.023 1.00 75.94 332 SER A N 1
ATOM 2689 C CA . SER A 1 332 ? 8.639 24.734 -25.266 1.00 75.94 332 SER A CA 1
ATOM 2690 C C . SER A 1 332 ? 7.752 23.926 -26.222 1.00 75.94 332 SER A C 1
ATOM 2692 O O . SER A 1 332 ? 7.514 22.729 -26.053 1.00 75.94 332 SER A O 1
ATOM 2694 N N . HIS A 1 333 ? 7.195 24.610 -27.220 1.00 71.00 333 HIS A N 1
ATOM 2695 C CA . HIS A 1 333 ? 6.293 24.002 -28.201 1.00 71.00 333 HIS A CA 1
ATOM 2696 C C . HIS A 1 333 ? 7.015 23.205 -29.300 1.00 71.00 333 HIS A C 1
ATOM 2698 O O . HIS A 1 333 ? 6.341 22.651 -30.167 1.00 71.00 333 HIS A O 1
ATOM 2704 N N . ASP A 1 334 ? 8.348 23.142 -29.292 1.00 71.62 334 ASP A N 1
ATOM 2705 C CA . ASP A 1 334 ? 9.103 22.371 -30.277 1.00 71.62 334 ASP A CA 1
ATOM 2706 C C . ASP A 1 334 ? 8.928 20.859 -30.067 1.00 71.62 334 ASP A C 1
ATOM 2708 O O . ASP A 1 334 ? 8.744 20.355 -28.951 1.00 71.62 334 ASP A O 1
ATOM 2712 N N . GLU A 1 335 ? 8.933 20.127 -31.181 1.00 65.94 335 GLU A N 1
ATOM 2713 C CA . GLU A 1 335 ? 8.690 18.684 -31.177 1.00 65.94 335 GLU A CA 1
ATOM 2714 C C . GLU A 1 335 ? 9.876 17.889 -30.628 1.00 65.94 335 GLU A C 1
ATOM 2716 O O . GLU A 1 335 ? 9.687 16.780 -30.130 1.00 65.94 335 GLU A O 1
ATOM 2721 N N . GLU A 1 336 ? 11.086 18.439 -30.683 1.00 67.62 336 GLU A N 1
ATOM 2722 C CA . GLU A 1 336 ? 12.295 17.780 -30.201 1.00 67.62 336 GLU A CA 1
ATOM 2723 C C . GLU A 1 336 ? 12.293 17.662 -28.674 1.00 67.62 336 GLU A C 1
ATOM 2725 O O . GLU A 1 336 ? 12.324 16.545 -28.154 1.00 67.62 336 GLU A O 1
ATOM 2730 N N . THR A 1 337 ? 12.095 18.774 -27.961 1.00 66.50 337 THR A N 1
ATOM 2731 C CA . THR A 1 337 ? 11.955 18.819 -26.496 1.00 66.50 337 THR A CA 1
ATOM 2732 C C . THR A 1 337 ? 10.786 17.956 -26.029 1.00 66.50 337 THR A C 1
ATOM 2734 O O . THR A 1 337 ? 10.901 17.208 -25.054 1.00 66.50 337 THR A O 1
ATOM 2737 N N . HIS A 1 338 ? 9.661 17.983 -26.757 1.00 67.94 338 HIS A N 1
ATOM 2738 C CA . HIS A 1 338 ? 8.559 17.053 -26.510 1.00 67.94 338 HIS A CA 1
ATOM 2739 C C . HIS A 1 338 ? 9.033 15.597 -26.615 1.00 67.94 338 HIS A C 1
ATOM 2741 O O . HIS A 1 338 ? 8.806 14.809 -25.699 1.00 67.94 338 HIS A O 1
ATOM 2747 N N . ASN A 1 339 ? 9.702 15.215 -27.702 1.00 65.75 339 ASN A N 1
ATOM 2748 C CA . ASN A 1 339 ? 10.144 13.840 -27.923 1.00 65.75 339 ASN A CA 1
ATOM 2749 C C . ASN A 1 339 ? 11.167 13.359 -26.883 1.00 65.75 339 ASN A C 1
ATOM 2751 O O . ASN A 1 339 ? 11.111 12.189 -26.490 1.00 65.75 339 ASN A O 1
ATOM 2755 N N . GLU A 1 340 ? 12.068 14.224 -26.415 1.00 67.62 340 GLU A N 1
ATOM 2756 C CA . GLU A 1 340 ? 13.017 13.903 -25.342 1.00 67.62 340 GLU A CA 1
ATOM 2757 C C . GLU A 1 340 ? 12.296 13.580 -24.032 1.00 67.62 340 GLU A C 1
ATOM 2759 O O . GLU A 1 340 ? 12.455 12.486 -23.483 1.00 67.62 340 GLU A O 1
ATOM 2764 N N . ILE A 1 341 ? 11.412 14.473 -23.589 1.00 68.75 341 ILE A N 1
ATOM 2765 C CA . ILE A 1 341 ? 10.667 14.299 -22.337 1.00 68.75 341 ILE A CA 1
ATOM 2766 C C . ILE A 1 341 ? 9.762 13.072 -22.414 1.00 68.75 341 ILE A C 1
ATOM 2768 O O . ILE A 1 341 ? 9.634 12.314 -21.452 1.00 68.75 341 ILE A O 1
ATOM 2772 N N . LEU A 1 342 ? 9.174 12.804 -23.580 1.00 66.94 342 LEU A N 1
ATOM 2773 C CA . LEU A 1 342 ? 8.386 11.597 -23.795 1.00 66.94 342 LEU A CA 1
ATOM 2774 C C . LEU A 1 342 ? 9.214 10.320 -23.728 1.00 66.94 342 LEU A C 1
ATOM 2776 O O . LEU A 1 342 ? 8.720 9.311 -23.220 1.00 66.94 342 LEU A O 1
ATOM 2780 N N . ARG A 1 343 ? 10.458 10.325 -24.216 1.00 67.44 343 ARG A N 1
ATOM 2781 C CA . ARG A 1 343 ? 11.359 9.177 -24.043 1.00 67.44 343 ARG A CA 1
ATOM 2782 C C . ARG A 1 343 ? 11.622 8.938 -22.561 1.00 67.44 343 ARG A C 1
ATOM 2784 O O . ARG A 1 343 ? 11.488 7.802 -22.114 1.00 67.44 343 ARG A O 1
ATOM 2791 N N . GLU A 1 344 ? 11.907 9.980 -21.792 1.00 69.00 344 GLU A N 1
ATOM 2792 C CA . GLU A 1 344 ? 12.205 9.854 -20.362 1.00 69.00 344 GLU A CA 1
ATOM 2793 C C . GLU A 1 344 ? 10.992 9.410 -19.541 1.00 69.00 344 GLU A C 1
ATOM 2795 O O . GLU A 1 344 ? 11.081 8.444 -18.782 1.00 69.00 344 GLU A O 1
ATOM 2800 N N . VAL A 1 345 ? 9.823 10.012 -19.772 1.00 70.62 345 VAL A N 1
ATOM 2801 C CA . VAL A 1 345 ? 8.560 9.599 -19.143 1.00 70.62 345 VAL A CA 1
ATOM 2802 C C . VAL A 1 345 ? 8.232 8.141 -19.458 1.00 70.62 345 VAL A C 1
ATOM 2804 O O . VAL A 1 345 ? 7.864 7.384 -18.558 1.00 70.62 345 VAL A O 1
ATOM 2807 N N . ARG A 1 346 ? 8.403 7.710 -20.715 1.00 69.94 346 ARG A N 1
ATOM 2808 C CA . ARG A 1 346 ? 8.194 6.305 -21.094 1.00 69.94 346 ARG A CA 1
ATOM 2809 C C . ARG A 1 346 ? 9.160 5.381 -20.367 1.00 69.94 346 ARG A C 1
ATOM 2811 O O . ARG A 1 346 ? 8.728 4.317 -19.941 1.00 69.94 346 ARG A O 1
ATOM 2818 N N . MET A 1 347 ? 10.429 5.766 -20.219 1.00 71.00 347 MET A N 1
ATOM 2819 C CA . MET A 1 347 ? 11.421 4.970 -19.490 1.00 71.00 347 MET A CA 1
ATOM 2820 C C . MET A 1 347 ? 11.059 4.850 -18.007 1.00 71.00 347 MET A C 1
ATOM 2822 O O . MET A 1 347 ? 11.063 3.736 -17.488 1.00 71.00 347 MET A O 1
ATOM 2826 N N . MET A 1 348 ? 10.662 5.948 -17.354 1.00 70.81 348 MET A N 1
ATOM 2827 C CA . MET A 1 348 ? 10.208 5.938 -15.957 1.00 70.81 348 MET A CA 1
ATOM 2828 C C . MET A 1 348 ? 8.973 5.062 -15.744 1.00 70.81 348 MET A C 1
ATOM 2830 O O . MET A 1 348 ? 8.919 4.303 -14.781 1.00 70.81 348 MET A O 1
ATOM 2834 N N . ALA A 1 349 ? 8.010 5.103 -16.668 1.00 70.44 349 ALA A N 1
ATOM 2835 C CA . ALA A 1 349 ? 6.809 4.271 -16.612 1.00 70.44 349 ALA A CA 1
ATOM 2836 C C . ALA A 1 349 ? 7.100 2.757 -16.657 1.00 70.44 349 ALA A C 1
ATOM 2838 O O . ALA A 1 349 ? 6.224 1.955 -16.328 1.00 70.44 349 ALA A O 1
ATOM 2839 N N . ARG A 1 350 ? 8.313 2.350 -17.068 1.00 69.69 350 ARG A N 1
ATOM 2840 C CA . ARG A 1 350 ? 8.757 0.945 -17.082 1.00 69.69 350 ARG A CA 1
ATOM 2841 C C . ARG A 1 350 ? 9.529 0.521 -15.834 1.00 69.69 350 ARG A C 1
ATOM 2843 O O . ARG A 1 350 ? 9.979 -0.626 -15.763 1.00 69.69 350 ARG A O 1
ATOM 2850 N N . LEU A 1 351 ? 9.760 1.434 -14.895 1.00 74.19 351 LEU A N 1
ATOM 2851 C CA . LEU A 1 351 ? 10.511 1.144 -13.683 1.00 74.19 351 LEU A CA 1
ATOM 2852 C C . LEU A 1 351 ? 9.580 0.639 -12.592 1.00 74.19 351 LEU A C 1
ATOM 2854 O O . LEU A 1 351 ? 8.527 1.210 -12.332 1.00 74.19 351 LEU A O 1
ATOM 2858 N N . ASP A 1 352 ? 10.008 -0.443 -11.957 1.00 75.62 352 ASP A N 1
ATOM 2859 C CA . ASP A 1 352 ? 9.275 -1.132 -10.912 1.00 75.62 352 ASP A CA 1
ATOM 2860 C C . ASP A 1 352 ? 10.311 -1.784 -10.005 1.00 75.62 352 ASP A C 1
ATOM 2862 O O . ASP A 1 352 ? 10.940 -2.788 -10.346 1.00 75.62 352 ASP A O 1
ATOM 2866 N N . HIS A 1 353 ? 10.614 -1.098 -8.913 1.00 78.56 353 HIS A N 1
ATOM 2867 C CA . HIS A 1 353 ? 11.606 -1.533 -7.948 1.00 78.56 353 HIS A CA 1
ATOM 2868 C C . HIS A 1 353 ? 11.270 -0.903 -6.592 1.00 78.56 353 HIS A C 1
ATOM 2870 O O . HIS A 1 353 ? 10.967 0.292 -6.544 1.00 78.56 353 HIS A O 1
ATOM 2876 N N . PRO A 1 354 ? 11.364 -1.648 -5.475 1.00 75.62 354 PRO A N 1
ATOM 2877 C CA . PRO A 1 354 ? 10.968 -1.155 -4.153 1.00 75.62 354 PRO A CA 1
ATOM 2878 C C . PRO A 1 354 ? 11.710 0.122 -3.730 1.00 75.62 354 PRO A C 1
ATOM 2880 O O . PRO A 1 354 ? 11.119 0.984 -3.084 1.00 75.62 354 PRO A O 1
ATOM 2883 N N . GLY A 1 355 ? 12.969 0.272 -4.149 1.00 83.12 355 GLY A N 1
ATOM 2884 C CA . GLY A 1 355 ? 13.801 1.458 -3.908 1.00 83.12 355 GLY A CA 1
ATOM 2885 C C . GLY A 1 355 ? 13.705 2.575 -4.958 1.00 83.12 355 GLY A C 1
ATOM 2886 O O . GLY A 1 355 ? 14.545 3.467 -4.948 1.00 83.12 355 GLY A O 1
ATOM 2887 N N . ILE A 1 356 ? 12.747 2.530 -5.889 1.00 84.44 356 ILE A N 1
ATOM 2888 C CA . ILE A 1 356 ? 12.484 3.597 -6.873 1.00 84.44 356 ILE A CA 1
ATOM 2889 C C . ILE A 1 356 ? 11.090 4.180 -6.600 1.00 84.44 356 ILE A C 1
ATOM 2891 O O . ILE A 1 356 ? 10.161 3.453 -6.239 1.00 84.44 356 ILE A O 1
ATOM 2895 N N . VAL A 1 357 ? 10.929 5.497 -6.747 1.00 81.81 357 VAL A N 1
ATOM 2896 C CA . VAL A 1 357 ? 9.608 6.137 -6.670 1.00 81.81 357 VAL A CA 1
ATOM 2897 C C . VAL A 1 357 ? 8.711 5.632 -7.801 1.00 81.81 357 VAL A C 1
ATOM 2899 O O . VAL A 1 357 ? 9.076 5.686 -8.975 1.00 81.81 357 VAL A O 1
ATOM 2902 N N . ARG A 1 358 ? 7.518 5.145 -7.444 1.00 77.38 358 ARG A N 1
ATOM 2903 C CA . ARG A 1 358 ? 6.575 4.568 -8.406 1.00 77.38 358 ARG A CA 1
ATOM 2904 C C . ARG A 1 358 ? 5.932 5.659 -9.259 1.00 77.38 358 ARG A C 1
ATOM 2906 O O . ARG A 1 358 ? 5.390 6.640 -8.744 1.00 77.38 358 ARG A O 1
ATOM 2913 N N . TYR A 1 359 ? 5.962 5.443 -10.567 1.00 77.69 359 TYR A N 1
ATOM 2914 C CA . TYR A 1 359 ? 5.264 6.250 -11.561 1.00 77.69 359 TYR A CA 1
ATOM 2915 C C . TYR A 1 359 ? 3.792 5.818 -11.674 1.00 77.69 359 TYR A C 1
ATOM 2917 O O . TYR A 1 359 ? 3.510 4.621 -11.737 1.00 77.69 359 TYR A O 1
ATOM 2925 N N . HIS A 1 360 ? 2.861 6.776 -11.751 1.00 72.81 360 HIS A N 1
ATOM 2926 C CA . HIS A 1 360 ? 1.428 6.494 -11.925 1.00 72.81 360 HIS A CA 1
ATOM 2927 C C . HIS A 1 360 ? 0.869 6.960 -13.269 1.00 72.81 360 HIS A C 1
ATOM 2929 O O . HIS A 1 360 ? 0.150 6.207 -13.928 1.00 72.81 360 HIS A O 1
ATOM 2935 N N . ASN A 1 361 ? 1.122 8.210 -13.664 1.00 75.75 361 ASN A N 1
ATOM 2936 C CA . ASN A 1 361 ? 0.471 8.781 -14.841 1.00 75.75 361 ASN A CA 1
ATOM 2937 C C . ASN A 1 361 ? 1.192 10.028 -15.371 1.00 75.75 361 ASN A C 1
ATOM 2939 O O . ASN A 1 361 ? 1.879 10.719 -14.618 1.00 75.75 361 ASN A O 1
ATOM 2943 N N . THR A 1 362 ? 0.958 10.356 -16.645 1.00 80.44 362 THR A N 1
ATOM 2944 C CA . THR A 1 362 ? 1.388 11.614 -17.270 1.00 80.44 362 THR A CA 1
ATOM 2945 C C . THR A 1 362 ? 0.321 12.158 -18.201 1.00 80.44 362 THR A C 1
ATOM 2947 O O . THR A 1 362 ? -0.377 11.405 -18.886 1.00 80.44 362 THR A O 1
ATOM 2950 N N . TRP A 1 363 ? 0.213 13.482 -18.234 1.00 80.88 363 TRP A N 1
ATOM 2951 C CA . TRP A 1 363 ? -0.597 14.219 -19.196 1.00 80.88 363 TRP A CA 1
ATOM 2952 C C . TRP A 1 363 ? 0.091 15.530 -19.584 1.00 80.88 363 TRP A C 1
ATOM 2954 O O . TRP A 1 363 ? 1.021 15.981 -18.909 1.00 80.88 363 TRP A O 1
ATOM 2964 N N . LEU A 1 364 ? -0.369 16.113 -20.690 1.00 81.81 364 LEU A N 1
ATOM 2965 C CA . LEU A 1 364 ? 0.062 17.419 -21.172 1.00 81.81 364 LEU A CA 1
ATOM 2966 C C . LEU A 1 364 ? -1.059 18.437 -21.011 1.00 81.81 364 LEU A C 1
ATOM 2968 O O . LEU A 1 364 ? -2.233 18.108 -21.182 1.00 81.81 364 LEU A O 1
ATOM 2972 N N . GLU A 1 365 ? -0.682 19.679 -20.741 1.00 84.56 365 GLU A N 1
ATOM 2973 C CA . GLU A 1 365 ? -1.580 20.825 -20.823 1.00 84.56 365 GLU A CA 1
ATOM 2974 C C . GLU A 1 365 ? -0.975 21.896 -21.729 1.00 84.56 365 GLU A C 1
ATOM 2976 O O . GLU A 1 365 ? 0.205 22.232 -21.618 1.00 84.56 365 GLU A O 1
ATOM 2981 N N . TYR A 1 366 ? -1.815 22.451 -22.604 1.00 83.38 366 TYR A N 1
ATOM 2982 C CA . TYR A 1 366 ? -1.475 23.532 -23.529 1.00 83.38 366 TYR A CA 1
ATOM 2983 C C . TYR A 1 366 ? -2.314 24.776 -23.199 1.00 83.38 366 TYR A C 1
ATOM 2985 O O . TYR A 1 366 ? -3.278 25.082 -23.907 1.00 83.38 366 TYR A O 1
ATOM 2993 N N . PRO A 1 367 ? -2.033 25.459 -22.076 1.00 83.69 367 PRO A N 1
ATOM 2994 C CA . PRO A 1 367 ? -2.730 26.687 -21.725 1.00 83.69 367 PRO A CA 1
ATOM 2995 C C . PRO A 1 367 ? -2.462 27.777 -22.764 1.00 83.69 367 PRO A C 1
ATOM 2997 O O . PRO A 1 367 ? -1.380 27.858 -23.339 1.00 83.69 367 PRO A O 1
ATOM 3000 N N . ALA A 1 368 ? -3.438 28.667 -22.958 1.00 82.38 368 ALA A N 1
ATOM 3001 C CA . ALA A 1 368 ? -3.200 29.897 -23.705 1.00 82.38 368 ALA A CA 1
ATOM 3002 C C . ALA A 1 368 ? -2.071 30.717 -23.040 1.00 82.38 368 ALA A C 1
ATOM 3004 O O . ALA A 1 368 ? -1.943 30.667 -21.807 1.00 82.38 368 ALA A O 1
ATOM 3005 N N . PRO A 1 369 ? -1.299 31.505 -23.812 1.00 81.50 369 PRO A N 1
ATOM 3006 C CA . PRO A 1 369 ? -0.198 32.306 -23.287 1.00 81.50 369 PRO A CA 1
ATOM 3007 C C . PRO A 1 369 ? -0.573 33.072 -22.005 1.00 81.50 369 PRO A C 1
ATOM 3009 O O . PRO A 1 369 ? -1.605 33.744 -21.932 1.00 81.50 369 PRO A O 1
ATOM 3012 N N . GLY A 1 370 ? 0.228 32.913 -20.949 1.00 77.62 370 GLY A N 1
ATOM 3013 C CA . GLY A 1 370 ? 0.027 33.556 -19.645 1.00 77.62 370 GLY A CA 1
ATOM 3014 C C . GLY A 1 370 ? -1.157 33.063 -18.804 1.00 77.62 370 GLY A C 1
ATOM 3015 O O . GLY A 1 370 ? -1.307 33.503 -17.661 1.00 77.62 370 GLY A O 1
ATOM 3016 N N . LYS A 1 371 ? -2.006 32.156 -19.310 1.00 82.62 371 LYS A N 1
ATOM 3017 C CA . LYS A 1 371 ? -3.167 31.643 -18.564 1.00 82.62 371 LYS A CA 1
ATOM 3018 C C . LYS A 1 371 ? -2.737 30.833 -17.342 1.00 82.62 371 LYS A C 1
ATOM 3020 O O . LYS A 1 371 ? -3.309 31.042 -16.275 1.00 82.62 371 LYS A O 1
ATOM 3025 N N . GLN A 1 372 ? -1.718 29.979 -17.473 1.00 84.69 372 GLN A N 1
ATOM 3026 C CA . GLN A 1 372 ? -1.214 29.179 -16.350 1.00 84.69 372 GLN A CA 1
ATOM 3027 C C . GLN A 1 372 ? -0.655 30.055 -15.229 1.00 84.69 372 GLN A C 1
ATOM 3029 O O . GLN A 1 372 ? -0.974 29.833 -14.068 1.00 84.69 372 GLN A O 1
ATOM 3034 N N . MET A 1 373 ? 0.095 31.104 -15.578 1.00 79.62 373 MET A N 1
ATOM 3035 C CA . MET A 1 373 ? 0.673 32.026 -14.599 1.00 79.62 373 MET A CA 1
ATOM 3036 C C . MET A 1 373 ? -0.409 32.743 -13.782 1.00 79.62 373 MET A C 1
ATOM 3038 O O . MET A 1 373 ? -0.284 32.874 -12.570 1.00 79.62 373 MET A O 1
ATOM 3042 N N . LYS A 1 374 ? -1.519 33.143 -14.419 1.00 79.94 374 LYS A N 1
ATOM 3043 C CA . LYS A 1 374 ? -2.675 33.722 -13.712 1.00 79.94 374 LYS A CA 1
ATOM 3044 C C . LYS A 1 374 ? -3.332 32.725 -12.753 1.00 79.94 374 LYS A C 1
ATOM 3046 O O . LYS A 1 374 ? -3.683 33.109 -11.642 1.00 79.94 374 LYS A O 1
ATOM 3051 N N . VAL A 1 375 ? -3.502 31.472 -13.183 1.00 80.50 375 VAL A N 1
ATOM 3052 C CA . VAL A 1 375 ? -4.073 30.399 -12.349 1.00 80.50 375 VAL A CA 1
ATOM 3053 C C . VAL A 1 375 ? -3.177 30.120 -11.143 1.00 80.50 375 VAL A C 1
ATOM 3055 O O . VAL A 1 375 ? -3.669 30.028 -10.023 1.00 80.50 375 VAL A O 1
ATOM 3058 N N . ASP A 1 376 ? -1.865 30.046 -11.356 1.00 78.88 376 ASP A N 1
ATOM 3059 C CA . ASP A 1 376 ? -0.902 29.794 -10.289 1.00 78.88 376 ASP A CA 1
ATOM 3060 C C . ASP A 1 376 ? -0.853 30.944 -9.275 1.00 78.88 376 ASP A C 1
ATOM 3062 O O . ASP A 1 376 ? -0.818 30.675 -8.081 1.00 78.88 376 ASP A O 1
ATOM 3066 N N . LEU A 1 377 ? -0.905 32.208 -9.719 1.00 76.69 377 LEU A N 1
ATOM 3067 C CA . LEU A 1 377 ? -0.961 33.370 -8.819 1.00 76.69 377 LEU A CA 1
ATOM 3068 C C . LEU A 1 377 ? -2.206 33.329 -7.922 1.00 76.69 377 LEU A C 1
ATOM 3070 O O . LEU A 1 377 ? -2.084 33.429 -6.705 1.00 76.69 377 LEU A O 1
ATOM 3074 N N . GLN A 1 378 ? -3.385 33.088 -8.506 1.00 76.94 378 GLN A N 1
ATOM 3075 C CA . GLN A 1 378 ? -4.636 32.951 -7.747 1.00 76.94 378 GLN A CA 1
ATOM 3076 C C . GLN A 1 378 ? -4.584 31.786 -6.751 1.00 76.94 378 GLN A C 1
ATOM 3078 O O . GLN A 1 378 ? -5.058 31.894 -5.620 1.00 76.94 378 GLN A O 1
ATOM 3083 N N . TYR A 1 379 ? -4.000 30.662 -7.166 1.00 75.38 379 TYR A N 1
ATOM 3084 C CA . TYR A 1 379 ? -3.839 29.495 -6.309 1.00 75.38 379 TYR A CA 1
ATOM 3085 C C . TYR A 1 379 ? -2.859 29.754 -5.154 1.00 75.38 379 TYR A C 1
ATOM 3087 O O . TYR A 1 379 ? -3.166 29.416 -4.011 1.00 75.38 379 TYR A O 1
ATOM 3095 N N . LEU A 1 380 ? -1.703 30.368 -5.418 1.00 71.75 380 LEU A N 1
ATOM 3096 C CA . LEU A 1 380 ? -0.714 30.700 -4.388 1.00 71.75 380 LEU A CA 1
ATOM 3097 C C . LEU A 1 380 ? -1.290 31.662 -3.343 1.00 71.75 380 LEU A C 1
ATOM 3099 O O . LEU A 1 380 ? -1.094 31.430 -2.149 1.00 71.75 380 LEU A O 1
ATOM 3103 N N . ASP A 1 381 ? -2.072 32.653 -3.776 1.00 70.56 381 ASP A N 1
ATOM 3104 C CA . ASP A 1 381 ? -2.790 33.558 -2.873 1.00 70.56 381 ASP A CA 1
ATOM 3105 C C . ASP A 1 381 ? -3.782 32.786 -1.979 1.00 70.56 381 ASP A C 1
ATOM 3107 O O . ASP A 1 381 ? -3.860 33.028 -0.773 1.00 70.56 381 ASP A O 1
ATOM 3111 N N . SER A 1 382 ? -4.481 31.785 -2.531 1.00 70.62 382 SER A N 1
ATOM 3112 C CA . SER A 1 382 ? -5.423 30.942 -1.773 1.00 70.62 382 SER A CA 1
ATOM 3113 C C . SER A 1 382 ? -4.762 30.049 -0.710 1.00 70.62 382 SER A C 1
ATOM 3115 O O . SER A 1 382 ? -5.422 29.632 0.241 1.00 70.62 382 SER A O 1
ATOM 3117 N N . LEU A 1 383 ? -3.457 29.775 -0.833 1.00 65.81 383 LEU A N 1
ATOM 3118 C CA . LEU A 1 383 ? -2.682 29.008 0.149 1.00 65.81 383 LEU A CA 1
ATOM 3119 C C . LEU A 1 383 ? -2.194 29.851 1.341 1.00 65.81 383 LEU A C 1
ATOM 3121 O O . LEU A 1 383 ? -1.520 29.316 2.224 1.00 65.81 383 LEU A O 1
ATOM 3125 N N . GLY A 1 384 ? -2.483 31.158 1.371 1.00 59.16 384 GLY A N 1
ATOM 3126 C CA . GLY A 1 384 ? -2.076 32.053 2.459 1.00 59.16 384 GLY A CA 1
ATOM 3127 C C . GLY A 1 384 ? -0.561 32.274 2.561 1.00 59.16 384 GLY A C 1
ATOM 3128 O O . GLY A 1 384 ? -0.076 32.718 3.602 1.00 59.16 384 GLY A O 1
ATOM 3129 N N . LYS A 1 385 ? 0.204 31.955 1.507 1.00 57.38 385 LYS A N 1
ATOM 3130 C CA . LYS A 1 385 ? 1.646 32.229 1.415 1.00 57.38 385 LYS A CA 1
ATOM 3131 C C . LYS A 1 385 ? 1.882 33.362 0.413 1.00 57.38 385 LYS A C 1
ATOM 3133 O O . LYS A 1 385 ? 1.304 33.312 -0.667 1.00 57.38 385 LYS A O 1
ATOM 3138 N N . PRO A 1 386 ? 2.742 34.353 0.712 1.00 53.16 386 PRO A N 1
ATOM 3139 C CA . PRO A 1 386 ? 2.996 35.440 -0.224 1.00 53.16 386 PRO A CA 1
ATOM 3140 C C . PRO A 1 386 ? 3.604 34.895 -1.523 1.00 53.16 386 PRO A C 1
ATOM 3142 O O . PRO A 1 386 ? 4.521 34.068 -1.496 1.00 53.16 386 PRO A O 1
ATOM 3145 N N . SER A 1 387 ? 3.104 35.380 -2.661 1.00 50.84 387 SER A N 1
ATOM 3146 C CA . SER A 1 387 ? 3.527 35.006 -4.021 1.00 50.84 387 SER A CA 1
ATOM 3147 C C . SER A 1 387 ? 5.028 35.211 -4.281 1.00 50.84 387 SER A C 1
ATOM 3149 O O . SER A 1 387 ? 5.594 34.584 -5.173 1.00 50.84 387 SER A O 1
ATOM 3151 N N . THR A 1 388 ? 5.711 36.001 -3.449 1.00 49.91 388 THR A N 1
ATOM 3152 C CA . THR A 1 388 ? 7.168 36.201 -3.466 1.00 49.91 388 THR A CA 1
ATOM 3153 C C . THR A 1 388 ? 7.984 34.970 -3.051 1.00 49.91 388 THR A C 1
ATOM 3155 O O . THR A 1 388 ? 9.160 34.889 -3.405 1.00 49.91 388 THR A O 1
ATOM 3158 N N . ASN A 1 389 ? 7.388 34.001 -2.342 1.00 51.16 389 ASN A N 1
ATOM 3159 C CA . ASN A 1 389 ? 8.087 32.806 -1.851 1.00 51.16 389 ASN A CA 1
ATOM 3160 C C . ASN A 1 389 ? 8.265 31.702 -2.905 1.00 51.16 389 ASN A C 1
ATOM 3162 O O . ASN A 1 389 ? 9.006 30.753 -2.662 1.00 51.16 389 ASN A O 1
ATOM 3166 N N . TYR A 1 390 ? 7.608 31.805 -4.063 1.00 56.78 390 TYR A N 1
ATOM 3167 C CA . TYR A 1 390 ? 7.682 30.802 -5.124 1.00 56.78 390 TYR A CA 1
ATOM 3168 C C . TYR A 1 390 ? 8.002 31.474 -6.463 1.00 56.78 390 TYR A C 1
ATOM 3170 O O . TYR A 1 390 ? 7.154 32.125 -7.066 1.00 56.78 390 TYR A O 1
ATOM 3178 N N . ARG A 1 391 ? 9.228 31.293 -6.972 1.00 58.50 391 ARG A N 1
ATOM 3179 C CA . ARG A 1 391 ? 9.655 31.840 -8.278 1.00 58.50 391 ARG A CA 1
ATOM 3180 C C . ARG A 1 391 ? 9.311 30.902 -9.432 1.00 58.50 391 ARG A C 1
ATOM 3182 O O . ARG A 1 391 ? 10.164 30.165 -9.923 1.00 58.50 391 ARG A O 1
ATOM 3189 N N . LEU A 1 392 ? 8.043 30.860 -9.826 1.00 66.19 392 LEU A N 1
ATOM 3190 C CA . LEU A 1 392 ? 7.603 30.086 -10.990 1.00 66.19 392 LEU A CA 1
ATOM 3191 C C . LEU A 1 392 ? 8.048 30.789 -12.290 1.00 66.19 392 LEU A C 1
ATOM 3193 O O . LEU A 1 392 ? 7.257 31.445 -12.957 1.00 66.19 392 LEU A O 1
ATOM 3197 N N . ASN A 1 393 ? 9.338 30.683 -12.619 1.00 65.75 393 ASN A N 1
ATOM 3198 C CA . ASN A 1 393 ? 9.966 31.323 -13.778 1.00 65.75 393 ASN A CA 1
ATOM 3199 C C . ASN A 1 393 ? 9.927 30.402 -15.004 1.00 65.75 393 ASN A C 1
ATOM 3201 O O . ASN A 1 393 ? 10.950 29.859 -15.413 1.00 65.75 393 ASN A O 1
ATOM 3205 N N . TYR A 1 394 ? 8.747 30.217 -15.590 1.00 75.00 394 TYR A N 1
ATOM 3206 C CA . TYR A 1 394 ? 8.604 29.533 -16.877 1.00 75.00 394 TYR A CA 1
ATOM 3207 C C . TYR A 1 394 ? 8.202 30.517 -17.993 1.00 75.00 394 TYR A C 1
ATOM 3209 O O . TYR A 1 394 ? 7.555 31.531 -17.707 1.00 75.00 394 TYR A O 1
ATOM 3217 N N . PRO A 1 395 ? 8.578 30.258 -19.262 1.00 76.31 395 PRO A N 1
ATOM 3218 C CA . PRO A 1 395 ? 8.202 31.109 -20.389 1.00 76.31 395 PRO A CA 1
ATOM 3219 C C . PRO A 1 395 ? 6.687 31.359 -20.495 1.00 76.31 395 PRO A C 1
ATOM 3221 O O . PRO A 1 395 ? 5.858 30.499 -20.203 1.00 76.31 395 PRO A O 1
ATOM 3224 N N . TYR A 1 396 ? 6.313 32.552 -20.972 1.00 76.12 396 TYR A N 1
ATOM 3225 C CA . TYR A 1 396 ? 4.912 32.996 -21.064 1.00 76.12 396 TYR A CA 1
ATOM 3226 C C . TYR A 1 396 ? 4.032 32.080 -21.932 1.00 76.12 396 TYR A C 1
ATOM 3228 O O . TYR A 1 396 ? 2.832 31.950 -21.686 1.00 76.12 396 TYR A O 1
ATOM 3236 N N . ASN A 1 397 ? 4.636 31.444 -22.935 1.00 81.38 397 ASN A N 1
ATOM 3237 C CA . ASN A 1 397 ? 3.990 30.540 -23.879 1.00 81.38 397 ASN A CA 1
ATOM 3238 C C . ASN A 1 397 ? 4.497 29.099 -23.702 1.00 81.38 397 ASN A C 1
ATOM 3240 O O . ASN A 1 397 ? 4.921 28.468 -24.663 1.00 81.38 397 ASN A O 1
ATOM 3244 N N . SER A 1 398 ? 4.571 28.617 -22.461 1.00 82.06 398 SER A N 1
ATOM 3245 C CA . SER A 1 398 ? 4.955 27.233 -22.177 1.00 82.06 398 SER A CA 1
ATOM 3246 C C . SER A 1 398 ? 3.762 26.284 -22.228 1.00 82.06 398 SER A C 1
ATOM 3248 O O . SER A 1 398 ? 2.676 26.599 -21.737 1.00 82.06 398 SER A O 1
ATOM 3250 N N . ALA A 1 399 ? 4.008 25.080 -22.738 1.00 83.44 399 ALA A N 1
ATOM 3251 C CA . ALA A 1 399 ? 3.185 23.916 -22.440 1.00 83.44 399 ALA A CA 1
ATOM 3252 C C . ALA A 1 399 ? 3.702 23.232 -21.166 1.00 83.44 399 ALA A C 1
ATOM 3254 O O . ALA A 1 399 ? 4.805 23.521 -20.696 1.00 83.44 399 ALA A O 1
ATOM 3255 N N . PHE A 1 400 ? 2.906 22.334 -20.588 1.00 84.56 400 PHE A N 1
ATOM 3256 C CA . PHE A 1 400 ? 3.245 21.695 -19.318 1.00 84.56 400 PHE A CA 1
ATOM 3257 C C . PHE A 1 400 ? 3.095 20.181 -19.379 1.00 84.56 400 PHE A C 1
ATOM 3259 O O . PHE A 1 400 ? 2.044 19.669 -19.762 1.00 84.56 400 PHE A O 1
ATOM 3266 N N . VAL A 1 401 ? 4.131 19.473 -18.932 1.00 83.19 401 VAL A N 1
ATOM 3267 C CA . VAL A 1 401 ? 4.108 18.030 -18.680 1.00 83.19 401 VAL A CA 1
ATOM 3268 C C . VAL A 1 401 ? 3.877 17.802 -17.203 1.00 83.19 401 VAL A C 1
ATOM 3270 O O . VAL A 1 401 ? 4.616 18.318 -16.368 1.00 83.19 401 VAL A O 1
ATOM 3273 N N . TYR A 1 402 ? 2.882 16.990 -16.878 1.00 86.69 402 TYR A N 1
ATOM 3274 C CA . TYR A 1 402 ? 2.602 16.582 -15.512 1.00 86.69 402 TYR A CA 1
ATOM 3275 C C . TYR A 1 402 ? 2.976 15.118 -15.319 1.00 86.69 402 TYR A C 1
ATOM 3277 O O . TYR A 1 402 ? 2.590 14.262 -16.110 1.00 86.69 402 TYR A O 1
ATOM 3285 N N . VAL A 1 403 ? 3.708 14.813 -14.254 1.00 82.88 403 VAL A N 1
ATOM 3286 C CA . VAL A 1 403 ? 4.126 13.462 -13.878 1.00 82.88 403 VAL A CA 1
ATOM 3287 C C . VAL A 1 403 ? 3.619 13.174 -12.470 1.00 82.88 403 VAL A C 1
ATOM 3289 O O . VAL A 1 403 ? 4.074 13.783 -11.503 1.00 82.88 403 VAL A O 1
ATOM 3292 N N . GLN A 1 404 ? 2.667 12.250 -12.361 1.00 85.94 404 GLN A N 1
ATOM 3293 C CA . GLN A 1 404 ? 2.116 11.774 -11.095 1.00 85.94 404 GLN A CA 1
ATOM 3294 C C . GLN A 1 404 ? 2.978 10.636 -10.543 1.00 85.94 404 GLN A C 1
ATOM 3296 O O . GLN A 1 404 ? 3.198 9.623 -11.213 1.00 85.94 404 GLN A O 1
ATOM 3301 N N . MET A 1 405 ? 3.422 10.792 -9.301 1.00 82.38 405 MET A N 1
ATOM 3302 C CA . MET A 1 405 ? 4.332 9.897 -8.595 1.00 82.38 405 MET A CA 1
ATOM 3303 C C . MET A 1 405 ? 3.801 9.570 -7.200 1.00 82.38 405 MET A C 1
ATOM 3305 O O . MET A 1 405 ? 3.150 10.393 -6.550 1.00 82.38 405 MET A O 1
ATOM 3309 N N . GLN A 1 406 ? 4.112 8.369 -6.725 1.00 75.38 406 GLN A N 1
ATOM 3310 C CA . GLN A 1 406 ? 3.752 7.930 -5.382 1.00 75.38 406 GLN A CA 1
ATOM 3311 C C . GLN A 1 406 ? 4.637 8.606 -4.325 1.00 75.38 406 GLN A C 1
ATOM 3313 O O . GLN A 1 406 ? 5.860 8.519 -4.405 1.00 75.38 406 GLN A O 1
ATOM 3318 N N . ILE A 1 407 ? 4.029 9.217 -3.302 1.00 66.94 407 ILE A N 1
ATOM 3319 C CA . ILE A 1 407 ? 4.755 9.783 -2.140 1.00 66.94 407 ILE A CA 1
ATOM 3320 C C . ILE A 1 407 ? 4.183 9.384 -0.780 1.00 66.94 407 ILE A C 1
ATOM 3322 O O . ILE A 1 407 ? 4.689 9.823 0.249 1.00 66.94 407 ILE A O 1
ATOM 3326 N N . SER A 1 408 ? 3.137 8.560 -0.779 1.00 55.72 408 SER A N 1
ATOM 3327 C CA . SER A 1 408 ? 2.541 8.001 0.429 1.00 55.72 408 SER A CA 1
ATOM 3328 C C . SER A 1 408 ? 2.503 6.471 0.323 1.00 55.72 408 SER A C 1
ATOM 3330 O O . SER A 1 408 ? 2.145 5.947 -0.748 1.00 55.72 408 SER A O 1
ATOM 3332 N N . PRO A 1 409 ? 2.871 5.732 1.386 1.00 46.91 409 PRO A N 1
ATOM 3333 C CA . PRO A 1 409 ? 2.586 4.310 1.500 1.00 46.91 409 PRO A CA 1
ATOM 3334 C C . PRO A 1 409 ? 1.081 4.132 1.683 1.00 46.91 409 PRO A C 1
ATOM 3336 O O . PRO A 1 409 ? 0.608 4.014 2.800 1.00 46.91 409 PRO A O 1
ATOM 3339 N N . CYS A 1 410 ? 0.315 4.184 0.591 1.00 41.28 410 CYS A N 1
ATOM 3340 C CA . CYS A 1 410 ? -1.058 3.667 0.481 1.00 41.28 410 CYS A CA 1
ATOM 3341 C C . CYS A 1 410 ? -2.081 4.152 1.530 1.00 41.28 410 CYS A C 1
ATOM 3343 O O . CYS A 1 410 ? -3.198 3.640 1.581 1.00 41.28 410 CYS A O 1
ATOM 3345 N N . CYS A 1 411 ? -1.754 5.150 2.349 1.00 38.06 411 CYS A N 1
ATOM 3346 C CA . CYS A 1 411 ? -2.587 5.577 3.454 1.00 38.06 411 CYS A CA 1
ATOM 3347 C C . CYS A 1 411 ? -3.299 6.876 3.079 1.00 38.06 411 CYS A C 1
ATOM 3349 O O . CYS A 1 411 ? -2.709 7.953 2.962 1.00 38.06 411 CYS A O 1
ATOM 3351 N N . GLY A 1 412 ? -4.606 6.729 2.854 1.00 35.34 412 GLY A N 1
ATOM 3352 C CA . GLY A 1 412 ? -5.552 7.829 2.791 1.00 35.34 412 GLY A CA 1
ATOM 3353 C C . GLY A 1 412 ? -5.509 8.693 4.058 1.00 35.34 412 GLY A C 1
ATOM 3354 O O . GLY A 1 412 ? -5.059 8.290 5.130 1.00 35.34 412 GLY A O 1
ATOM 3355 N N . ARG A 1 413 ? -6.001 9.908 3.872 1.00 36.19 413 ARG A N 1
ATOM 3356 C CA . ARG A 1 413 ? -5.958 11.153 4.651 1.00 36.19 413 ARG A CA 1
ATOM 3357 C C . ARG A 1 413 ? -6.078 11.162 6.197 1.00 36.19 413 ARG A C 1
ATOM 3359 O O . ARG A 1 413 ? -6.008 12.254 6.753 1.00 36.19 413 ARG A O 1
ATOM 3366 N N . TYR A 1 414 ? -6.218 10.047 6.924 1.00 37.94 414 TYR A N 1
ATOM 3367 C CA . TYR A 1 414 ? -6.631 10.087 8.346 1.00 37.94 414 TYR A CA 1
ATOM 3368 C C . TYR A 1 414 ? -5.838 9.260 9.365 1.00 37.94 414 TYR A C 1
ATOM 3370 O O . TYR A 1 414 ? -6.310 9.073 10.489 1.00 37.94 414 TYR A O 1
ATOM 3378 N N . ILE A 1 415 ? -4.590 8.881 9.082 1.00 32.41 415 ILE A N 1
ATOM 3379 C CA . ILE A 1 415 ? -3.672 8.499 10.170 1.00 32.41 415 ILE A CA 1
ATOM 3380 C C . ILE A 1 415 ? -3.138 9.770 10.828 1.00 32.41 415 ILE A C 1
ATOM 3382 O O . ILE A 1 415 ? -2.030 10.178 10.547 1.00 32.41 415 ILE A O 1
ATOM 3386 N N . CYS A 1 416 ? -3.937 10.380 11.706 1.00 29.33 416 CYS A N 1
ATOM 3387 C CA . CYS A 1 416 ? -3.537 11.363 12.716 1.00 29.33 416 CYS A CA 1
ATOM 3388 C C . CYS A 1 416 ? -2.694 12.574 12.239 1.00 29.33 416 CYS A C 1
ATOM 3390 O O . CYS A 1 416 ? -1.623 12.466 11.649 1.00 29.33 416 CYS A O 1
ATOM 3392 N N . SER A 1 417 ? -3.054 13.773 12.686 1.00 31.52 417 SER A N 1
ATOM 3393 C CA . SER A 1 417 ? -2.226 14.989 12.601 1.00 31.52 417 SER A CA 1
ATOM 3394 C C . SER A 1 417 ? -0.834 14.894 13.281 1.00 31.52 417 SER A C 1
ATOM 3396 O O . SER A 1 417 ? -0.128 15.894 13.382 1.00 31.52 417 SER A O 1
ATOM 3398 N N . ARG A 1 418 ? -0.403 13.697 13.714 1.00 33.09 418 ARG A N 1
ATOM 3399 C CA . ARG A 1 418 ? 0.963 13.350 14.137 1.00 33.09 418 ARG A CA 1
ATOM 3400 C C . ARG A 1 418 ? 1.610 12.153 13.414 1.00 33.09 418 ARG A C 1
ATOM 3402 O O . ARG A 1 418 ? 2.794 11.927 13.647 1.00 33.09 418 ARG A O 1
ATOM 3409 N N . PHE A 1 419 ? 0.900 11.409 12.556 1.00 32.19 419 PHE A N 1
ATOM 3410 C CA . PHE A 1 419 ? 1.419 10.181 11.924 1.00 32.19 419 PHE A CA 1
ATOM 3411 C C . PHE A 1 419 ? 1.119 10.009 10.421 1.00 32.19 419 PHE A C 1
ATOM 3413 O O . PHE A 1 419 ? 1.507 8.987 9.863 1.00 32.19 419 PHE A O 1
ATOM 3420 N N . VAL A 1 420 ? 0.594 11.020 9.713 1.00 31.22 420 VAL A N 1
ATOM 3421 C CA . VAL A 1 420 ? 0.789 11.098 8.253 1.00 31.22 420 VAL A CA 1
ATOM 3422 C C . VAL A 1 420 ? 2.217 11.581 8.007 1.00 31.22 420 VAL A C 1
ATOM 3424 O O . VAL A 1 420 ? 2.466 12.768 7.799 1.00 31.22 420 VAL A O 1
ATOM 3427 N N . GLN A 1 421 ? 3.188 10.674 8.067 1.00 37.75 421 GLN A N 1
ATOM 3428 C CA . GLN A 1 421 ? 4.468 10.938 7.426 1.00 37.75 421 GLN A CA 1
ATOM 3429 C C . GLN A 1 421 ? 4.315 10.562 5.955 1.00 37.75 421 GLN A C 1
ATOM 3431 O O . GLN A 1 421 ? 4.604 9.450 5.538 1.00 37.75 421 GLN A O 1
ATOM 3436 N N . LEU A 1 422 ? 3.894 11.558 5.164 1.00 43.72 422 LEU A N 1
ATOM 3437 C CA . LEU A 1 422 ? 4.479 11.790 3.834 1.00 43.72 422 LEU A CA 1
ATOM 3438 C C . LEU A 1 422 ? 5.987 11.517 3.900 1.00 43.72 422 LEU A C 1
ATOM 3440 O O . LEU A 1 422 ? 6.533 11.675 4.993 1.00 43.72 422 LEU A O 1
ATOM 3444 N N . CYS A 1 423 ? 6.659 11.205 2.780 1.00 48.94 423 CYS A N 1
ATOM 3445 C CA . CYS A 1 423 ? 8.131 11.184 2.712 1.00 48.94 423 CYS A CA 1
ATOM 3446 C C . CYS A 1 423 ? 8.716 12.230 3.674 1.00 48.94 423 CYS A C 1
ATOM 3448 O O . CYS A 1 423 ? 8.546 13.429 3.441 1.00 48.94 423 CYS A O 1
ATOM 3450 N N . LYS A 1 424 ? 9.246 11.775 4.822 1.00 50.56 424 LYS A N 1
ATOM 3451 C CA . LYS A 1 424 ? 9.342 12.628 6.027 1.00 50.56 424 LYS A CA 1
ATOM 3452 C C . LYS A 1 424 ? 10.224 13.838 5.740 1.00 50.56 424 LYS A C 1
ATOM 3454 O O . LYS A 1 424 ? 9.967 14.933 6.234 1.00 50.56 424 LYS A O 1
ATOM 3459 N N . TYR A 1 425 ? 11.244 13.567 4.932 1.00 68.00 425 TYR A N 1
ATOM 3460 C CA . TYR A 1 425 ? 12.248 14.452 4.380 1.00 68.00 425 TYR A CA 1
ATOM 3461 C C . TYR A 1 425 ? 13.145 13.626 3.427 1.00 68.00 425 TYR A C 1
ATOM 3463 O O . TYR A 1 425 ? 13.099 12.388 3.408 1.00 68.00 425 TYR A O 1
ATOM 3471 N N . SER A 1 426 ? 13.955 14.296 2.618 1.00 82.25 426 SER A N 1
ATOM 3472 C CA . SER A 1 426 ? 15.034 13.686 1.835 1.00 82.25 426 SER A CA 1
ATOM 3473 C C . SER A 1 426 ? 16.165 13.170 2.736 1.00 82.25 426 SER A C 1
ATOM 3475 O O . SER A 1 426 ? 16.312 13.582 3.889 1.00 82.25 426 SER A O 1
ATOM 3477 N N . LEU A 1 427 ? 17.015 12.284 2.213 1.00 86.38 427 LEU A N 1
ATOM 3478 C CA . LEU A 1 427 ? 18.227 11.857 2.908 1.00 86.38 427 LEU A CA 1
ATOM 3479 C C . LEU A 1 427 ? 19.112 13.068 3.236 1.00 86.38 427 LEU A C 1
ATOM 3481 O O . LEU A 1 427 ? 19.701 13.089 4.309 1.00 86.38 427 LEU A O 1
ATOM 3485 N N . GLY A 1 428 ? 19.151 14.093 2.378 1.00 84.75 428 GLY A N 1
ATOM 3486 C CA . GLY A 1 428 ? 19.889 15.336 2.643 1.00 84.75 428 GLY A CA 1
ATOM 3487 C C . GLY A 1 428 ? 19.424 16.037 3.921 1.00 84.75 428 GLY A C 1
ATOM 3488 O O . GLY A 1 428 ? 20.207 16.257 4.840 1.00 84.75 428 GLY A O 1
ATOM 3489 N N . GLU A 1 429 ? 18.121 16.275 4.041 1.00 81.06 429 GLU A N 1
ATOM 3490 C CA . GLU A 1 429 ? 17.514 16.864 5.243 1.00 81.06 429 GLU A CA 1
ATOM 3491 C C . GLU A 1 429 ? 17.723 15.992 6.501 1.00 81.06 429 GLU A C 1
ATOM 3493 O O . GLU A 1 429 ? 17.924 16.512 7.607 1.00 81.06 429 GLU A O 1
ATOM 3498 N N . TRP A 1 430 ? 17.724 14.658 6.355 1.00 85.06 430 TRP A N 1
ATOM 3499 C CA . TRP A 1 430 ? 18.066 13.753 7.457 1.00 85.06 430 TRP A CA 1
ATOM 3500 C C . TRP A 1 430 ? 19.519 13.918 7.899 1.00 85.06 430 TRP A C 1
ATOM 3502 O O . TRP A 1 430 ? 19.780 14.004 9.101 1.00 85.06 430 TRP A O 1
ATOM 3512 N N . LEU A 1 431 ? 20.454 13.960 6.946 1.00 85.62 431 LEU A N 1
ATOM 3513 C CA . LEU A 1 431 ? 21.884 14.118 7.208 1.00 85.62 431 LEU A CA 1
ATOM 3514 C C . LEU A 1 431 ? 22.165 15.442 7.920 1.00 85.62 431 LEU A C 1
ATOM 3516 O O . LEU A 1 431 ? 22.925 15.454 8.893 1.00 85.62 431 LEU A O 1
ATOM 3520 N N . ASP A 1 432 ? 21.489 16.511 7.497 1.00 83.12 432 ASP A N 1
ATOM 3521 C CA . ASP A 1 432 ? 21.558 17.829 8.122 1.00 83.12 432 ASP A CA 1
ATOM 3522 C C . ASP A 1 432 ? 21.042 17.845 9.557 1.00 83.12 432 ASP A C 1
ATOM 3524 O O . ASP A 1 432 ? 21.634 18.502 10.415 1.00 83.12 432 ASP A O 1
ATOM 3528 N N . SER A 1 433 ? 19.979 17.092 9.834 1.00 81.06 433 SER A N 1
ATOM 3529 C CA . SER A 1 433 ? 19.380 16.993 11.170 1.00 81.06 433 SER A CA 1
ATOM 3530 C C . SER A 1 433 ? 20.140 16.041 12.105 1.00 81.06 433 SER A C 1
ATOM 3532 O O . SER A 1 433 ? 19.968 16.095 13.320 1.00 81.06 433 SER A O 1
ATOM 3534 N N . ASN A 1 434 ? 20.987 15.159 11.564 1.00 82.69 434 ASN A N 1
ATOM 3535 C CA . ASN A 1 434 ? 21.659 14.087 12.304 1.00 82.69 434 ASN A CA 1
ATOM 3536 C C . ASN A 1 434 ? 23.179 14.205 12.199 1.00 82.69 434 ASN A C 1
ATOM 3538 O O . ASN A 1 434 ? 23.845 13.264 11.795 1.00 82.69 434 ASN A O 1
ATOM 3542 N N . ARG A 1 435 ? 23.756 15.357 12.546 1.00 80.94 435 ARG A N 1
ATOM 3543 C CA . ARG A 1 435 ? 25.203 15.613 12.375 1.00 80.94 435 ARG A CA 1
ATOM 3544 C C . ARG A 1 435 ? 26.099 14.834 13.344 1.00 80.94 435 ARG A C 1
ATOM 3546 O O . ARG A 1 435 ? 27.253 14.573 13.029 1.00 80.94 435 ARG A O 1
ATOM 3553 N N . ALA A 1 436 ? 25.585 14.464 14.515 1.00 75.81 436 ALA A N 1
ATOM 3554 C CA . ALA A 1 436 ? 26.358 13.769 15.541 1.00 75.81 436 ALA A CA 1
ATOM 3555 C C . ALA A 1 436 ? 26.593 12.290 15.186 1.00 75.81 436 ALA A C 1
ATOM 3557 O O . ALA A 1 436 ? 25.672 11.587 14.780 1.00 75.81 436 ALA A O 1
ATOM 3558 N N . SER A 1 437 ? 27.796 11.765 15.435 1.00 68.00 437 SER A N 1
ATOM 3559 C CA . SER A 1 437 ? 28.111 10.351 15.161 1.00 68.00 437 SER A CA 1
ATOM 3560 C C . SER A 1 437 ? 27.220 9.371 15.940 1.00 68.00 437 SER A C 1
ATOM 3562 O O . SER A 1 437 ? 26.926 8.281 15.459 1.00 68.00 437 SER A O 1
ATOM 3564 N N . ALA A 1 438 ? 26.725 9.768 17.118 1.00 69.62 438 ALA A N 1
ATOM 3565 C CA . ALA A 1 438 ? 25.823 8.954 17.936 1.00 69.62 438 ALA A CA 1
ATOM 3566 C C . ALA A 1 438 ? 24.442 8.714 17.290 1.00 69.62 438 ALA A C 1
ATOM 3568 O O . ALA A 1 438 ? 23.807 7.703 17.583 1.00 69.62 438 ALA A O 1
ATOM 3569 N N . SER A 1 439 ? 23.977 9.590 16.389 1.00 69.12 439 SER A N 1
ATOM 3570 C CA . SER A 1 439 ? 22.713 9.401 15.657 1.00 69.12 439 SER A CA 1
ATOM 3571 C C . SER A 1 439 ? 22.879 8.620 14.343 1.00 69.12 439 SER A C 1
ATOM 3573 O O . SER A 1 439 ? 21.902 8.376 13.632 1.00 69.12 439 SER A O 1
ATOM 3575 N N . ARG A 1 440 ? 24.104 8.168 14.033 1.00 79.31 440 ARG A N 1
ATOM 3576 C CA . ARG A 1 440 ? 24.509 7.529 12.770 1.00 79.31 440 ARG A CA 1
ATOM 3577 C C . ARG A 1 440 ? 24.961 6.084 12.975 1.00 79.31 440 ARG A C 1
ATOM 3579 O O . ARG A 1 440 ? 26.120 5.726 12.792 1.00 79.31 440 ARG A O 1
ATOM 3586 N N . SER A 1 441 ? 24.020 5.219 13.349 1.00 84.88 441 SER A N 1
ATOM 3587 C CA . SER A 1 441 ? 24.291 3.783 13.482 1.00 84.88 441 SER A CA 1
ATOM 3588 C C . SER A 1 441 ? 24.784 3.177 12.163 1.00 84.88 441 SER A C 1
ATOM 3590 O O . SER A 1 441 ? 24.089 3.223 11.144 1.00 84.88 441 SER A O 1
ATOM 3592 N N . LEU A 1 442 ? 25.948 2.520 12.202 1.00 83.44 442 LEU A N 1
ATOM 3593 C CA . LEU A 1 442 ? 26.523 1.831 11.045 1.00 83.44 442 LEU A CA 1
ATOM 3594 C C . LEU A 1 442 ? 25.588 0.745 10.489 1.00 83.44 442 LEU A C 1
ATOM 3596 O O . LEU A 1 442 ? 25.564 0.511 9.282 1.00 83.44 442 LEU A O 1
ATOM 3600 N N . HIS A 1 443 ? 24.801 0.092 11.350 1.00 82.31 443 HIS A N 1
ATOM 3601 C CA . HIS A 1 443 ? 23.809 -0.897 10.924 1.00 82.31 443 HIS A CA 1
ATOM 3602 C C . HIS A 1 443 ? 22.727 -0.253 10.048 1.00 82.31 443 HIS A C 1
ATOM 3604 O O . HIS A 1 443 ? 22.448 -0.736 8.950 1.00 82.31 443 HIS A O 1
ATOM 3610 N N . LYS A 1 444 ? 22.174 0.880 10.502 1.00 84.69 444 LYS A N 1
ATOM 3611 C CA . LYS A 1 444 ? 21.159 1.639 9.765 1.00 84.69 444 LYS A CA 1
ATOM 3612 C C . LYS A 1 444 ? 21.706 2.162 8.436 1.00 84.69 444 LYS A C 1
ATOM 3614 O O . LYS A 1 444 ? 21.083 1.960 7.399 1.00 84.69 444 LYS A O 1
ATOM 3619 N N . ILE A 1 445 ? 22.907 2.741 8.449 1.00 89.44 445 ILE A N 1
ATOM 3620 C CA . ILE A 1 445 ? 23.573 3.255 7.243 1.00 89.44 445 ILE A CA 1
ATOM 3621 C C . ILE A 1 445 ? 23.804 2.143 6.218 1.00 89.44 445 ILE A C 1
ATOM 3623 O O . ILE A 1 445 ? 23.453 2.311 5.055 1.00 89.44 445 ILE A O 1
ATOM 3627 N N . LYS A 1 446 ? 24.338 0.985 6.634 1.00 87.44 446 LYS A N 1
ATOM 3628 C CA . LYS A 1 446 ? 24.538 -0.168 5.738 1.00 87.44 446 LYS A CA 1
ATOM 3629 C C . LYS A 1 446 ? 23.220 -0.661 5.145 1.00 87.44 446 LYS A C 1
ATOM 3631 O O . LYS A 1 446 ? 23.168 -0.975 3.957 1.00 87.44 446 LYS A O 1
ATOM 3636 N N . HIS A 1 447 ? 22.171 -0.729 5.963 1.00 86.62 447 HIS A N 1
ATOM 3637 C CA . HIS A 1 447 ? 20.847 -1.147 5.520 1.00 86.62 447 HIS A CA 1
ATOM 3638 C C . HIS A 1 447 ? 20.283 -0.197 4.452 1.00 86.62 447 HIS A C 1
ATOM 3640 O O . HIS A 1 447 ? 19.923 -0.640 3.362 1.00 86.62 447 HIS A O 1
ATOM 3646 N N . TRP A 1 448 ? 20.290 1.106 4.726 1.00 91.75 448 TRP A N 1
ATOM 3647 C CA . TRP A 1 448 ? 19.846 2.151 3.805 1.00 91.75 448 TRP A CA 1
ATOM 3648 C C . TRP A 1 448 ? 20.676 2.198 2.521 1.00 91.75 448 TRP A C 1
ATOM 3650 O O . TRP A 1 448 ? 20.128 2.195 1.420 1.00 91.75 448 TRP A O 1
ATOM 3660 N N . PHE A 1 449 ? 22.002 2.152 2.635 1.00 95.31 449 PHE A N 1
ATOM 3661 C CA . PHE A 1 449 ? 22.889 2.202 1.477 1.00 95.31 449 PHE A CA 1
ATOM 3662 C C . PHE A 1 449 ? 22.708 0.995 0.547 1.00 95.31 449 PHE A C 1
ATOM 3664 O O . PHE A 1 449 ? 22.725 1.144 -0.674 1.00 95.31 449 PHE A O 1
ATOM 3671 N N . LYS A 1 450 ? 22.422 -0.194 1.100 1.00 91.62 450 LYS A N 1
ATOM 3672 C CA . LYS A 1 450 ? 22.070 -1.380 0.305 1.00 91.62 450 LYS A CA 1
ATOM 3673 C C . LYS A 1 450 ? 20.811 -1.157 -0.541 1.00 91.62 450 LYS A C 1
ATOM 3675 O O . LYS A 1 450 ? 20.768 -1.614 -1.682 1.00 91.62 450 LYS A O 1
ATOM 3680 N N . GLN A 1 451 ? 19.807 -0.452 -0.015 1.00 89.50 451 GLN A N 1
ATOM 3681 C CA . GLN A 1 451 ? 18.593 -0.126 -0.771 1.00 89.50 451 GLN A CA 1
ATOM 3682 C C . GLN A 1 451 ? 18.892 0.834 -1.928 1.00 89.50 451 GLN A C 1
ATOM 3684 O O . GLN A 1 451 ? 18.442 0.587 -3.049 1.00 89.50 451 GLN A O 1
ATOM 3689 N N . ILE A 1 452 ? 19.705 1.869 -1.682 1.00 95.00 452 ILE A N 1
ATOM 3690 C CA . ILE A 1 452 ? 20.134 2.828 -2.713 1.00 95.00 452 ILE A CA 1
ATOM 3691 C C . ILE A 1 452 ? 20.906 2.092 -3.819 1.00 95.00 452 ILE A C 1
ATOM 3693 O O . ILE A 1 452 ? 20.561 2.219 -4.992 1.00 95.00 452 ILE A O 1
ATOM 3697 N N . ILE A 1 453 ? 21.887 1.250 -3.467 1.00 96.19 453 ILE A N 1
ATOM 3698 C CA . ILE A 1 453 ? 22.639 0.448 -4.448 1.00 96.19 453 ILE A CA 1
ATOM 3699 C C . ILE A 1 453 ? 21.701 -0.449 -5.259 1.00 96.19 453 ILE A C 1
ATOM 3701 O O . ILE A 1 453 ? 21.837 -0.515 -6.478 1.00 96.19 453 ILE A O 1
ATOM 3705 N N . SER A 1 454 ? 20.747 -1.126 -4.611 1.00 92.50 454 SER A N 1
ATOM 3706 C CA . SER A 1 454 ? 19.780 -1.988 -5.303 1.00 92.50 454 SER A CA 1
ATOM 3707 C C . SER A 1 454 ? 18.980 -1.205 -6.347 1.00 92.50 454 SER A C 1
ATOM 3709 O O . SER A 1 454 ? 18.820 -1.661 -7.479 1.00 92.50 454 SER A O 1
ATOM 3711 N N . ALA A 1 455 ? 18.528 -0.000 -5.990 1.00 90.56 455 ALA A N 1
ATOM 3712 C CA . ALA A 1 455 ? 17.783 0.882 -6.880 1.00 90.56 455 ALA A CA 1
ATOM 3713 C C . ALA A 1 455 ? 18.628 1.358 -8.074 1.00 90.56 455 ALA A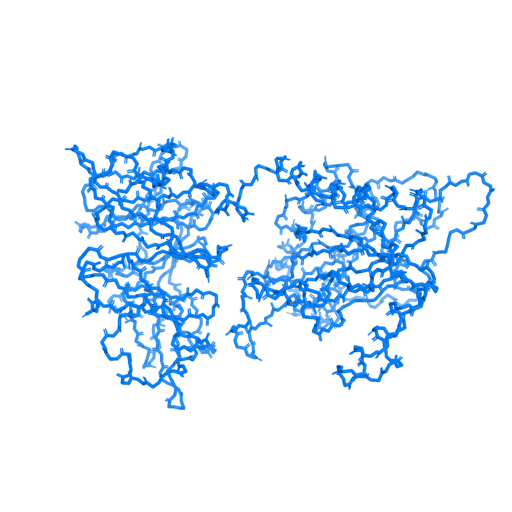 C 1
ATOM 3715 O O . ALA A 1 455 ? 18.178 1.279 -9.219 1.00 90.56 455 ALA A O 1
ATOM 3716 N N . ILE A 1 456 ? 19.870 1.785 -7.829 1.00 94.38 456 ILE A N 1
ATOM 3717 C CA . ILE A 1 456 ? 20.779 2.250 -8.886 1.00 94.38 456 ILE A CA 1
ATOM 3718 C C . ILE A 1 456 ? 21.200 1.101 -9.814 1.00 94.38 456 ILE A C 1
ATOM 3720 O O . ILE A 1 456 ? 21.150 1.232 -11.037 1.00 94.38 456 ILE A O 1
ATOM 3724 N N . ALA A 1 457 ? 21.515 -0.071 -9.260 1.00 89.94 457 ALA A N 1
ATOM 3725 C CA . ALA A 1 457 ? 21.823 -1.260 -10.049 1.00 89.94 457 ALA A CA 1
ATOM 3726 C C . ALA A 1 457 ? 20.643 -1.674 -10.945 1.00 89.94 457 ALA A C 1
ATOM 3728 O O . ALA A 1 457 ? 20.840 -2.071 -12.098 1.00 89.94 457 ALA A O 1
ATOM 3729 N N . TYR A 1 458 ? 19.411 -1.549 -10.440 1.00 87.69 458 TYR A N 1
ATOM 3730 C CA . TYR A 1 458 ? 18.202 -1.822 -11.212 1.00 87.69 458 TYR A CA 1
ATOM 3731 C C . TYR A 1 458 ? 18.068 -0.894 -12.429 1.00 87.69 458 TYR A C 1
ATOM 3733 O O . TYR A 1 458 ? 17.887 -1.386 -13.546 1.00 87.69 458 TYR A O 1
ATOM 3741 N N . ILE A 1 459 ? 18.199 0.428 -12.254 1.00 83.12 459 ILE A N 1
ATOM 3742 C CA . ILE A 1 459 ? 18.072 1.376 -13.377 1.00 83.12 459 ILE A CA 1
ATOM 3743 C C . ILE A 1 459 ? 19.221 1.224 -14.387 1.00 83.12 459 ILE A C 1
ATOM 3745 O O . ILE A 1 459 ? 18.978 1.275 -15.594 1.00 83.12 459 ILE A O 1
ATOM 3749 N N . HIS A 1 460 ? 20.439 0.904 -13.928 1.00 85.88 460 HIS A N 1
ATOM 3750 C CA . HIS A 1 460 ? 21.583 0.617 -14.805 1.00 85.88 460 HIS A CA 1
ATOM 3751 C C . HIS A 1 460 ? 21.337 -0.616 -15.674 1.00 85.88 460 HIS A C 1
ATOM 3753 O O . HIS A 1 460 ? 21.598 -0.584 -16.875 1.00 85.88 460 HIS A O 1
ATOM 3759 N N . LYS A 1 461 ? 20.758 -1.684 -15.106 1.00 82.19 461 LYS A N 1
ATOM 3760 C CA . LYS A 1 461 ? 20.355 -2.885 -15.860 1.00 82.19 461 LYS A CA 1
ATOM 3761 C C . LYS A 1 461 ? 19.299 -2.576 -16.929 1.00 82.19 461 LYS A C 1
ATOM 3763 O O . LYS A 1 461 ? 19.201 -3.293 -17.922 1.00 82.19 461 LYS A O 1
ATOM 3768 N N . LYS A 1 462 ? 18.515 -1.510 -16.745 1.00 76.25 462 LYS A N 1
ATOM 3769 C CA . LYS A 1 462 ? 17.537 -1.000 -17.720 1.00 76.25 462 LYS A CA 1
ATOM 3770 C C . LYS A 1 462 ? 18.135 0.009 -18.712 1.00 76.25 462 LYS A C 1
ATOM 3772 O O . LYS A 1 462 ? 17.390 0.573 -19.509 1.00 76.25 462 LYS A O 1
ATOM 3777 N N . GLY A 1 463 ? 19.454 0.226 -18.686 1.00 77.38 463 GLY A N 1
ATOM 3778 C CA . GLY A 1 463 ? 20.157 1.157 -19.574 1.00 77.38 463 GLY A CA 1
ATOM 3779 C C . GLY A 1 463 ? 19.971 2.633 -19.211 1.00 77.38 463 GLY A C 1
ATOM 3780 O O . GLY A 1 463 ? 20.269 3.503 -20.027 1.00 77.38 463 GLY A O 1
ATOM 3781 N N . ILE A 1 464 ? 19.467 2.926 -18.010 1.00 80.31 464 ILE A N 1
ATOM 3782 C CA . ILE A 1 464 ? 19.251 4.285 -17.510 1.00 80.31 464 ILE A CA 1
ATOM 3783 C C . ILE A 1 464 ? 20.417 4.667 -16.599 1.00 80.31 464 ILE A C 1
ATOM 3785 O O . ILE A 1 464 ? 20.872 3.857 -15.798 1.00 80.31 464 ILE A O 1
ATOM 3789 N N . ILE A 1 465 ? 20.874 5.912 -16.710 1.00 82.44 465 ILE A N 1
ATOM 3790 C CA . ILE A 1 465 ? 21.850 6.539 -15.809 1.00 82.44 465 ILE A CA 1
ATOM 3791 C C . 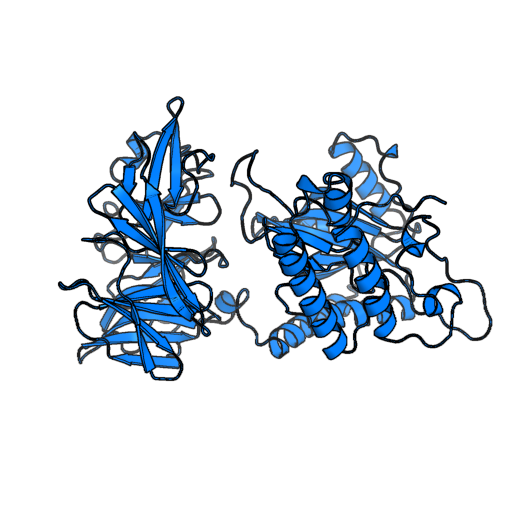ILE A 1 465 ? 21.104 7.663 -15.087 1.00 82.44 465 ILE A C 1
ATOM 3793 O O . ILE A 1 465 ? 20.388 8.412 -15.754 1.00 82.44 465 ILE A O 1
ATOM 3797 N N . HIS A 1 466 ? 21.250 7.781 -13.767 1.00 85.06 466 HIS A N 1
ATOM 3798 C CA . HIS A 1 466 ? 20.537 8.780 -12.967 1.00 85.06 466 HIS A CA 1
ATOM 3799 C C . HIS A 1 466 ? 21.027 10.207 -13.245 1.00 85.06 466 HIS A C 1
ATOM 3801 O O . HIS A 1 466 ? 20.210 11.111 -13.404 1.00 85.06 466 HIS A O 1
ATOM 3807 N N . ARG A 1 467 ? 22.351 10.409 -13.335 1.00 79.56 467 ARG A N 1
ATOM 3808 C CA . ARG A 1 467 ? 23.052 11.670 -13.685 1.00 79.56 467 ARG A CA 1
ATOM 3809 C C . ARG A 1 467 ? 23.005 12.796 -12.648 1.00 79.56 467 ARG A C 1
ATOM 3811 O O . ARG A 1 467 ? 23.955 13.565 -12.588 1.00 79.56 467 ARG A O 1
ATOM 3818 N N . ASP A 1 468 ? 21.956 12.879 -11.839 1.00 80.31 468 ASP A N 1
ATOM 3819 C CA . ASP A 1 468 ? 21.830 13.842 -10.726 1.00 80.31 468 ASP A CA 1
ATOM 3820 C C . ASP A 1 468 ? 21.609 13.120 -9.384 1.00 80.31 468 ASP A C 1
ATOM 3822 O O . ASP A 1 468 ? 20.686 13.417 -8.629 1.00 80.31 468 ASP A O 1
ATOM 3826 N N . LEU A 1 469 ? 22.379 12.060 -9.116 1.00 88.12 469 LEU A N 1
ATOM 3827 C CA . LEU A 1 469 ? 22.224 11.307 -7.872 1.00 88.12 469 LEU A CA 1
ATOM 3828 C C . LEU A 1 469 ? 22.830 12.096 -6.702 1.00 88.12 469 LEU A C 1
ATOM 3830 O O . LEU A 1 469 ? 24.031 12.345 -6.673 1.00 88.12 469 LEU A O 1
ATOM 3834 N N . LYS A 1 470 ? 21.996 12.461 -5.726 1.00 87.12 470 LYS A N 1
ATOM 3835 C CA . LYS A 1 470 ? 22.375 13.218 -4.522 1.00 87.12 470 LYS A CA 1
ATOM 3836 C C . LYS A 1 470 ? 21.427 12.907 -3.359 1.00 87.12 470 LYS A C 1
ATOM 3838 O O . LYS A 1 470 ? 20.316 12.437 -3.617 1.00 87.12 470 LYS A O 1
ATOM 3843 N N . PRO A 1 471 ? 21.789 13.202 -2.096 1.00 88.88 471 PRO A N 1
ATOM 3844 C CA . PRO A 1 471 ? 20.923 12.931 -0.946 1.00 88.88 471 PRO A CA 1
ATOM 3845 C C . PRO A 1 471 ? 19.535 13.583 -1.034 1.00 88.88 471 PRO A C 1
ATOM 3847 O O . PRO A 1 471 ? 18.558 13.004 -0.566 1.00 88.88 471 PRO A O 1
ATOM 3850 N N . ALA A 1 472 ? 19.417 14.750 -1.675 1.00 81.94 472 ALA A N 1
ATOM 3851 C CA . ALA A 1 472 ? 18.129 15.413 -1.897 1.00 81.94 472 ALA A CA 1
ATOM 3852 C C . ALA A 1 472 ? 17.172 14.605 -2.804 1.00 81.94 472 ALA A C 1
ATOM 3854 O O . ALA A 1 472 ? 15.957 14.702 -2.653 1.00 81.94 472 ALA A O 1
ATOM 3855 N N . ASN A 1 473 ? 17.714 13.758 -3.689 1.00 85.81 473 ASN A N 1
ATOM 3856 C CA . ASN A 1 473 ? 16.955 12.908 -4.616 1.00 85.81 473 ASN A CA 1
ATOM 3857 C C . ASN A 1 473 ? 16.716 11.487 -4.059 1.00 85.81 473 ASN A C 1
ATOM 3859 O O . ASN A 1 473 ? 16.315 10.573 -4.781 1.00 85.81 473 ASN A O 1
ATOM 3863 N N . ILE A 1 474 ? 16.966 11.272 -2.763 1.00 88.38 474 ILE A N 1
ATOM 3864 C CA . ILE A 1 474 ? 16.698 10.011 -2.063 1.00 88.38 474 ILE A CA 1
ATOM 3865 C C . ILE A 1 474 ? 15.688 10.305 -0.961 1.00 88.38 474 ILE A C 1
ATOM 3867 O O . ILE A 1 474 ? 15.989 11.002 0.001 1.00 88.38 474 ILE A O 1
ATOM 3871 N N . LEU A 1 475 ? 14.477 9.782 -1.099 1.00 84.56 475 LEU A N 1
ATOM 3872 C CA . LEU A 1 475 ? 13.376 10.020 -0.174 1.00 84.56 475 LEU A CA 1
ATOM 3873 C C . LEU A 1 475 ? 13.322 8.930 0.893 1.00 84.56 475 LEU A C 1
ATOM 3875 O O . LEU A 1 475 ? 13.427 7.743 0.579 1.00 84.56 475 LEU A O 1
ATOM 3879 N N . ILE A 1 476 ? 13.095 9.330 2.143 1.00 80.31 476 ILE A N 1
ATOM 3880 C CA . ILE A 1 476 ? 12.760 8.407 3.231 1.00 80.31 476 ILE A CA 1
ATOM 3881 C C . ILE A 1 476 ? 11.240 8.236 3.229 1.00 80.31 476 ILE A C 1
ATOM 3883 O O . ILE A 1 476 ? 10.509 9.152 3.606 1.00 80.31 476 ILE A O 1
ATOM 3887 N N . PHE A 1 477 ? 10.776 7.086 2.740 1.00 66.56 477 PHE A N 1
ATOM 3888 C CA . PHE A 1 477 ? 9.360 6.780 2.516 1.00 66.56 477 PHE A CA 1
ATOM 3889 C C . PHE A 1 477 ? 8.674 6.259 3.789 1.00 66.56 477 PHE A C 1
ATOM 3891 O O . PHE A 1 477 ? 7.585 6.703 4.125 1.00 66.56 477 PHE A O 1
ATOM 3898 N N . GLU A 1 478 ? 9.350 5.377 4.527 1.00 66.62 478 GLU A N 1
ATOM 3899 C CA . GLU A 1 478 ? 8.984 4.881 5.865 1.00 66.62 478 GLU A CA 1
ATOM 3900 C C . GLU A 1 478 ? 10.256 4.846 6.734 1.00 66.62 478 GLU A C 1
ATOM 3902 O O . GLU A 1 478 ? 11.349 5.030 6.195 1.00 66.62 478 GLU A O 1
ATOM 3907 N N . GLU A 1 479 ? 10.158 4.609 8.053 1.00 62.50 479 GLU A N 1
ATOM 3908 C CA . GLU A 1 479 ? 11.304 4.720 8.989 1.00 62.50 479 GLU A CA 1
ATOM 3909 C C . GLU A 1 479 ? 12.567 3.950 8.552 1.00 62.50 479 GLU A C 1
ATOM 3911 O O . GLU A 1 479 ? 13.673 4.400 8.868 1.00 62.50 479 GLU A O 1
ATOM 3916 N N . ASP A 1 480 ? 12.415 2.876 7.766 1.00 73.81 480 ASP A N 1
ATOM 3917 C CA . ASP A 1 480 ? 13.514 2.087 7.201 1.00 73.81 480 ASP A CA 1
ATOM 3918 C C . ASP A 1 480 ? 13.447 1.860 5.677 1.00 73.81 480 ASP A C 1
ATOM 3920 O O . ASP A 1 480 ? 14.203 1.044 5.156 1.00 73.81 480 ASP A O 1
ATOM 3924 N N . THR A 1 481 ? 12.622 2.602 4.930 1.00 78.50 481 THR A N 1
ATOM 3925 C CA . THR A 1 481 ? 12.478 2.418 3.469 1.00 78.50 481 THR A CA 1
ATOM 3926 C C . THR A 1 481 ? 12.936 3.654 2.699 1.00 78.50 481 THR A C 1
ATOM 3928 O O . THR A 1 481 ? 12.353 4.729 2.845 1.00 78.50 481 THR A O 1
ATOM 3931 N N . LEU A 1 482 ? 13.938 3.498 1.826 1.00 85.81 482 LEU A N 1
ATOM 3932 C CA . LEU A 1 482 ? 14.439 4.552 0.940 1.00 85.81 482 LEU A CA 1
ATOM 3933 C C . LEU A 1 482 ? 13.948 4.380 -0.496 1.00 85.81 482 LEU A C 1
ATOM 3935 O O . LEU A 1 482 ? 13.930 3.271 -1.030 1.00 85.81 482 LEU A O 1
ATOM 3939 N N . LYS A 1 483 ? 13.621 5.494 -1.154 1.00 85.25 483 LYS A N 1
ATOM 3940 C CA . LYS A 1 483 ? 13.247 5.529 -2.571 1.00 85.25 483 LYS A CA 1
ATOM 3941 C C . LYS A 1 483 ? 14.004 6.617 -3.317 1.00 85.25 483 LYS A C 1
ATOM 3943 O O . LYS A 1 483 ? 13.934 7.785 -2.954 1.00 85.25 483 LYS A O 1
ATOM 3948 N N . VAL A 1 484 ? 14.685 6.242 -4.391 1.00 87.94 484 VAL A N 1
ATOM 3949 C CA . VAL A 1 484 ? 15.333 7.185 -5.308 1.00 87.94 484 VAL A CA 1
ATOM 3950 C C . VAL A 1 484 ? 14.271 7.832 -6.200 1.00 87.94 484 VAL A C 1
ATOM 3952 O O . VAL A 1 484 ? 13.382 7.144 -6.717 1.00 87.94 484 VAL A O 1
ATOM 3955 N N . CYS A 1 485 ? 14.354 9.150 -6.361 1.00 82.12 485 CYS A N 1
ATOM 3956 C CA . CYS A 1 485 ? 13.449 9.965 -7.162 1.00 82.12 485 CYS A CA 1
ATOM 3957 C C . CYS A 1 485 ? 14.220 10.832 -8.171 1.00 82.12 485 CYS A C 1
ATOM 3959 O O . CYS A 1 485 ? 15.440 10.811 -8.216 1.00 82.12 485 CYS A O 1
ATOM 3961 N N . ASP A 1 486 ? 13.479 11.577 -8.991 1.00 74.31 486 ASP A N 1
ATOM 3962 C CA . ASP A 1 486 ? 14.009 12.531 -9.974 1.00 74.31 486 ASP A CA 1
ATOM 3963 C C . ASP A 1 486 ? 15.015 11.950 -10.990 1.00 74.31 486 ASP A C 1
ATOM 3965 O O . ASP A 1 486 ? 16.155 12.389 -11.147 1.00 74.31 486 ASP A O 1
ATOM 3969 N N . LEU A 1 487 ? 14.557 10.923 -11.708 1.00 66.81 487 LEU A N 1
ATOM 3970 C CA . LEU A 1 487 ? 15.327 10.254 -12.750 1.00 66.81 487 LEU A CA 1
ATOM 3971 C C . LEU A 1 487 ? 15.367 11.098 -14.028 1.00 66.81 487 LEU A C 1
ATOM 3973 O O . LEU A 1 487 ? 14.376 11.159 -14.750 1.00 66.81 487 LEU A O 1
ATOM 3977 N N . GLY A 1 488 ? 16.523 11.685 -14.343 1.00 58.47 488 GLY A N 1
ATOM 3978 C CA . GLY A 1 488 ? 16.888 12.151 -15.691 1.00 58.47 488 GLY A CA 1
ATOM 3979 C C . GLY A 1 488 ? 16.114 13.338 -16.285 1.00 58.47 488 GLY A C 1
ATOM 3980 O O . GLY A 1 488 ? 16.643 13.965 -17.189 1.00 58.47 488 GLY A O 1
ATOM 3981 N N . LEU A 1 489 ? 14.955 13.720 -15.739 1.00 53.00 489 LEU A N 1
ATOM 3982 C CA . LEU A 1 489 ? 14.043 14.746 -16.278 1.00 53.00 489 LEU A CA 1
ATOM 3983 C C . LEU A 1 489 ? 14.568 16.193 -16.275 1.00 53.00 489 LEU A C 1
ATOM 3985 O O . LEU A 1 489 ? 13.857 17.111 -16.686 1.00 53.00 489 LEU A O 1
ATOM 3989 N N . SER A 1 490 ? 15.767 16.423 -15.745 1.00 43.75 490 SER A N 1
ATOM 3990 C CA . SER A 1 490 ? 16.283 17.760 -15.430 1.00 43.75 490 SER A CA 1
ATOM 3991 C C . SER A 1 490 ? 17.362 18.250 -16.400 1.00 43.75 490 SER A C 1
ATOM 3993 O O . SER A 1 490 ? 17.836 19.373 -16.247 1.00 43.75 490 SER A O 1
ATOM 3995 N N . THR A 1 491 ? 17.763 17.449 -17.393 1.00 41.75 491 THR A N 1
ATOM 3996 C CA . THR A 1 491 ? 18.815 17.840 -18.348 1.00 41.75 491 THR A CA 1
ATOM 3997 C C . THR A 1 491 ? 18.431 17.463 -19.782 1.00 41.75 491 THR A C 1
ATOM 3999 O O . THR A 1 491 ? 18.621 16.298 -20.144 1.00 41.75 491 THR A O 1
ATOM 4002 N N . PRO A 1 492 ? 17.923 18.403 -20.607 1.00 36.44 492 PRO A N 1
ATOM 4003 C CA . PRO A 1 492 ? 17.765 18.165 -22.040 1.00 36.44 492 PRO A CA 1
ATOM 4004 C C . PRO A 1 492 ? 19.119 17.819 -22.660 1.00 36.44 492 PRO A C 1
ATOM 4006 O O . PRO A 1 492 ? 20.168 18.341 -22.263 1.00 36.44 492 PRO A O 1
ATOM 4009 N N . ARG A 1 493 ? 19.111 16.884 -23.608 1.00 37.75 493 ARG A N 1
ATOM 4010 C CA . ARG A 1 493 ? 20.321 16.274 -24.163 1.00 37.75 493 ARG A CA 1
ATOM 4011 C C . ARG A 1 493 ? 20.785 17.041 -25.400 1.00 37.75 493 ARG A C 1
ATOM 4013 O O . ARG A 1 493 ? 21.047 16.438 -26.430 1.00 37.75 493 ARG A O 1
ATOM 4020 N N . VAL A 1 494 ? 20.953 18.358 -25.296 1.00 31.86 494 VAL A N 1
ATOM 4021 C CA . VAL A 1 494 ? 21.498 19.136 -26.417 1.00 31.86 494 VAL A CA 1
ATOM 4022 C C . VAL A 1 494 ? 23.019 18.988 -26.427 1.00 31.86 494 VAL A C 1
ATOM 4024 O O . VAL A 1 494 ? 23.741 19.667 -25.700 1.00 31.86 494 VAL A O 1
ATOM 4027 N N . VAL A 1 495 ? 23.508 18.048 -27.232 1.00 29.58 495 VAL A N 1
ATOM 4028 C CA . VAL A 1 495 ? 24.867 18.102 -27.775 1.00 29.58 495 VAL A CA 1
ATOM 4029 C C . VAL A 1 495 ? 24.701 18.335 -29.270 1.00 29.58 495 VAL A C 1
ATOM 4031 O O . VAL A 1 495 ? 24.686 17.383 -30.044 1.00 29.58 495 VAL A O 1
ATOM 4034 N N . GLU A 1 496 ? 24.524 19.593 -29.669 1.00 27.91 496 GLU A N 1
ATOM 4035 C CA . GLU A 1 496 ? 24.803 19.984 -31.048 1.00 27.91 496 GLU A CA 1
ATOM 4036 C C . GLU A 1 496 ? 26.281 20.368 -31.161 1.00 27.91 496 GLU A C 1
ATOM 4038 O O . GLU A 1 496 ? 26.831 21.094 -30.325 1.00 27.91 496 GLU A O 1
ATOM 4043 N N . GLU A 1 497 ? 26.941 19.848 -32.195 1.00 32.97 497 GLU A N 1
ATOM 4044 C CA . GLU A 1 497 ? 28.257 20.313 -32.616 1.00 32.97 497 GLU A CA 1
ATOM 4045 C C . GLU A 1 497 ? 28.132 21.764 -33.099 1.00 32.97 497 GLU A C 1
ATOM 4047 O O . GLU A 1 497 ? 27.763 22.032 -34.236 1.00 32.97 497 GLU A O 1
ATOM 4052 N N . GLY A 1 498 ? 28.459 22.701 -32.207 1.00 36.97 498 GLY A N 1
ATOM 4053 C CA . GLY A 1 498 ? 28.633 24.115 -32.532 1.00 36.97 498 GLY A CA 1
ATOM 4054 C C . GLY A 1 498 ? 27.380 24.976 -32.368 1.00 36.97 498 GLY A C 1
ATOM 4055 O O . GLY A 1 498 ? 26.808 25.423 -33.352 1.00 36.97 498 GLY A O 1
ATOM 4056 N N . GLY A 1 499 ? 27.009 25.319 -31.129 1.00 27.25 499 GLY A N 1
ATOM 4057 C CA . GLY A 1 499 ? 26.016 26.373 -30.890 1.00 27.25 499 GLY A CA 1
ATOM 4058 C C . GLY A 1 499 ? 25.503 26.460 -29.453 1.00 27.25 499 GLY A C 1
ATOM 4059 O O . GLY A 1 499 ? 24.713 25.632 -29.035 1.00 27.25 499 GLY A O 1
ATOM 4060 N N . THR A 1 500 ? 25.954 27.495 -28.736 1.00 27.14 500 THR A N 1
ATOM 4061 C CA . THR A 1 500 ? 25.433 28.088 -27.479 1.00 27.14 500 THR A CA 1
ATOM 4062 C C . THR A 1 500 ? 25.039 27.173 -26.309 1.00 27.14 500 THR A C 1
ATOM 4064 O O . THR A 1 500 ? 24.060 26.440 -26.341 1.00 27.14 500 THR A O 1
ATOM 4067 N N . GLU A 1 501 ? 25.800 27.339 -25.221 1.00 30.55 501 GLU A N 1
ATOM 4068 C CA . GLU A 1 501 ? 25.644 26.772 -23.878 1.00 30.55 501 GLU A CA 1
ATOM 4069 C C . GLU A 1 501 ? 24.191 26.474 -23.469 1.00 30.55 501 GLU A C 1
ATOM 4071 O O . GLU A 1 501 ? 23.402 27.376 -23.186 1.00 30.55 501 GLU A O 1
ATOM 4076 N N . GLY A 1 502 ? 23.856 25.186 -23.348 1.00 31.06 502 GLY A N 1
ATOM 4077 C CA . GLY A 1 502 ? 22.667 24.769 -22.613 1.00 31.06 502 GLY A CA 1
ATOM 4078 C C . GLY A 1 502 ? 22.752 25.299 -21.182 1.00 31.06 502 GLY A C 1
ATOM 4079 O O . GLY A 1 502 ? 23.762 25.093 -20.505 1.00 31.06 502 GLY A O 1
ATOM 4080 N N . TYR A 1 503 ? 21.712 26.005 -20.731 1.00 32.81 503 TYR A N 1
ATOM 4081 C CA . TYR A 1 503 ? 21.637 26.586 -19.392 1.00 32.81 503 TYR A CA 1
ATOM 4082 C C . TYR A 1 503 ? 21.850 25.505 -18.323 1.00 32.81 503 TYR A C 1
ATOM 4084 O O . TYR A 1 503 ? 20.941 24.760 -17.957 1.00 32.81 503 TYR A O 1
ATOM 4092 N N . ARG A 1 504 ? 23.084 25.428 -17.819 1.00 40.81 504 ARG A N 1
ATOM 4093 C CA . ARG A 1 504 ? 23.462 24.644 -16.645 1.00 40.81 504 ARG A CA 1
ATOM 4094 C C . ARG A 1 504 ? 22.734 25.236 -15.441 1.00 40.81 504 ARG A C 1
ATOM 4096 O O . ARG A 1 504 ? 22.794 26.443 -15.215 1.00 40.81 504 ARG A O 1
ATOM 4103 N N . THR A 1 505 ? 22.060 24.403 -14.652 1.00 40.31 505 THR A N 1
ATOM 4104 C CA . THR A 1 505 ? 21.484 24.813 -13.365 1.00 40.31 505 THR A CA 1
ATOM 4105 C C . THR A 1 505 ? 22.618 25.177 -12.405 1.00 40.31 505 THR A C 1
ATOM 4107 O O . THR A 1 505 ? 23.168 24.319 -11.717 1.00 40.31 505 THR A O 1
ATOM 4110 N N . GLY A 1 506 ? 23.001 26.453 -12.398 1.00 32.53 506 GLY A N 1
ATOM 4111 C CA . GLY A 1 506 ? 23.987 27.044 -11.498 1.00 32.53 506 GLY A CA 1
ATOM 4112 C C . GLY A 1 506 ? 23.448 27.233 -10.081 1.00 32.53 506 GLY A C 1
ATOM 4113 O O . GLY A 1 506 ? 23.424 28.351 -9.578 1.00 32.53 506 GLY A O 1
ATOM 4114 N N . GLU A 1 507 ? 23.019 26.151 -9.432 1.00 36.00 507 GLU A N 1
ATOM 4115 C CA . GLU A 1 507 ? 22.901 26.121 -7.975 1.00 36.00 507 GLU A CA 1
ATOM 4116 C C . GLU A 1 507 ? 24.130 25.416 -7.406 1.00 36.00 507 GLU A C 1
ATOM 4118 O O . GLU A 1 507 ? 24.424 24.265 -7.734 1.00 36.00 507 GLU A O 1
ATOM 4123 N N . ILE A 1 508 ? 24.841 26.137 -6.540 1.00 37.16 508 ILE A N 1
ATOM 4124 C CA . ILE A 1 508 ? 26.137 25.805 -5.926 1.00 37.16 508 ILE A CA 1
ATOM 4125 C C . ILE A 1 508 ? 26.172 24.386 -5.301 1.00 37.16 508 ILE A C 1
ATOM 4127 O O . ILE A 1 508 ? 27.242 23.797 -5.181 1.00 37.16 508 ILE A O 1
ATOM 4131 N N . GLY A 1 509 ? 25.016 23.790 -4.970 1.00 39.78 509 GLY A N 1
ATOM 4132 C CA . GLY A 1 509 ? 24.899 22.436 -4.409 1.00 39.78 509 GLY A CA 1
ATOM 4133 C C . GLY A 1 509 ? 24.897 21.261 -5.408 1.00 39.78 509 GLY A C 1
ATOM 4134 O O . GLY A 1 509 ? 25.177 20.137 -5.003 1.00 39.78 509 GLY A O 1
ATOM 4135 N N . THR A 1 510 ? 24.623 21.468 -6.704 1.00 53.66 510 THR A N 1
ATOM 4136 C CA . THR A 1 510 ? 24.502 20.360 -7.692 1.00 53.66 510 THR A CA 1
ATOM 4137 C C . THR A 1 510 ? 25.863 19.813 -8.154 1.00 53.66 510 THR A C 1
ATOM 4139 O O . THR A 1 510 ? 25.970 18.671 -8.591 1.00 53.66 510 THR A O 1
ATOM 4142 N N . VAL A 1 511 ? 26.936 20.591 -7.996 1.00 61.88 511 VAL A N 1
ATOM 4143 C CA . VAL A 1 511 ? 28.292 20.218 -8.441 1.00 61.88 511 VAL A CA 1
ATOM 4144 C C . VAL A 1 511 ? 28.956 19.198 -7.501 1.00 61.88 511 VAL A C 1
ATOM 4146 O O . VAL A 1 511 ? 29.842 18.459 -7.920 1.00 61.88 511 VAL A O 1
ATOM 4149 N N . MET A 1 512 ? 28.518 19.112 -6.240 1.00 74.12 512 MET A N 1
ATOM 4150 C CA . MET A 1 512 ? 29.244 18.382 -5.189 1.00 74.12 512 MET A CA 1
ATOM 4151 C C . MET A 1 512 ? 29.280 16.863 -5.383 1.00 74.12 512 MET A C 1
ATOM 4153 O O . MET A 1 512 ? 30.274 16.230 -5.045 1.00 74.12 512 MET A O 1
ATOM 4157 N N . TYR A 1 513 ? 28.219 16.282 -5.947 1.00 83.25 513 TYR A N 1
ATOM 4158 C CA . TYR A 1 513 ? 28.124 14.836 -6.202 1.00 83.25 513 TYR A CA 1
ATOM 4159 C C . TYR A 1 513 ? 28.458 14.474 -7.654 1.00 83.25 513 TYR A C 1
ATOM 4161 O O . TYR A 1 513 ? 28.402 13.305 -8.037 1.00 83.25 513 TYR A O 1
ATOM 4169 N N . MET A 1 514 ? 28.798 15.479 -8.466 1.00 82.88 514 MET A N 1
ATOM 4170 C CA . MET A 1 514 ? 29.065 15.326 -9.886 1.00 82.88 514 MET A CA 1
ATOM 4171 C C . MET A 1 514 ? 30.422 14.655 -10.104 1.00 82.88 514 MET A C 1
ATOM 4173 O O . MET A 1 514 ? 31.444 15.061 -9.550 1.00 82.88 514 MET A O 1
ATOM 4177 N N . SER A 1 515 ? 30.434 13.624 -10.945 1.00 83.38 515 SER A N 1
ATOM 4178 C CA . SER A 1 515 ? 31.675 12.945 -11.322 1.00 83.38 515 SER A CA 1
ATOM 4179 C C . SER A 1 515 ? 32.611 13.870 -12.124 1.00 83.38 515 SER A C 1
ATOM 4181 O O . SER A 1 515 ? 32.130 14.764 -12.831 1.00 83.38 515 SER A O 1
ATOM 4183 N N . PRO A 1 516 ? 33.945 13.691 -12.061 1.00 82.81 516 PRO A N 1
ATOM 4184 C CA . PRO A 1 516 ? 34.891 14.526 -12.807 1.00 82.81 516 PRO A CA 1
ATOM 4185 C C . PRO A 1 516 ? 34.598 14.586 -14.314 1.00 82.81 516 PRO A C 1
ATOM 4187 O O . PRO A 1 516 ? 34.700 15.647 -14.928 1.00 82.81 516 PRO A O 1
ATOM 4190 N N . GLU A 1 517 ? 34.169 13.472 -14.909 1.00 76.06 517 GLU A N 1
ATOM 4191 C CA . GLU A 1 517 ? 33.809 13.393 -16.325 1.00 76.06 517 GLU A CA 1
ATOM 4192 C C . GLU A 1 517 ? 32.568 14.224 -16.693 1.00 76.06 517 GLU A C 1
ATOM 4194 O O . GLU A 1 517 ? 32.485 14.737 -17.811 1.00 76.06 517 GLU A O 1
ATOM 4199 N N . GLN A 1 518 ? 31.631 14.413 -15.759 1.00 73.19 518 GLN A N 1
ATOM 4200 C CA . GLN A 1 518 ? 30.492 15.313 -15.948 1.00 73.19 518 GLN A CA 1
ATOM 4201 C C . GLN A 1 518 ? 30.908 16.785 -15.816 1.00 73.19 518 GLN A C 1
ATOM 4203 O O . GLN A 1 518 ? 30.441 17.616 -16.594 1.00 73.19 518 GLN A O 1
ATOM 4208 N N . ASN A 1 519 ? 31.811 17.102 -14.881 1.00 68.12 519 ASN A N 1
ATOM 4209 C CA . ASN A 1 519 ? 32.275 18.472 -14.632 1.00 68.12 519 ASN A CA 1
ATOM 4210 C C . ASN A 1 519 ? 33.060 19.070 -15.811 1.00 68.12 519 ASN A C 1
ATOM 4212 O O . ASN A 1 519 ? 32.949 20.261 -16.089 1.00 68.12 519 ASN A O 1
ATOM 4216 N N . VAL A 1 520 ? 33.821 18.247 -16.537 1.00 65.81 520 VAL A N 1
ATOM 4217 C CA . VAL A 1 520 ? 34.628 18.686 -17.696 1.00 65.81 520 VAL A CA 1
ATOM 4218 C C . VAL A 1 520 ? 33.828 18.631 -19.014 1.00 65.81 520 VAL A C 1
ATOM 4220 O O . VAL A 1 520 ? 34.364 18.913 -20.080 1.00 65.81 520 VAL A O 1
ATOM 4223 N N . ALA A 1 521 ? 32.528 18.307 -18.959 1.00 59.12 521 ALA A N 1
ATOM 4224 C CA . ALA A 1 521 ? 31.660 18.134 -20.129 1.00 59.12 521 ALA A CA 1
ATOM 4225 C C . ALA A 1 521 ? 32.249 17.175 -21.179 1.00 59.12 521 ALA A C 1
ATOM 4227 O O . ALA A 1 521 ? 32.215 17.446 -22.381 1.00 59.12 521 ALA A O 1
ATOM 4228 N N . PHE A 1 522 ? 32.785 16.031 -20.734 1.00 55.09 522 PHE A N 1
ATOM 4229 C CA . PHE A 1 522 ? 33.205 14.998 -21.674 1.00 55.09 522 PHE A CA 1
ATOM 4230 C C . PHE A 1 522 ? 31.993 14.521 -22.496 1.00 55.09 522 PHE A C 1
ATOM 4232 O O . PHE A 1 522 ? 30.943 14.219 -21.923 1.00 55.09 522 PHE A O 1
ATOM 4239 N N . PRO A 1 523 ? 32.128 14.367 -23.826 1.00 51.28 523 PRO A N 1
ATOM 4240 C CA . PRO A 1 523 ? 31.013 13.993 -24.702 1.00 51.28 523 PRO A CA 1
ATOM 4241 C C . PRO A 1 523 ? 30.463 12.580 -24.433 1.00 51.28 523 PRO A C 1
ATOM 4243 O O . PRO A 1 523 ? 29.416 12.206 -24.962 1.00 51.28 523 PRO A O 1
ATOM 4246 N N . LYS A 1 524 ? 31.149 11.771 -23.613 1.00 56.19 524 LYS A N 1
ATOM 4247 C CA . LYS A 1 524 ? 30.729 10.419 -23.229 1.00 56.19 524 LYS A CA 1
ATOM 4248 C C . LYS A 1 524 ? 30.942 10.198 -21.732 1.00 56.19 524 LYS A C 1
ATOM 4250 O O . LYS A 1 524 ? 32.076 10.137 -21.273 1.00 56.19 524 LYS A O 1
ATOM 4255 N N . TYR A 1 525 ? 29.850 9.996 -21.002 1.00 66.50 525 TYR A N 1
ATOM 4256 C CA . TYR A 1 525 ? 29.841 9.522 -19.616 1.00 66.50 525 TYR A CA 1
ATOM 4257 C C . TYR A 1 525 ? 29.031 8.220 -19.512 1.00 66.50 525 TYR A C 1
ATOM 4259 O O . TYR A 1 525 ? 28.218 7.903 -20.385 1.00 66.50 525 TYR A O 1
ATOM 4267 N N . SER A 1 526 ? 29.292 7.424 -18.473 1.00 78.38 526 SER A N 1
ATOM 4268 C CA . SER A 1 526 ? 28.742 6.068 -18.307 1.00 78.38 526 SER A CA 1
ATOM 4269 C C . SER A 1 526 ? 28.000 5.920 -16.979 1.00 78.38 526 SER A C 1
ATOM 4271 O O . SER A 1 526 ? 27.981 6.836 -16.164 1.00 78.38 526 SER A O 1
ATOM 4273 N N . SER A 1 527 ? 27.430 4.743 -16.711 1.00 84.12 527 SER A N 1
ATOM 4274 C CA . SER A 1 527 ? 26.819 4.429 -15.411 1.00 84.12 527 SER A CA 1
ATOM 4275 C C . SER A 1 527 ? 27.774 4.589 -14.216 1.00 84.12 527 SER A C 1
ATOM 4277 O O . SER A 1 527 ? 27.321 4.696 -13.078 1.00 84.12 527 SER A O 1
ATOM 4279 N N . LYS A 1 528 ? 29.095 4.653 -14.455 1.00 88.88 528 LYS A N 1
ATOM 4280 C CA . LYS A 1 528 ? 30.115 4.904 -13.422 1.00 88.88 528 LYS A CA 1
ATOM 4281 C C . LYS A 1 528 ? 30.011 6.282 -12.776 1.00 88.88 528 LYS A C 1
ATOM 4283 O O . LYS A 1 528 ? 30.402 6.420 -11.622 1.00 88.88 528 LYS A O 1
ATOM 4288 N N . THR A 1 529 ? 29.393 7.236 -13.457 1.00 85.88 529 THR A N 1
ATOM 4289 C CA . THR A 1 529 ? 29.038 8.531 -12.889 1.00 85.88 529 THR A CA 1
ATOM 4290 C C . THR A 1 529 ? 28.176 8.391 -11.627 1.00 85.88 529 THR A C 1
ATOM 4292 O O . THR A 1 529 ? 28.488 8.984 -10.598 1.00 85.88 529 THR A O 1
ATOM 4295 N N . ASP A 1 530 ? 27.146 7.537 -11.651 1.00 88.88 530 ASP A N 1
ATOM 4296 C CA . ASP A 1 530 ? 26.299 7.317 -10.469 1.00 88.88 530 ASP A CA 1
ATOM 4297 C C . ASP A 1 530 ? 27.063 6.561 -9.366 1.00 88.88 530 ASP A C 1
ATOM 4299 O O . ASP A 1 530 ? 26.797 6.748 -8.183 1.00 88.88 530 ASP A O 1
ATOM 4303 N N . VAL A 1 531 ? 28.040 5.721 -9.735 1.00 94.06 531 VAL A N 1
ATOM 4304 C CA . VAL A 1 531 ? 28.904 5.009 -8.773 1.00 94.06 531 VAL A CA 1
ATOM 4305 C C . VAL A 1 531 ? 29.795 5.985 -8.005 1.00 94.06 531 VAL A C 1
ATOM 4307 O O . VAL A 1 531 ? 29.990 5.811 -6.803 1.00 94.06 531 VAL A O 1
ATOM 4310 N N . PHE A 1 532 ? 30.299 7.025 -8.671 1.00 92.31 532 PHE A N 1
ATOM 4311 C CA . PHE A 1 532 ? 31.041 8.099 -8.016 1.00 92.31 532 PHE A CA 1
ATOM 4312 C C . PHE A 1 532 ? 30.166 8.825 -6.984 1.00 92.31 532 PHE A C 1
ATOM 4314 O O . PHE A 1 532 ? 30.547 8.928 -5.816 1.00 92.31 532 PHE A O 1
ATOM 4321 N N . ALA A 1 533 ? 28.954 9.228 -7.382 1.00 91.56 533 ALA A N 1
ATOM 4322 C CA . ALA A 1 533 ? 27.990 9.863 -6.486 1.00 91.56 533 ALA A CA 1
ATOM 4323 C C . ALA A 1 533 ? 27.626 8.968 -5.284 1.00 91.56 533 ALA A C 1
ATOM 4325 O O . ALA A 1 533 ? 27.600 9.441 -4.149 1.00 91.56 533 ALA A O 1
ATOM 4326 N N . LEU A 1 534 ? 27.420 7.660 -5.499 1.00 95.31 534 LEU A N 1
ATOM 4327 C CA . LEU A 1 534 ? 27.179 6.689 -4.422 1.00 95.31 534 LEU A CA 1
ATOM 4328 C C . LEU A 1 534 ? 28.315 6.658 -3.392 1.00 95.31 534 LEU A C 1
ATOM 4330 O O . LEU A 1 534 ? 28.043 6.543 -2.198 1.00 95.31 534 LEU A O 1
ATOM 4334 N N . GLY A 1 535 ? 29.571 6.761 -3.837 1.00 94.25 535 GLY A N 1
ATOM 4335 C CA . GLY A 1 535 ? 30.730 6.814 -2.945 1.00 94.25 535 GLY A CA 1
ATOM 4336 C C . GLY A 1 535 ? 30.695 8.034 -2.027 1.00 94.25 535 GLY A C 1
ATOM 4337 O O . GLY A 1 535 ? 30.866 7.898 -0.815 1.00 94.25 535 GLY A O 1
ATOM 4338 N N . LEU A 1 536 ? 30.401 9.208 -2.590 1.00 92.69 536 LEU A N 1
ATOM 4339 C CA . LEU A 1 536 ? 30.279 10.453 -1.828 1.00 92.69 536 LEU A CA 1
ATOM 4340 C C . LEU A 1 536 ? 29.101 10.414 -0.849 1.00 92.69 536 LEU A C 1
ATOM 4342 O O . LEU A 1 536 ? 29.281 10.727 0.324 1.00 92.69 536 LEU A O 1
ATOM 4346 N N . ILE A 1 537 ? 27.935 9.934 -1.292 1.00 92.56 537 ILE A N 1
ATOM 4347 C CA . ILE A 1 537 ? 26.756 9.758 -0.431 1.00 92.56 537 ILE A CA 1
ATOM 4348 C C . ILE A 1 537 ? 27.073 8.810 0.732 1.00 92.56 537 ILE A C 1
ATOM 4350 O O . ILE A 1 537 ? 26.696 9.085 1.866 1.00 92.56 537 ILE A O 1
ATOM 4354 N N . PHE A 1 538 ? 27.785 7.705 0.493 1.00 93.12 538 PHE A N 1
ATOM 4355 C CA . PHE A 1 538 ? 28.142 6.767 1.560 1.00 93.12 538 PHE A CA 1
ATOM 4356 C C . PHE A 1 538 ? 29.066 7.386 2.609 1.00 93.12 538 PHE A C 1
ATOM 4358 O O . PHE A 1 538 ? 28.843 7.199 3.808 1.00 93.12 538 PHE A O 1
ATOM 4365 N N . ILE A 1 539 ? 30.083 8.131 2.162 1.00 90.12 539 ILE A N 1
ATOM 4366 C CA . ILE A 1 539 ? 30.977 8.880 3.052 1.00 90.12 539 ILE A CA 1
ATOM 4367 C C . ILE A 1 539 ? 30.153 9.858 3.883 1.00 90.12 539 ILE A C 1
ATOM 4369 O O . ILE A 1 539 ? 30.252 9.841 5.107 1.00 90.12 539 ILE A O 1
ATOM 4373 N N . GLU A 1 540 ? 29.292 10.638 3.233 1.00 89.44 540 GLU A N 1
ATOM 4374 C CA . GLU A 1 540 ? 28.455 11.624 3.903 1.00 89.44 540 GLU A CA 1
ATOM 4375 C C . GLU A 1 540 ? 27.454 10.984 4.862 1.00 89.44 540 GLU A C 1
ATOM 4377 O O . GLU A 1 540 ? 27.147 11.584 5.880 1.00 89.44 540 GLU A O 1
ATOM 4382 N N . MET A 1 541 ? 26.965 9.765 4.605 1.00 89.19 541 MET A N 1
ATOM 4383 C CA . MET A 1 541 ? 26.138 9.011 5.554 1.00 89.19 541 MET A CA 1
ATOM 4384 C C . MET A 1 541 ? 26.932 8.579 6.792 1.00 89.19 541 MET A C 1
ATOM 4386 O O . MET A 1 541 ? 26.396 8.620 7.902 1.00 89.19 541 MET A O 1
ATOM 4390 N N . CYS A 1 542 ? 28.200 8.198 6.629 1.00 85.75 542 CYS A N 1
ATOM 4391 C CA . CYS A 1 542 ? 29.058 7.736 7.722 1.00 85.75 542 CYS A CA 1
ATOM 4392 C C . CYS A 1 542 ? 29.602 8.887 8.578 1.00 85.75 542 CYS A C 1
ATOM 4394 O O . CYS A 1 542 ? 29.594 8.793 9.804 1.00 85.75 542 CYS A O 1
ATOM 4396 N N . GLU A 1 543 ? 30.025 9.981 7.950 1.00 80.25 543 GLU A N 1
ATOM 4397 C CA . GLU A 1 543 ? 30.605 11.151 8.605 1.00 80.25 543 GLU A CA 1
ATOM 4398 C C . GLU A 1 543 ? 29.928 12.418 8.082 1.00 80.25 543 GLU A C 1
ATOM 4400 O O . GLU A 1 543 ? 29.939 12.683 6.882 1.00 80.25 543 GLU A O 1
ATOM 4405 N N . TRP A 1 544 ? 29.368 13.241 8.975 1.00 65.50 544 TRP A N 1
ATOM 4406 C CA . TRP A 1 544 ? 28.941 14.578 8.571 1.00 65.50 544 TRP A CA 1
ATOM 4407 C C . TRP A 1 544 ? 30.179 15.463 8.394 1.00 65.50 544 TRP A C 1
ATOM 4409 O O . TRP A 1 544 ? 30.878 15.752 9.368 1.00 65.50 544 TRP A O 1
ATOM 4419 N N . LYS A 1 545 ? 30.447 15.901 7.163 1.00 58.75 545 LYS A N 1
ATOM 4420 C CA . LYS A 1 545 ? 31.430 16.949 6.868 1.00 58.75 545 LYS A CA 1
ATOM 4421 C C . LYS A 1 545 ? 30.726 18.066 6.102 1.00 58.75 545 LYS A C 1
ATOM 4423 O O . LYS A 1 545 ? 30.117 17.774 5.077 1.00 58.75 545 LYS A O 1
ATOM 4428 N N . PRO A 1 546 ? 30.789 19.329 6.558 1.00 50.06 546 PRO A N 1
ATOM 4429 C CA . PRO A 1 546 ? 30.319 20.432 5.740 1.00 50.06 546 PRO A CA 1
ATOM 4430 C C . PRO A 1 546 ? 31.217 20.508 4.504 1.00 50.06 546 PRO A C 1
ATOM 4432 O O . PRO A 1 546 ? 32.439 20.606 4.619 1.00 50.06 546 PRO A O 1
ATOM 4435 N N . HIS A 1 547 ? 30.618 20.443 3.318 1.00 54.09 547 HIS A N 1
ATOM 4436 C CA . HIS A 1 547 ? 31.313 20.684 2.058 1.00 54.09 547 HIS A CA 1
ATOM 4437 C C . HIS A 1 547 ? 31.546 22.191 1.889 1.00 54.09 547 HIS A C 1
ATOM 4439 O O . HIS A 1 547 ? 30.925 22.853 1.063 1.00 54.09 547 HIS A O 1
ATOM 4445 N N . THR A 1 548 ? 32.411 22.747 2.735 1.00 37.47 548 THR A N 1
ATOM 4446 C CA . THR A 1 548 ? 32.926 24.110 2.617 1.00 37.47 548 THR A CA 1
ATOM 4447 C C . THR A 1 548 ? 34.437 24.077 2.759 1.00 37.47 548 THR A C 1
ATOM 4449 O O . THR A 1 548 ? 34.972 24.059 3.869 1.00 37.47 548 THR A O 1
ATOM 4452 N N . SER A 1 549 ? 35.100 24.095 1.612 1.00 29.56 549 SER A N 1
ATOM 4453 C CA . SER A 1 549 ? 36.310 24.881 1.399 1.00 29.56 549 SER A CA 1
ATOM 4454 C C . SER A 1 549 ? 36.299 25.353 -0.042 1.00 29.56 549 SER A C 1
ATOM 4456 O O . SER A 1 549 ? 36.284 24.450 -0.912 1.00 29.56 549 SER A O 1
#